Protein AF-A0A956MKZ6-F1 (afdb_monomer_lite)

pLDDT: mean 90.51, std 9.63, range [36.88, 98.75]

Radius of gyration: 65.4 Å; chains: 1; bounding box: 149×46×171 Å

Secondary structure (DSSP, 8-state):
--B-SSPEEEE-B-TTS-B--S-EEEEE-TTSEEEE-TTEE--TTSEEEEEEEEPSS-EEEEEEEEETTEEEEEEEEEEPP-SEEEEEEEE-TTEEEETTSB-SSPEEEEEEETTS-B-TT-B-EEEEPTTSEEEESSS-B--TTSEEEEEEEEPSS-EEEEEEEE-TTSPPEEEEEEEE--SEEEEEEEE--SEEEETTSB-SS--EEEEEETTS-B-TT-EEEEEEEESS-EES-SEEE--TTSEEE--SEE--SSSEEEEEEEE-TTS--EEEEEEEEP-SEEEEEEEE--SEEEETTSB-SS--EEEEEETTS-B--S-B-EEEEEESS-EEETSSPBP-TTSEEE-SEEEPPSSSEEEEEEEE-TTS--EEEEEEEEBPPPPP-SS--EEEEESS---HHHHHHHHHHHHHHHHHB-SPPP-EEEEE-TTTTSSSPPPEEEEE-SEEEEEEEE-SS-TTS--EEEEEEEE-TTT-SEEEEEEEEEHHHHHHHHHTT-HHHHHHHHHHHHHTTTTTTTTTT-EESTTSSS-EE--HHHHHHHHHTT---TTSEEBP-SSSBTTBTTSB-HHHHTT-TTBSEEETTS-----HHHHHHHHHHT--B-GGGPPP---S--------TTSEEE-----PPPPEEPP-

Sequence (648 aa):
GTSLPSPVVIALADAFGNPVAGQAVTFSSPDGGTGGPAGAITDAAGRTTTTWTLGPSAGLQRLQVAAGTLTLGSITATARPGAPAVATAAGGSGQVGASGTALAAPLAVEVRDAFGNAVPDVAVSFTAAPGHGSFDPATPRTDGSGRATTRWTLGAGLGAQNASASVPGLAGVSFAAEARSGPPAALQLIQGGAQSGIVGTPLAVAPTVRVTDASGNPVPGVAVTFTVTVGGGSVSTPVAATGTDGTASAGPWTLGPAAGSQRVRASVTGIPTLDVDALAEPGPAAQLVVHAGDGQSSTVATAVPVRPAVRVLDALGNAVAGVTVTFTVTGGGGSVAGASPVSDAAGVAAVGSWTLGGSAGAQTLQAAAPGLAPVSFAGTAVAALPPASGGFDLDLQVVGSPGASVQAALNAAVARWESAITGDLPDVSVNVAAGACGVGHSALSGVVDDVVLFVEILAIDGVGGTLGSAGPCGVRGGGGLTALGVIRLDEADVNTLVGNGHLTDVLIHEIGHVLGLGTFWVSRGHVSGAGGADPVYTSAQAVAAYQALGGSYPGGVPVENTGGAGTRDAHWRESILGTELMTGWVNYGQTNPLSRISIAALGDLGYTVNLNAADGFAATAPAAVSGSSSGRLELVEQPLPAPFVLPH

Foldseek 3Di:
DAWDPDWDKDADADPVRQADFQWWKDKDWPVAWDWDDHGFTAHNRNMTTITTGDGLEFAKTWIWMATVPRTPGIDIDGHAFDDWDAKEWPDDFAAEDAAQAWTPAWTKIATHHPSRYAHWFFWKAKDWDVQQFDWVVRTATAHNRRMGTIITGGGLDFAKTKMWIDGPPYDIYIGIYGHAFDPWEDKAWPDDAAAEDAAQAWDPDWTKIFTHHPSRQGHFQFWKAKDWDPQPWAFPQRIFTADNRRMTTSHTTGGHLEFAKTWIWIDGPPYDIDIGIYTHDYDPFEEKAWDDDAPFEDAAQAWTPIWTKIATHHPSRYGDWQFWKAKDWPDQAWDWAQRTATQHNRRMGTTPTTTGHRDFAKTKMWIDTPPYDIDMGIYTHAHDDDDADQWAFEAEDEDDDPDDLLVVLLVLLRVLVSQWFTHWDDKFFDFADQCLQVARGHTHGDIQTHAYEYEYEEADPAPQAAQKAKAAAEAEPPRAWGHYMYIYGHNRCCVVCSVQVNSSLLSNLRVLRHRPQLNVCVVVPQWDQAQHQWIAGAFDQLQVQLVVLVHDDPRGFTFDNDDDVQQGSRAGHCQQQPLASRHQKHFGPDDNWPALNSSSVSVSSPTRTDSVSTDDGHRGRDPPPPDPPPGMGGNRHDDGPDHHYGDD

Structure (mmCIF, N/CA/C/O backbone):
data_AF-A0A956MKZ6-F1
#
_entry.id   AF-A0A956MKZ6-F1
#
loop_
_atom_site.group_PDB
_atom_site.id
_atom_site.type_symbol
_atom_site.label_atom_id
_atom_site.label_alt_id
_atom_site.label_comp_id
_atom_site.label_asym_id
_atom_site.label_entity_id
_atom_site.label_seq_id
_atom_site.pdbx_PDB_ins_code
_atom_site.Cartn_x
_atom_site.Cartn_y
_atom_site.Cartn_z
_atom_site.occupancy
_atom_site.B_iso_or_equiv
_atom_site.auth_seq_id
_atom_site.auth_comp_id
_atom_site.auth_asym_id
_atom_site.auth_atom_id
_atom_site.pdbx_PDB_model_num
ATOM 1 N N . GLY A 1 1 ? -58.489 -8.832 80.358 1.00 78.88 1 GLY A N 1
ATOM 2 C CA . GLY A 1 1 ? -58.912 -7.649 79.599 1.00 78.88 1 GLY A CA 1
ATOM 3 C C . GLY A 1 1 ? -59.371 -6.578 80.560 1.00 78.88 1 GLY A C 1
ATOM 4 O O . GLY A 1 1 ? -58.913 -6.572 81.698 1.00 78.88 1 GLY A O 1
ATOM 5 N N . THR A 1 2 ? -60.255 -5.695 80.109 1.00 83.69 2 THR A N 1
ATOM 6 C CA . THR A 1 2 ? -60.704 -4.515 80.864 1.00 83.69 2 THR A CA 1
ATOM 7 C C . THR A 1 2 ? -62.208 -4.597 81.098 1.00 83.69 2 THR A C 1
ATOM 9 O O . THR A 1 2 ? -62.943 -5.088 80.237 1.00 83.69 2 THR A O 1
ATOM 12 N N . SER A 1 3 ? -62.669 -4.131 82.257 1.00 87.75 3 SER A N 1
ATOM 13 C CA . SER A 1 3 ? -64.098 -3.966 82.530 1.00 87.75 3 SER A CA 1
ATOM 14 C C . SER A 1 3 ? -64.706 -2.896 81.636 1.00 87.75 3 SER A C 1
ATOM 16 O O . SER A 1 3 ? -64.073 -1.874 81.367 1.00 87.75 3 SER A O 1
ATOM 18 N N . LEU A 1 4 ? -65.945 -3.110 81.194 1.00 87.94 4 LEU A N 1
ATOM 19 C CA . LEU A 1 4 ? -66.706 -2.053 80.543 1.00 87.94 4 LEU A CA 1
ATOM 20 C C . LEU A 1 4 ? -66.821 -0.836 81.480 1.00 87.94 4 LEU A C 1
ATOM 22 O O . LEU A 1 4 ? -66.998 -1.009 82.688 1.00 87.94 4 LEU A O 1
ATOM 26 N N . PRO A 1 5 ? -66.741 0.394 80.940 1.00 85.56 5 PRO A N 1
ATOM 27 C CA . PRO A 1 5 ? -66.775 1.619 81.742 1.00 85.56 5 PRO A CA 1
ATOM 28 C C . PRO A 1 5 ? -68.137 1.856 82.407 1.00 85.56 5 PRO A C 1
ATOM 30 O O . PRO A 1 5 ? -68.247 2.656 83.331 1.00 85.56 5 PRO A O 1
ATOM 33 N N . SER A 1 6 ? -69.182 1.172 81.940 1.00 88.25 6 SER A N 1
ATOM 34 C CA . SER A 1 6 ? -70.509 1.174 82.546 1.00 88.25 6 SER A CA 1
ATOM 35 C C . SER A 1 6 ? -70.969 -0.263 82.775 1.00 88.25 6 SER A C 1
ATOM 37 O O . SER A 1 6 ? -70.711 -1.122 81.924 1.00 88.25 6 SER A O 1
ATOM 39 N N . PRO A 1 7 ? -71.642 -0.545 83.903 1.00 87.06 7 PRO A N 1
ATOM 40 C CA . PRO A 1 7 ? -72.201 -1.861 84.146 1.00 87.06 7 PRO A CA 1
ATOM 41 C C . PRO A 1 7 ? -73.302 -2.160 83.127 1.00 87.06 7 PRO A C 1
ATOM 43 O O . PRO A 1 7 ? -74.039 -1.276 82.689 1.00 87.06 7 PRO A O 1
ATOM 46 N N . VAL A 1 8 ? -73.433 -3.432 82.779 1.00 88.12 8 VAL A N 1
ATOM 47 C CA . VAL A 1 8 ? -74.553 -3.926 81.988 1.00 88.12 8 VAL A CA 1
ATOM 48 C C . VAL A 1 8 ? -75.777 -3.983 82.894 1.00 88.12 8 VAL A C 1
ATOM 50 O O . VAL A 1 8 ? -75.741 -4.632 83.939 1.00 88.12 8 VAL A O 1
ATOM 53 N N . VAL A 1 9 ? -76.856 -3.311 82.496 1.00 89.25 9 VAL A N 1
ATOM 54 C CA . VAL A 1 9 ? -78.131 -3.324 83.223 1.00 89.25 9 VAL A CA 1
ATOM 55 C C . VAL A 1 9 ? -79.105 -4.253 82.514 1.00 89.25 9 VAL A C 1
ATOM 57 O O . VAL A 1 9 ? -79.381 -4.076 81.329 1.00 89.25 9 VAL A O 1
ATOM 60 N N . ILE A 1 10 ? -79.642 -5.223 83.250 1.00 88.50 10 ILE A N 1
ATOM 61 C CA . ILE A 1 10 ? -80.692 -6.126 82.783 1.00 88.50 10 ILE A CA 1
ATOM 62 C C . ILE A 1 10 ? -81.988 -5.736 83.483 1.00 88.50 10 ILE A C 1
ATOM 64 O O . ILE A 1 10 ? -82.019 -5.631 84.707 1.00 88.50 10 ILE A O 1
ATOM 68 N N . ALA A 1 11 ? -83.049 -5.525 82.710 1.00 89.38 11 ALA A N 1
ATOM 69 C CA . ALA A 1 11 ? -84.400 -5.342 83.222 1.00 89.38 11 ALA A CA 1
ATOM 70 C C . ALA A 1 11 ? -85.241 -6.557 82.825 1.00 89.38 11 ALA A C 1
ATOM 72 O O . ALA A 1 11 ? -85.310 -6.901 81.646 1.00 89.38 11 ALA A O 1
ATOM 73 N N . LEU A 1 12 ? -85.856 -7.202 83.811 1.00 89.19 12 LEU A N 1
ATOM 74 C CA . LEU A 1 12 ? -86.738 -8.342 83.626 1.00 89.19 12 LEU A CA 1
ATOM 75 C C . LEU A 1 12 ? -88.177 -7.924 83.923 1.00 89.19 12 LEU A C 1
ATOM 77 O O . LEU A 1 12 ? -88.477 -7.420 85.008 1.00 89.19 12 LEU A O 1
ATOM 81 N N . ALA A 1 13 ? -89.061 -8.164 82.961 1.00 89.31 13 ALA A N 1
ATOM 82 C CA . ALA A 1 13 ? -90.492 -7.958 83.104 1.00 89.31 13 ALA A CA 1
ATOM 83 C C . ALA A 1 13 ? -91.255 -9.228 82.711 1.00 89.31 13 ALA A C 1
ATOM 85 O O . ALA A 1 13 ? -90.764 -10.026 81.908 1.00 89.31 13 ALA A O 1
ATOM 86 N N . ASP A 1 14 ? -92.434 -9.424 83.294 1.00 88.38 14 ASP A N 1
ATOM 87 C CA . ASP A 1 14 ? -93.345 -10.498 82.909 1.00 88.38 14 ASP A CA 1
ATOM 88 C C . ASP A 1 14 ? -94.032 -10.194 81.562 1.00 88.38 14 ASP A C 1
ATOM 90 O O . ASP A 1 14 ? -93.835 -9.139 80.952 1.00 88.38 14 ASP A O 1
ATOM 94 N N . ALA A 1 15 ? -94.870 -11.119 81.086 1.00 87.75 15 ALA A N 1
ATOM 95 C CA . ALA A 1 15 ? -95.597 -10.965 79.823 1.00 87.75 15 ALA A CA 1
ATOM 96 C C . ALA A 1 15 ? -96.584 -9.775 79.802 1.00 87.75 15 ALA A C 1
ATOM 98 O O . ALA A 1 15 ? -97.067 -9.406 78.734 1.00 87.75 15 ALA A O 1
ATOM 99 N N . PHE A 1 16 ? -96.879 -9.177 80.959 1.00 90.50 16 PHE A N 1
ATOM 100 C CA . PHE A 1 16 ? -97.772 -8.030 81.122 1.00 90.50 16 PHE A CA 1
ATOM 101 C C . PHE A 1 16 ? -97.006 -6.713 81.333 1.00 90.50 16 PHE A C 1
ATOM 103 O O . PHE A 1 16 ? -97.627 -5.661 81.477 1.00 90.50 16 PHE A O 1
ATOM 110 N N . GLY A 1 17 ? -95.669 -6.751 81.320 1.00 86.88 17 GLY A N 1
ATOM 111 C CA . GLY A 1 17 ? -94.808 -5.584 81.503 1.00 86.88 17 GLY A CA 1
ATOM 112 C C . GLY A 1 17 ? -94.531 -5.220 82.965 1.00 86.88 17 GLY A C 1
ATOM 113 O O . GLY A 1 17 ? -93.940 -4.167 83.212 1.00 86.88 17 GLY A O 1
ATOM 114 N N . ASN A 1 18 ? -94.911 -6.060 83.935 1.00 90.81 18 ASN A N 1
ATOM 115 C CA . ASN A 1 18 ? -94.606 -5.818 85.347 1.00 90.81 18 ASN A CA 1
ATOM 116 C C . ASN A 1 18 ? -93.167 -6.244 85.674 1.00 90.81 18 ASN A C 1
ATOM 118 O O . ASN A 1 18 ? -92.721 -7.281 85.181 1.00 90.81 18 ASN A O 1
ATOM 122 N N . PRO A 1 19 ? -92.439 -5.509 86.535 1.00 91.69 19 PRO A N 1
ATOM 123 C CA . PRO A 1 19 ? -91.091 -5.891 86.946 1.00 91.69 19 PRO A CA 1
ATOM 124 C C . PRO A 1 19 ? -91.080 -7.219 87.717 1.00 91.69 19 PRO A C 1
ATOM 126 O O . PRO A 1 19 ? -91.854 -7.409 88.653 1.00 91.69 19 PRO A O 1
ATOM 129 N N . VAL A 1 20 ? -90.159 -8.121 87.366 1.00 91.25 20 VAL A N 1
ATOM 130 C CA . VAL A 1 20 ? -89.981 -9.406 88.062 1.00 91.25 20 VAL A CA 1
ATOM 131 C C . VAL A 1 20 ? -88.855 -9.273 89.079 1.00 91.25 20 VAL A C 1
ATOM 133 O O . VAL A 1 20 ? -87.683 -9.279 88.705 1.00 91.25 20 VAL A O 1
ATOM 136 N N . ALA A 1 21 ? -89.204 -9.154 90.359 1.00 91.31 21 ALA A N 1
ATOM 137 C CA . ALA A 1 21 ? -88.256 -9.049 91.470 1.00 91.31 21 ALA A CA 1
ATOM 138 C C . ALA A 1 21 ? -87.799 -10.424 91.989 1.00 91.31 21 ALA A C 1
ATOM 140 O O . ALA A 1 21 ? -88.541 -11.402 91.914 1.00 91.31 21 ALA A O 1
ATOM 141 N N . GLY A 1 22 ? -86.595 -10.501 92.559 1.00 89.56 22 GLY A N 1
ATOM 142 C CA . GLY A 1 22 ? -86.084 -11.709 93.216 1.00 89.56 22 GLY A CA 1
ATOM 143 C C . GLY A 1 22 ? -85.618 -12.824 92.269 1.00 89.56 22 GLY A C 1
ATOM 144 O O . GLY A 1 22 ? -85.256 -13.903 92.735 1.00 89.56 22 GLY A O 1
ATOM 145 N N . GLN A 1 23 ? -85.592 -12.586 90.955 1.00 90.19 23 GLN A N 1
ATOM 146 C CA . GLN A 1 23 ? -85.184 -13.584 89.972 1.00 90.19 23 GLN A CA 1
ATOM 147 C C . GLN A 1 23 ? -83.661 -13.621 89.825 1.00 90.19 23 GLN A C 1
ATOM 149 O O . GLN A 1 23 ? -83.024 -12.595 89.582 1.00 90.19 23 GLN A O 1
ATOM 154 N N . ALA A 1 24 ? -83.084 -14.821 89.915 1.00 88.12 24 ALA A N 1
ATOM 155 C CA . ALA A 1 24 ? -81.668 -15.039 89.647 1.00 88.12 24 ALA A CA 1
ATOM 156 C C . ALA A 1 24 ? -81.368 -14.899 88.147 1.00 88.12 24 ALA A C 1
ATOM 158 O O . ALA A 1 24 ? -82.025 -15.539 87.315 1.00 88.12 24 ALA A O 1
ATOM 159 N N . VAL A 1 25 ? -80.353 -14.096 87.830 1.00 88.62 25 VAL A N 1
ATOM 160 C CA . VAL A 1 25 ? -79.802 -13.882 86.491 1.00 88.62 25 VAL A CA 1
ATOM 161 C C . VAL A 1 25 ? -78.382 -14.444 86.446 1.00 88.62 25 VAL A C 1
ATOM 163 O O . VAL A 1 25 ? -77.543 -14.139 87.296 1.00 88.62 25 VAL A O 1
ATOM 166 N N . THR A 1 26 ? -78.104 -15.278 85.449 1.00 86.75 26 THR A N 1
ATOM 167 C CA . THR A 1 26 ? -76.790 -15.881 85.211 1.00 86.75 26 THR A CA 1
ATOM 168 C C . THR A 1 26 ? -76.141 -15.293 83.968 1.00 86.75 26 THR A C 1
ATOM 170 O O . THR A 1 26 ? -76.811 -15.071 82.956 1.00 86.75 26 THR A O 1
ATOM 173 N N . PHE A 1 27 ? -74.824 -15.113 84.039 1.00 86.94 27 PHE A N 1
ATOM 174 C CA . PHE A 1 27 ? -74.005 -14.576 82.960 1.00 86.94 27 PHE A CA 1
ATOM 175 C C . PHE A 1 27 ? -72.948 -15.596 82.538 1.00 86.94 27 PHE A C 1
ATOM 177 O O . PHE A 1 27 ? -72.236 -16.135 83.386 1.00 86.94 27 PHE A O 1
ATOM 184 N N . SER A 1 28 ? -72.805 -15.824 81.235 1.00 86.56 28 SER A N 1
ATOM 185 C CA . SER A 1 28 ? -71.700 -16.600 80.663 1.00 86.56 28 SER A CA 1
ATOM 186 C C . SER A 1 28 ? -71.050 -15.827 79.521 1.00 86.56 28 SER A C 1
ATOM 188 O O . SER A 1 28 ? -71.722 -15.171 78.730 1.00 86.56 28 SER A O 1
ATOM 190 N N . SER A 1 29 ? -69.723 -15.890 79.435 1.00 87.25 29 SER A N 1
ATOM 191 C CA . SER A 1 29 ? -68.944 -15.193 78.407 1.00 87.25 29 SER A CA 1
ATOM 192 C C . SER A 1 29 ? -68.245 -16.233 77.525 1.00 87.25 29 SER A C 1
ATOM 194 O O . SER A 1 29 ? -67.092 -16.576 77.788 1.00 87.25 29 SER A O 1
ATOM 196 N N . PRO A 1 30 ? -68.943 -16.821 76.531 1.00 84.75 30 PRO A N 1
ATOM 197 C CA . PRO A 1 30 ? -68.396 -17.906 75.708 1.00 84.75 30 PRO A CA 1
ATOM 198 C C . PRO A 1 30 ? -67.151 -17.502 74.907 1.00 84.75 30 PRO A C 1
ATOM 200 O O . PRO A 1 30 ? -66.349 -18.364 74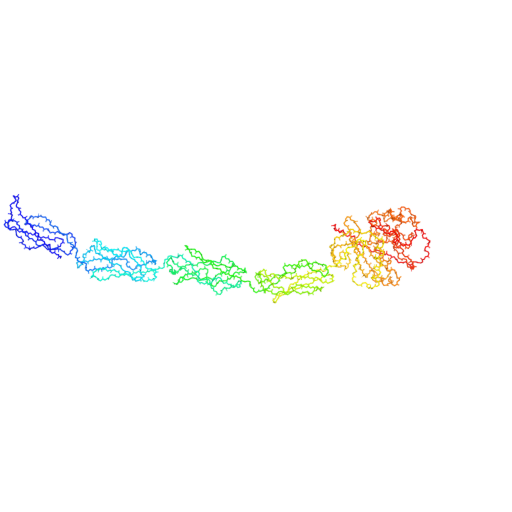.568 1.00 84.75 30 PRO A O 1
ATOM 203 N N . ASP A 1 31 ? -66.967 -16.206 74.646 1.00 83.56 31 ASP A N 1
ATOM 204 C CA . ASP A 1 31 ? -65.834 -15.669 73.881 1.00 83.56 31 ASP A CA 1
ATOM 205 C C . ASP A 1 31 ? -64.664 -15.224 74.794 1.00 83.56 31 ASP A C 1
ATOM 207 O O . ASP A 1 31 ? -63.771 -14.488 74.376 1.00 83.56 31 ASP A O 1
ATOM 211 N N . GLY A 1 32 ? -64.669 -15.663 76.060 1.00 74.81 32 GLY A N 1
ATOM 212 C CA . GLY A 1 32 ? -63.699 -15.289 77.093 1.00 74.81 32 GLY A CA 1
ATOM 213 C C . GLY A 1 32 ? -64.145 -14.096 77.948 1.00 74.81 32 GLY A C 1
ATOM 214 O O . GLY A 1 32 ? -65.112 -13.409 77.633 1.00 74.81 32 GLY A O 1
ATOM 215 N N . GLY A 1 33 ? -63.447 -13.850 79.063 1.00 82.56 33 GLY A N 1
ATOM 216 C CA . GLY A 1 33 ? -63.796 -12.798 80.031 1.00 82.56 33 GLY A CA 1
ATOM 217 C C . GLY A 1 33 ? -64.692 -13.284 81.172 1.00 82.56 33 GLY A C 1
ATOM 218 O O . GLY A 1 33 ? -64.951 -14.477 81.313 1.00 82.56 33 GLY A O 1
ATOM 219 N N . THR A 1 34 ? -65.141 -12.361 82.020 1.00 81.44 34 THR A N 1
ATOM 220 C CA . THR A 1 34 ? -65.959 -12.668 83.202 1.00 81.44 34 THR A CA 1
ATOM 221 C C . THR A 1 34 ? -67.069 -11.633 83.382 1.00 81.44 34 THR A C 1
ATOM 223 O O . THR A 1 34 ? -66.826 -10.427 83.367 1.00 81.44 34 THR A O 1
ATOM 226 N N . GLY A 1 35 ? -68.310 -12.099 83.543 1.00 72.81 35 GLY A N 1
ATOM 227 C CA . GLY A 1 35 ? -69.426 -11.289 84.041 1.00 72.81 35 GLY A CA 1
ATOM 228 C C . GLY A 1 35 ? -69.609 -11.556 85.532 1.00 72.81 35 GLY A C 1
ATOM 229 O O . GLY A 1 35 ? -69.614 -12.716 85.942 1.00 72.81 35 GLY A O 1
ATOM 230 N N . GLY A 1 36 ? -69.712 -10.512 86.354 1.00 70.00 36 GLY A N 1
ATOM 231 C CA . GLY A 1 36 ? -69.895 -10.659 87.801 1.00 70.00 36 GLY A CA 1
ATOM 232 C C . GLY A 1 36 ? -70.756 -9.562 88.435 1.00 70.00 36 GLY A C 1
ATOM 233 O O . GLY A 1 36 ? -70.982 -8.526 87.802 1.00 70.00 36 GLY A O 1
ATOM 234 N N . PRO A 1 37 ? -71.224 -9.757 89.684 1.00 60.56 37 PRO A N 1
ATOM 235 C CA . PRO A 1 37 ? -70.974 -10.916 90.555 1.00 60.56 37 PRO A CA 1
ATOM 236 C C . PRO A 1 37 ? -71.851 -12.145 90.235 1.00 60.56 37 PRO A C 1
ATOM 238 O O . PRO A 1 37 ? -72.901 -12.035 89.605 1.00 60.56 37 PRO A O 1
ATOM 241 N N . ALA A 1 38 ? -71.414 -13.330 90.681 1.00 62.97 38 ALA A N 1
ATOM 242 C CA . ALA A 1 38 ? -72.220 -14.551 90.634 1.00 62.97 38 ALA A CA 1
ATOM 243 C C . ALA A 1 38 ? -73.426 -14.425 91.584 1.00 62.97 38 ALA A C 1
ATOM 245 O O . ALA A 1 38 ? -73.260 -14.018 92.732 1.00 62.97 38 ALA A O 1
ATOM 246 N N . GLY A 1 39 ? -74.627 -14.777 91.111 1.00 67.81 39 GLY A N 1
ATOM 247 C CA . GLY A 1 39 ? -75.861 -14.689 91.904 1.00 67.81 39 GLY A CA 1
ATOM 248 C C . GLY A 1 39 ? -76.561 -13.327 91.854 1.00 67.81 39 GLY A C 1
ATOM 249 O O . GLY A 1 39 ? -77.177 -12.931 92.837 1.00 67.81 39 GLY A O 1
ATOM 250 N N . ALA A 1 40 ? -76.471 -12.604 90.733 1.00 80.94 40 ALA A N 1
ATOM 251 C CA . ALA A 1 40 ? -77.222 -11.370 90.526 1.00 80.94 40 ALA A CA 1
ATOM 252 C C . ALA A 1 40 ? -78.734 -11.641 90.597 1.00 80.94 40 ALA A C 1
ATOM 254 O O . ALA A 1 40 ? -79.252 -12.514 89.900 1.00 80.94 40 ALA A O 1
ATOM 255 N N . ILE A 1 41 ? -79.432 -10.898 91.452 1.00 88.12 41 ILE A N 1
ATOM 256 C CA . ILE A 1 41 ? -80.877 -11.017 91.661 1.00 88.12 41 ILE A CA 1
ATOM 257 C C . ILE A 1 41 ? -81.526 -9.704 91.223 1.00 88.12 41 ILE A C 1
ATOM 259 O O . ILE A 1 41 ? -80.934 -8.636 91.414 1.00 88.12 41 ILE A O 1
ATOM 263 N N . THR A 1 42 ? -82.705 -9.759 90.611 1.00 90.75 42 THR A N 1
ATOM 264 C CA . THR A 1 42 ? -83.461 -8.551 90.262 1.00 90.75 42 THR A CA 1
ATOM 265 C C . THR A 1 42 ? -84.039 -7.862 91.501 1.00 90.75 42 THR A C 1
ATOM 267 O O . THR A 1 42 ? -84.557 -8.512 92.411 1.00 90.75 42 THR A O 1
ATOM 270 N N . ASP A 1 43 ? -83.950 -6.534 91.546 1.00 90.50 43 ASP A N 1
ATOM 271 C CA . ASP A 1 43 ? -84.535 -5.698 92.595 1.00 90.50 43 ASP A CA 1
ATOM 272 C C . ASP A 1 43 ? -86.070 -5.585 92.468 1.00 90.50 43 ASP A C 1
ATOM 274 O O . ASP A 1 43 ? -86.688 -6.155 91.567 1.00 90.50 43 ASP A O 1
ATOM 278 N N . ALA A 1 44 ? -86.709 -4.824 93.365 1.00 89.62 44 ALA A N 1
ATOM 279 C CA . ALA A 1 44 ? -88.158 -4.584 93.338 1.00 89.62 44 ALA A CA 1
ATOM 280 C C . ALA A 1 44 ? -88.653 -3.903 92.043 1.00 89.62 44 ALA A C 1
ATOM 282 O O . ALA A 1 44 ? -89.840 -3.962 91.730 1.00 89.62 44 ALA A O 1
ATOM 283 N N . ALA A 1 45 ? -87.755 -3.268 91.286 1.00 90.06 45 ALA A N 1
ATOM 284 C CA . ALA A 1 45 ? -88.029 -2.664 89.989 1.00 90.06 45 ALA A CA 1
ATOM 285 C C . ALA A 1 45 ? -87.645 -3.587 88.814 1.00 90.06 45 ALA A C 1
ATOM 287 O O . ALA A 1 45 ? -87.615 -3.131 87.667 1.00 90.06 45 ALA A O 1
ATOM 288 N N . GLY A 1 46 ? -87.358 -4.867 89.081 1.00 90.50 46 GLY A N 1
ATOM 289 C CA . GLY A 1 46 ? -87.037 -5.886 88.086 1.00 90.50 46 GLY A CA 1
ATOM 290 C C . GLY A 1 46 ? -85.641 -5.745 87.483 1.00 90.50 46 GLY A C 1
ATOM 291 O O . GLY A 1 46 ? -85.378 -6.329 86.434 1.00 90.50 46 GLY A O 1
ATOM 292 N N . ARG A 1 47 ? -84.741 -4.957 88.083 1.00 91.38 47 ARG A N 1
ATOM 293 C CA . ARG A 1 47 ? -83.422 -4.655 87.513 1.00 91.38 47 ARG A CA 1
ATOM 294 C C . ARG A 1 47 ? -82.297 -5.350 88.257 1.00 91.38 47 ARG A C 1
ATOM 296 O O . ARG A 1 47 ? -82.331 -5.500 89.471 1.00 91.38 47 ARG A O 1
ATOM 303 N N . THR A 1 48 ? -81.262 -5.735 87.525 1.00 90.06 48 THR A N 1
ATOM 304 C CA . THR A 1 48 ? -79.984 -6.154 88.103 1.00 90.06 48 THR A CA 1
ATOM 305 C C . THR A 1 48 ? -78.831 -5.649 87.245 1.00 90.06 48 THR A C 1
ATOM 307 O O . THR A 1 48 ? -79.015 -5.345 86.062 1.00 90.06 48 THR A O 1
ATOM 310 N N . THR A 1 49 ? -77.645 -5.522 87.831 1.00 88.06 49 THR A N 1
ATOM 311 C CA . THR A 1 49 ? -76.459 -5.021 87.133 1.00 88.06 49 THR A CA 1
ATOM 312 C C . THR A 1 49 ? -75.315 -6.018 87.214 1.00 88.06 49 THR A C 1
ATOM 314 O O . THR A 1 49 ? -75.141 -6.720 88.209 1.00 88.06 49 THR A O 1
ATOM 317 N N . THR A 1 50 ? -74.518 -6.084 86.149 1.00 87.44 50 THR A N 1
ATOM 318 C CA . THR A 1 50 ? -73.272 -6.849 86.132 1.00 87.44 50 THR A CA 1
ATOM 319 C C . THR A 1 50 ? -72.138 -6.013 85.568 1.00 87.44 50 THR A C 1
ATOM 321 O O . THR A 1 50 ? -72.292 -5.284 84.585 1.00 87.44 50 THR A O 1
ATOM 324 N N . THR A 1 51 ? -70.972 -6.131 86.189 1.00 88.31 51 THR A N 1
ATOM 325 C CA . THR A 1 51 ? -69.728 -5.651 85.601 1.00 88.31 51 THR A CA 1
ATOM 326 C C . THR A 1 51 ? -69.215 -6.727 84.658 1.00 88.31 51 THR A C 1
ATOM 328 O O . THR A 1 51 ? -68.941 -7.852 85.081 1.00 88.31 51 THR A O 1
ATOM 331 N N . TRP A 1 52 ? -69.065 -6.383 83.380 1.00 90.25 52 TRP A N 1
ATOM 332 C CA . TRP A 1 52 ? -68.494 -7.282 82.385 1.00 90.25 52 TRP A CA 1
ATOM 333 C C . TRP A 1 52 ? -67.035 -6.922 82.120 1.00 90.25 52 TRP A C 1
ATOM 335 O O . TRP A 1 52 ? -66.736 -5.829 81.641 1.00 90.25 52 TRP A O 1
ATOM 345 N N . THR A 1 53 ? -66.134 -7.848 82.443 1.00 89.69 53 THR A N 1
ATOM 346 C CA . THR A 1 53 ? -64.713 -7.789 82.091 1.00 89.69 53 THR A CA 1
ATOM 347 C C . THR A 1 53 ? -64.481 -8.562 80.807 1.00 89.69 53 THR A C 1
ATOM 349 O O . THR A 1 53 ? -64.696 -9.774 80.769 1.00 89.69 53 THR A O 1
ATOM 352 N N . LEU A 1 54 ? -64.013 -7.876 79.765 1.00 89.81 54 LEU A N 1
ATOM 353 C CA . LEU A 1 54 ? -63.703 -8.517 78.490 1.00 89.81 54 LEU A CA 1
ATOM 354 C C . LEU A 1 54 ? -62.483 -9.446 78.619 1.00 89.81 54 LEU A C 1
ATOM 356 O O . LEU A 1 54 ? -61.538 -9.186 79.380 1.00 89.81 54 LEU A O 1
ATOM 360 N N . GLY A 1 55 ? -62.506 -10.536 77.854 1.00 88.50 55 GLY A N 1
ATOM 361 C CA . GLY A 1 55 ? -61.421 -11.506 77.728 1.00 88.50 55 GLY A CA 1
ATOM 362 C C . GLY A 1 55 ? -60.150 -10.924 77.094 1.00 88.50 55 GLY A C 1
ATOM 363 O O . GLY A 1 55 ? -60.147 -9.774 76.653 1.00 88.50 55 GLY A O 1
ATOM 364 N N . PRO A 1 56 ? -59.043 -11.689 77.074 1.00 87.81 56 PRO A N 1
ATOM 365 C CA . PRO A 1 56 ? -57.754 -11.230 76.551 1.00 87.81 56 PRO A CA 1
ATOM 366 C C . PRO A 1 56 ? -57.705 -11.106 75.020 1.00 87.81 56 PRO A C 1
ATOM 368 O O . PRO A 1 56 ? -56.818 -10.424 74.521 1.00 87.81 56 PRO A O 1
ATOM 371 N N . SER A 1 57 ? -58.628 -11.728 74.281 1.00 89.56 57 SER A N 1
ATOM 372 C CA . SER A 1 57 ? -58.655 -11.698 72.814 1.00 89.56 57 SER A CA 1
ATOM 373 C C . SER A 1 57 ? -59.359 -10.450 72.279 1.00 89.56 57 SER A C 1
ATOM 375 O O . SER A 1 57 ? -60.496 -10.164 72.656 1.00 89.56 57 SER A O 1
ATOM 377 N N . ALA A 1 58 ? -58.711 -9.721 71.372 1.00 89.56 58 ALA A N 1
ATOM 378 C CA . ALA A 1 58 ? -59.338 -8.613 70.657 1.00 89.56 58 ALA A CA 1
ATOM 379 C C . ALA A 1 58 ? -60.421 -9.108 69.678 1.00 89.56 58 ALA A C 1
ATOM 381 O O . ALA A 1 58 ? -60.347 -10.221 69.160 1.00 89.56 58 ALA A O 1
ATOM 382 N N . GLY A 1 59 ? -61.413 -8.260 69.399 1.00 88.62 59 GLY A N 1
ATOM 383 C CA . GLY A 1 59 ? -62.547 -8.565 68.526 1.00 88.62 59 GLY A CA 1
ATOM 384 C C . GLY A 1 59 ? -63.892 -8.573 69.253 1.00 88.62 59 GLY A C 1
ATOM 385 O O . GLY A 1 59 ? -64.006 -8.145 70.402 1.00 88.62 59 GLY A O 1
ATOM 386 N N . LEU A 1 60 ? -64.938 -9.010 68.550 1.00 91.12 60 LEU A N 1
ATOM 387 C CA . LEU A 1 60 ? -66.290 -9.099 69.100 1.00 91.12 60 LEU A CA 1
ATOM 388 C C . LEU A 1 60 ? -66.349 -10.197 70.171 1.00 91.12 60 LEU A C 1
ATOM 390 O O . LEU A 1 60 ? -66.020 -11.346 69.894 1.00 91.12 60 LEU A O 1
ATOM 394 N N . GLN A 1 61 ? -66.820 -9.850 71.363 1.00 91.81 61 GLN A N 1
ATOM 395 C CA . GLN A 1 61 ? -67.111 -10.785 72.444 1.00 91.81 61 GLN A CA 1
ATOM 396 C C . GLN A 1 61 ? -68.591 -10.701 72.817 1.00 91.81 61 GLN A C 1
ATOM 398 O O . GLN A 1 61 ? -69.229 -9.656 72.643 1.00 91.81 61 GLN A O 1
ATOM 403 N N . ARG A 1 62 ? -69.144 -11.802 73.330 1.00 91.12 62 ARG A N 1
ATOM 404 C CA . ARG A 1 62 ? -70.542 -11.917 73.754 1.00 91.12 62 ARG A CA 1
ATOM 405 C C . ARG A 1 62 ? -70.654 -12.243 75.236 1.00 91.12 62 ARG A C 1
ATOM 407 O O . ARG A 1 62 ? -70.002 -13.159 75.726 1.00 91.12 62 ARG A O 1
ATOM 414 N N . LEU A 1 63 ? -71.577 -11.558 75.899 1.00 90.19 63 LEU A N 1
ATOM 415 C CA . LEU A 1 63 ? -72.109 -11.897 77.209 1.00 90.19 63 LEU A CA 1
ATOM 416 C C . LEU A 1 63 ? -73.507 -12.485 77.021 1.00 90.19 63 LEU A C 1
ATOM 418 O O . LEU A 1 63 ? -74.434 -11.787 76.613 1.00 90.19 63 LEU A O 1
ATOM 422 N N . GLN A 1 64 ? -73.661 -13.774 77.290 1.00 89.38 64 GLN A N 1
ATOM 423 C CA . GLN A 1 64 ? -74.957 -14.440 77.310 1.00 89.38 64 GLN A CA 1
ATOM 424 C C . GLN A 1 64 ? -75.632 -14.213 78.661 1.00 89.38 64 GLN A C 1
ATOM 426 O O . GLN A 1 64 ? -74.992 -14.315 79.710 1.00 89.38 64 GLN A O 1
ATOM 431 N N . VAL A 1 65 ? -76.930 -13.912 78.620 1.00 88.25 65 VAL A N 1
ATOM 432 C CA . VAL A 1 65 ? -77.738 -13.607 79.803 1.00 88.25 65 VAL A CA 1
ATOM 433 C C . VAL A 1 65 ? -78.920 -14.570 79.868 1.00 88.25 65 VAL A C 1
ATOM 435 O O . VAL A 1 65 ? -79.640 -14.751 78.882 1.00 88.25 65 VAL A O 1
ATOM 438 N N . ALA A 1 66 ? -79.143 -15.175 81.033 1.00 87.62 66 AL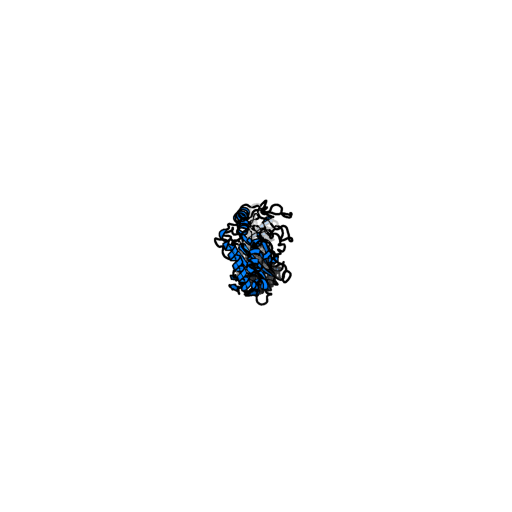A A N 1
ATOM 439 C CA . ALA A 1 66 ? -80.294 -16.040 81.283 1.00 87.62 66 ALA A CA 1
ATOM 440 C C . ALA A 1 66 ? -80.910 -15.772 82.662 1.00 87.62 66 ALA A C 1
ATOM 442 O O . ALA A 1 66 ? -80.203 -15.399 83.593 1.00 87.62 66 ALA A O 1
ATOM 443 N N . ALA A 1 67 ? -82.221 -15.974 82.789 1.00 87.44 67 ALA A N 1
ATOM 444 C CA . ALA A 1 67 ? -82.975 -15.876 84.035 1.00 87.44 67 ALA A CA 1
ATOM 445 C C . ALA A 1 67 ? -83.803 -17.158 84.228 1.00 87.44 67 ALA A C 1
ATOM 447 O O . ALA A 1 67 ? -84.819 -17.363 83.563 1.00 87.44 67 ALA A O 1
ATOM 448 N N . GLY A 1 68 ? -83.353 -18.065 85.100 1.00 82.50 68 GLY A N 1
ATOM 449 C CA . GLY A 1 68 ? -83.951 -19.402 85.208 1.00 82.50 68 GLY A CA 1
ATOM 450 C C . GLY A 1 68 ? -83.813 -20.190 83.898 1.00 82.50 68 GLY A C 1
ATOM 451 O O . GLY A 1 68 ? -82.704 -20.362 83.400 1.00 82.50 68 GLY A O 1
ATOM 452 N N . THR A 1 69 ? -84.927 -20.653 83.322 1.00 80.12 69 THR A N 1
ATOM 453 C CA . THR A 1 69 ? -84.955 -21.329 82.006 1.00 80.12 69 THR A CA 1
ATOM 454 C C . THR A 1 69 ? -85.077 -20.364 80.822 1.00 80.12 69 THR A C 1
ATOM 456 O O . THR A 1 69 ? -85.066 -20.805 79.674 1.00 80.12 69 THR A O 1
ATOM 459 N N . LEU A 1 70 ? -85.226 -19.058 81.070 1.00 82.12 70 LEU A N 1
ATOM 460 C CA . LEU A 1 70 ? -85.388 -18.047 80.029 1.00 82.12 70 LEU A CA 1
ATOM 461 C C . LEU A 1 70 ? -84.021 -17.528 79.565 1.00 82.12 70 LEU A C 1
ATOM 463 O O . LEU A 1 70 ? -83.331 -16.827 80.304 1.00 82.12 70 LEU A O 1
ATOM 467 N N . THR A 1 71 ? -83.638 -17.820 78.323 1.00 79.50 71 THR A N 1
ATOM 468 C CA . THR A 1 71 ? -82.506 -17.159 77.653 1.00 79.50 71 THR A CA 1
ATOM 469 C C . THR A 1 71 ? -82.929 -15.789 77.134 1.00 79.50 71 THR A C 1
ATOM 471 O O . THR A 1 71 ? -83.800 -15.697 76.273 1.00 79.50 71 THR A O 1
ATOM 474 N N . LEU A 1 72 ? -82.292 -14.731 77.639 1.00 76.94 72 LEU A N 1
ATOM 475 C CA . LEU A 1 72 ? -82.628 -13.334 77.337 1.00 76.94 72 LEU A CA 1
ATOM 476 C C . LEU A 1 72 ? -81.881 -12.784 76.105 1.00 76.94 72 LEU A C 1
ATOM 478 O O . LEU A 1 72 ? -82.193 -11.695 75.633 1.00 76.94 72 LEU A O 1
ATOM 482 N N . GLY A 1 73 ? -80.911 -13.536 75.572 1.00 82.31 73 GLY A N 1
ATOM 483 C CA . GLY A 1 73 ? -80.101 -13.170 74.405 1.00 82.31 73 GLY A CA 1
ATOM 484 C C . GLY A 1 73 ? -78.624 -12.951 74.745 1.00 82.31 73 GLY A C 1
ATOM 485 O O . GLY A 1 73 ? -78.144 -13.365 75.805 1.00 82.31 73 GLY A O 1
ATOM 486 N N . SER A 1 74 ? -77.889 -12.318 73.826 1.00 86.94 74 SER A N 1
ATOM 487 C CA . SER A 1 74 ? -76.484 -11.950 74.028 1.00 86.94 74 SER A CA 1
ATOM 488 C C . SER A 1 74 ? -76.261 -10.456 73.858 1.00 86.94 74 SER A C 1
ATOM 490 O O . SER A 1 74 ? -76.697 -9.870 72.868 1.00 86.94 74 SER A O 1
ATOM 492 N N . ILE A 1 75 ? -75.502 -9.875 74.776 1.00 89.00 75 ILE A N 1
ATOM 493 C CA . ILE A 1 75 ? -74.966 -8.522 74.668 1.00 89.00 75 ILE A CA 1
ATOM 494 C C . ILE A 1 75 ? -73.575 -8.634 74.058 1.00 89.00 75 ILE A C 1
ATOM 496 O O . ILE A 1 75 ? -72.802 -9.509 74.441 1.00 89.00 75 ILE A O 1
ATOM 500 N N . THR A 1 76 ? -73.249 -7.773 73.101 1.00 90.81 76 THR A N 1
ATOM 501 C CA . THR A 1 76 ? -71.944 -7.797 72.438 1.00 90.81 76 THR A CA 1
ATOM 502 C C . THR A 1 76 ? -71.117 -6.576 72.800 1.00 90.81 76 THR A C 1
ATOM 504 O O . THR A 1 76 ? -71.646 -5.468 72.854 1.00 90.81 76 THR A O 1
ATOM 507 N N . ALA A 1 77 ? -69.813 -6.757 72.963 1.00 89.62 77 ALA A N 1
ATOM 508 C CA . ALA A 1 77 ? -68.848 -5.670 73.054 1.00 89.62 77 ALA A CA 1
ATOM 509 C C . ALA A 1 77 ? -67.604 -6.037 72.249 1.00 89.62 77 ALA A C 1
ATOM 511 O O . ALA A 1 77 ? -67.215 -7.200 72.191 1.00 89.62 77 ALA A O 1
ATOM 512 N N . THR A 1 78 ? -66.968 -5.048 71.628 1.00 89.69 78 THR A N 1
ATOM 513 C CA . THR A 1 78 ? -65.728 -5.267 70.878 1.00 89.69 78 THR A CA 1
ATOM 514 C C . THR A 1 78 ? -64.537 -4.935 71.765 1.00 89.69 78 THR A C 1
ATOM 516 O O . THR A 1 78 ? -64.303 -3.767 72.083 1.00 89.69 78 THR A O 1
ATOM 519 N N . ALA A 1 79 ? -63.768 -5.953 72.145 1.00 89.75 79 ALA A N 1
ATOM 520 C CA . ALA A 1 79 ? -62.475 -5.766 72.783 1.00 89.75 79 ALA A CA 1
ATOM 521 C C . ALA A 1 79 ? -61.500 -5.169 71.761 1.00 89.75 79 ALA A C 1
ATOM 523 O O . ALA A 1 79 ? -61.265 -5.743 70.696 1.00 89.75 79 ALA A O 1
ATOM 524 N N . ARG A 1 80 ? -60.940 -3.998 72.068 1.00 90.62 80 ARG A N 1
ATOM 525 C CA . ARG A 1 80 ? -59.862 -3.409 71.267 1.00 90.62 80 ARG A CA 1
ATOM 526 C C . ARG A 1 80 ? -58.516 -3.983 71.730 1.00 90.62 80 ARG A C 1
ATOM 528 O O . ARG A 1 80 ? -58.379 -4.232 72.929 1.00 90.62 80 ARG A O 1
ATOM 535 N N . PRO A 1 81 ? -57.541 -4.171 70.825 1.00 92.44 81 PRO A N 1
ATOM 536 C CA . PRO A 1 81 ? -56.171 -4.495 71.213 1.00 92.44 81 PRO A CA 1
ATOM 537 C C . PRO A 1 81 ? -55.616 -3.468 72.207 1.00 92.44 81 PRO A C 1
ATOM 539 O O . PRO A 1 81 ? -55.986 -2.290 72.169 1.00 92.44 81 PRO A O 1
ATOM 542 N N . GLY A 1 82 ? -54.739 -3.922 73.099 1.00 91.69 82 GLY A N 1
ATOM 543 C CA . GLY A 1 82 ? -54.004 -3.058 74.017 1.00 91.69 82 GLY A CA 1
ATOM 544 C C . GLY A 1 82 ? -52.953 -2.195 73.311 1.00 91.69 82 GLY A C 1
ATOM 545 O O . GLY A 1 82 ? -52.814 -2.212 72.088 1.00 91.69 82 GLY A O 1
ATOM 546 N N . ALA A 1 83 ? -52.184 -1.440 74.100 1.00 93.31 83 ALA A N 1
ATOM 547 C CA . ALA A 1 83 ? -51.035 -0.706 73.575 1.00 93.31 83 ALA A CA 1
ATOM 548 C C . ALA A 1 83 ? -50.000 -1.674 72.957 1.00 93.31 83 ALA A C 1
ATOM 550 O O . ALA A 1 83 ? -49.857 -2.798 73.455 1.00 93.31 83 ALA A O 1
ATOM 551 N N . PRO A 1 84 ? -49.260 -1.250 71.913 1.00 96.81 84 PRO A N 1
ATOM 552 C CA . PRO A 1 84 ? -48.158 -2.030 71.359 1.00 96.81 84 PRO A CA 1
ATOM 553 C C . PRO A 1 84 ? -47.188 -2.483 72.452 1.00 96.81 84 PRO A C 1
ATOM 555 O O . PRO A 1 84 ? -46.767 -1.673 73.275 1.00 96.81 84 PRO A O 1
ATOM 558 N N . ALA A 1 85 ? -46.827 -3.765 72.449 1.00 97.00 85 ALA A N 1
ATOM 559 C CA . ALA A 1 85 ? -45.898 -4.341 73.423 1.00 97.00 85 ALA A CA 1
ATOM 560 C C . ALA A 1 85 ? -44.702 -5.032 72.760 1.00 97.00 85 ALA A C 1
ATOM 562 O O . ALA A 1 85 ? -43.619 -5.067 73.338 1.00 97.00 85 ALA A O 1
ATOM 563 N N . VAL A 1 86 ? -44.882 -5.578 71.554 1.00 97.44 86 VAL A N 1
ATOM 564 C CA . VAL A 1 86 ? -43.829 -6.274 70.811 1.00 97.44 86 VAL A CA 1
ATOM 565 C C . VAL A 1 86 ? -43.933 -5.938 69.326 1.00 97.44 86 VAL A C 1
ATOM 567 O O . VAL A 1 86 ? -45.020 -5.972 68.752 1.00 97.44 86 VAL A O 1
ATOM 570 N N . ALA A 1 87 ? -42.790 -5.644 68.705 1.00 97.88 87 ALA A N 1
ATOM 571 C CA . ALA A 1 87 ? -42.634 -5.542 67.260 1.00 97.88 87 ALA A CA 1
ATOM 572 C C . ALA A 1 87 ? -41.617 -6.591 66.793 1.00 97.88 87 ALA A C 1
ATOM 574 O O . ALA A 1 87 ? -40.556 -6.736 67.398 1.00 97.88 87 ALA A O 1
ATOM 575 N N . THR A 1 88 ? -41.934 -7.334 65.732 1.00 97.44 88 THR A N 1
ATOM 576 C CA . THR A 1 88 ? -41.048 -8.373 65.178 1.00 97.44 88 THR A CA 1
ATOM 577 C C . THR A 1 88 ? -40.988 -8.312 63.659 1.00 97.44 88 THR A C 1
ATOM 579 O O . THR A 1 88 ? -41.919 -7.840 63.003 1.00 97.44 88 THR A O 1
ATOM 582 N N . ALA A 1 89 ? -39.880 -8.787 63.083 1.00 96.44 89 ALA A N 1
ATOM 583 C CA . ALA A 1 89 ? -39.768 -8.950 61.641 1.00 96.44 89 ALA A CA 1
ATOM 584 C C . ALA A 1 89 ? -40.744 -10.038 61.179 1.00 96.44 89 ALA A C 1
ATOM 586 O O . ALA A 1 89 ? -40.646 -11.190 61.592 1.00 96.44 89 ALA A O 1
ATOM 587 N N . ALA A 1 90 ? -41.662 -9.668 60.295 1.00 95.69 90 ALA A N 1
ATOM 588 C CA . ALA A 1 90 ? -42.678 -10.562 59.759 1.00 95.69 90 ALA A CA 1
ATOM 589 C C . ALA A 1 90 ? -42.368 -11.020 58.326 1.00 95.69 90 ALA A C 1
ATOM 591 O O . ALA A 1 90 ? -43.097 -11.850 57.786 1.00 95.69 90 ALA A O 1
ATOM 592 N N . GLY A 1 91 ? -41.343 -10.467 57.668 1.00 94.94 91 GLY A N 1
ATOM 593 C CA . GLY A 1 91 ? -40.921 -10.888 56.328 1.00 94.94 91 GLY A CA 1
ATOM 594 C C . GLY A 1 91 ? -39.989 -9.902 55.620 1.00 94.94 91 GLY A C 1
ATOM 595 O O . GLY A 1 91 ? -39.809 -8.769 56.064 1.00 94.94 91 GLY A O 1
ATOM 596 N N . GLY A 1 92 ? -39.399 -10.352 54.509 1.00 94.94 92 GLY A N 1
ATOM 597 C CA . GLY A 1 92 ? -38.604 -9.525 53.592 1.00 94.94 92 GLY A CA 1
ATOM 598 C C . GLY A 1 92 ? -37.123 -9.331 53.952 1.00 94.94 92 GLY A C 1
ATOM 599 O O . GLY A 1 92 ? -36.398 -8.725 53.170 1.00 94.94 92 GLY A O 1
ATOM 600 N N . SER A 1 93 ? -36.634 -9.842 55.085 1.00 96.06 93 SER A N 1
ATOM 601 C CA . SER A 1 93 ? -35.197 -9.786 55.417 1.00 96.06 93 SER A CA 1
ATOM 602 C C . SER A 1 93 ? -34.384 -10.827 54.632 1.00 96.06 93 SER A C 1
ATOM 604 O O . SER A 1 93 ? -34.918 -11.858 54.228 1.00 96.06 93 SER A O 1
ATOM 606 N N . GLY A 1 94 ? -33.089 -10.575 54.446 1.00 96.12 94 GLY A N 1
ATOM 607 C CA . GLY A 1 94 ? -32.126 -11.491 53.825 1.00 96.12 94 GLY A CA 1
ATOM 608 C C . GLY A 1 94 ? -32.212 -11.578 52.300 1.00 96.12 94 GLY A C 1
ATOM 609 O O . GLY A 1 94 ? -31.745 -12.554 51.720 1.00 96.12 94 GLY A O 1
ATOM 610 N N . GLN A 1 95 ? -32.834 -10.600 51.641 1.00 97.06 95 GLN A N 1
ATOM 611 C CA . GLN A 1 95 ? -32.976 -10.608 50.184 1.00 97.06 95 GLN A CA 1
ATOM 612 C C . GLN A 1 95 ? -31.680 -10.207 49.476 1.00 97.06 95 GLN A C 1
ATOM 614 O O . GLN A 1 95 ? -30.883 -9.433 49.998 1.00 97.06 95 GLN A O 1
ATOM 619 N N . VAL A 1 96 ? -31.521 -10.677 48.242 1.00 95.75 96 VAL A N 1
ATOM 620 C CA . VAL A 1 96 ? -30.475 -10.226 47.320 1.00 95.75 96 VAL A CA 1
ATOM 621 C C . VAL A 1 96 ? -31.141 -9.416 46.213 1.00 95.75 96 VAL A C 1
ATOM 623 O O . VAL A 1 96 ? -32.138 -9.860 45.644 1.00 95.75 96 VAL A O 1
ATOM 626 N N . GLY A 1 97 ? -30.606 -8.239 45.904 1.00 93.50 97 GLY A N 1
ATOM 627 C CA . GLY A 1 97 ? -31.129 -7.366 44.854 1.00 93.50 97 GLY A CA 1
ATOM 628 C C . GLY A 1 97 ? -30.020 -6.660 44.089 1.00 93.50 97 GLY A C 1
ATOM 629 O O . GLY A 1 97 ? -28.885 -6.574 44.557 1.00 93.50 97 GLY A O 1
ATOM 630 N N . ALA A 1 98 ? -30.344 -6.143 42.905 1.00 91.94 98 ALA A N 1
ATOM 631 C CA . ALA A 1 98 ? -29.421 -5.275 42.188 1.00 91.94 98 ALA A CA 1
ATOM 632 C C . ALA A 1 98 ? -29.306 -3.930 42.920 1.00 91.94 98 ALA A C 1
ATOM 634 O O . ALA A 1 98 ? -30.298 -3.388 43.423 1.00 91.94 98 ALA A O 1
ATOM 635 N N . SER A 1 99 ? -28.098 -3.387 42.975 1.00 92.19 99 SER A N 1
ATOM 636 C CA . SER A 1 99 ? -27.835 -2.068 43.537 1.00 92.19 99 SER A CA 1
ATOM 637 C C . SER A 1 99 ? -28.716 -0.992 42.884 1.00 92.19 99 SER A C 1
ATOM 639 O O . SER A 1 99 ? -28.950 -1.015 41.676 1.00 92.19 99 SER A O 1
ATOM 641 N N . GLY A 1 100 ? -29.246 -0.069 43.692 1.00 90.12 100 GLY A N 1
ATOM 642 C CA . GLY A 1 100 ? -30.155 0.986 43.228 1.00 90.12 100 GLY A CA 1
ATOM 643 C C . GLY A 1 100 ? -31.576 0.520 42.883 1.00 90.12 100 GLY A C 1
ATOM 644 O O . GLY A 1 100 ? -32.394 1.338 42.468 1.00 90.12 100 GLY A O 1
ATOM 645 N N . THR A 1 101 ? -31.900 -0.768 43.049 1.00 92.69 101 THR A N 1
ATOM 646 C CA . THR A 1 101 ? -33.227 -1.313 42.725 1.00 92.69 101 THR A CA 1
ATOM 647 C C . THR A 1 101 ? -34.021 -1.698 43.966 1.00 92.69 101 THR A C 1
ATOM 649 O O . THR A 1 101 ? -33.477 -1.964 45.040 1.00 92.69 101 THR A O 1
ATOM 652 N N . ALA A 1 102 ? -35.342 -1.720 43.811 1.00 95.50 102 ALA A N 1
ATOM 653 C CA . ALA A 1 102 ? -36.249 -2.157 44.854 1.00 95.50 102 ALA A CA 1
ATOM 654 C C . ALA A 1 102 ? -36.286 -3.680 44.984 1.00 95.50 102 ALA A C 1
ATOM 656 O O . ALA A 1 102 ? -36.512 -4.383 43.997 1.00 95.50 102 ALA A O 1
ATOM 657 N N . LEU A 1 103 ? -36.133 -4.166 46.218 1.00 96.44 103 LEU A N 1
ATOM 658 C CA . LEU A 1 103 ? -36.236 -5.580 46.558 1.00 96.44 103 LEU A CA 1
ATOM 659 C C . LEU A 1 103 ? -37.579 -6.168 46.102 1.00 96.44 103 LEU A C 1
ATOM 661 O O . LEU A 1 103 ? -38.612 -5.489 46.067 1.00 96.44 103 LEU A O 1
ATOM 665 N N . ALA A 1 104 ? -37.556 -7.449 45.734 1.00 95.44 104 ALA A N 1
ATOM 666 C CA . ALA A 1 104 ? -38.716 -8.129 45.172 1.00 95.44 104 ALA A CA 1
ATOM 667 C C . ALA A 1 104 ? -39.859 -8.228 46.193 1.00 95.44 104 ALA A C 1
ATOM 669 O O . ALA A 1 104 ? -40.991 -7.848 45.884 1.00 95.44 104 ALA A O 1
ATOM 670 N N . ALA A 1 105 ? -39.551 -8.676 47.413 1.00 96.81 105 ALA A N 1
ATOM 671 C CA . ALA A 1 105 ? -40.499 -8.731 48.514 1.00 96.81 105 ALA A CA 1
ATOM 672 C C . ALA A 1 105 ? -40.418 -7.458 49.379 1.00 96.81 105 ALA A C 1
ATOM 674 O O . ALA A 1 105 ? -39.319 -6.976 49.671 1.00 96.81 105 ALA A O 1
ATOM 675 N N . PRO A 1 106 ? -41.556 -6.908 49.834 1.00 97.31 106 PRO A N 1
ATOM 676 C CA . PRO A 1 106 ? -41.549 -5.826 50.806 1.00 97.31 106 PRO A CA 1
ATOM 677 C C . PRO A 1 106 ? -41.031 -6.314 52.166 1.00 97.31 106 PRO A C 1
ATOM 679 O O . PRO A 1 106 ? -41.203 -7.480 52.535 1.00 97.31 106 PRO A O 1
ATOM 682 N N . LEU A 1 107 ? -40.439 -5.403 52.935 1.00 98.06 107 LEU A N 1
ATOM 683 C CA . LEU A 1 107 ? -40.181 -5.635 54.352 1.00 98.06 107 LEU A CA 1
ATOM 684 C C . LEU A 1 107 ? -41.499 -5.573 55.113 1.00 98.06 107 LEU A C 1
ATOM 686 O O . LEU A 1 107 ? -42.356 -4.749 54.792 1.00 98.06 107 LEU A O 1
ATOM 690 N N . ALA A 1 108 ? -41.650 -6.419 56.128 1.00 97.75 108 ALA A N 1
ATOM 691 C CA . ALA A 1 108 ? -42.842 -6.448 56.959 1.00 97.75 108 ALA A CA 1
ATOM 692 C C . ALA A 1 108 ? -42.486 -6.486 58.447 1.00 97.75 108 ALA A C 1
ATOM 694 O O . ALA A 1 108 ? -41.627 -7.266 58.862 1.00 97.75 108 ALA A O 1
ATOM 695 N N . VAL A 1 109 ? -43.192 -5.690 59.246 1.00 98.44 109 VAL A N 1
ATOM 696 C CA . VAL A 1 109 ? -43.156 -5.727 60.715 1.00 98.44 109 VAL A CA 1
ATOM 697 C C . VAL A 1 109 ? -44.543 -6.091 61.222 1.00 98.44 109 VAL A C 1
ATOM 699 O O . VAL A 1 109 ? -45.535 -5.549 60.737 1.00 98.44 109 VAL A O 1
ATOM 702 N N . GLU A 1 110 ? -44.608 -7.005 62.184 1.00 98.12 110 GLU A N 1
ATOM 703 C CA . GLU A 1 110 ? -45.830 -7.331 62.917 1.00 98.12 110 GLU A CA 1
ATOM 704 C C . GLU A 1 110 ? -45.765 -6.723 64.321 1.00 98.12 110 GLU A C 1
ATOM 706 O O . GLU A 1 110 ? -44.760 -6.875 65.022 1.00 98.12 110 GLU A O 1
ATOM 711 N N . VAL A 1 111 ? -46.838 -6.037 64.719 1.00 98.25 111 VAL A N 1
ATOM 712 C CA . VAL A 1 111 ? -46.985 -5.384 66.021 1.00 98.25 111 VAL A CA 1
ATOM 713 C C . VAL A 1 111 ? -48.111 -6.045 66.807 1.00 98.25 111 VAL A C 1
ATOM 715 O O . VAL A 1 111 ? -49.260 -6.102 66.356 1.00 98.25 111 VAL A O 1
ATOM 718 N N . ARG A 1 112 ? -47.782 -6.517 68.011 1.00 97.25 112 ARG A N 1
ATOM 719 C CA . ARG A 1 112 ? -48.715 -7.180 68.928 1.00 97.25 112 ARG A CA 1
ATOM 720 C C . ARG A 1 112 ? -48.746 -6.497 70.295 1.00 97.25 112 ARG A C 1
ATOM 722 O O . ARG A 1 112 ? -47.756 -5.898 70.725 1.00 97.25 112 ARG A O 1
ATOM 729 N N . ASP A 1 113 ? -49.888 -6.576 70.970 1.00 95.94 113 ASP A N 1
ATOM 730 C CA . ASP A 1 113 ? -50.037 -6.151 72.365 1.00 95.94 113 ASP A CA 1
ATOM 731 C C . ASP A 1 113 ? -49.495 -7.215 73.343 1.00 95.94 113 ASP A C 1
ATOM 733 O O . ASP A 1 113 ? -49.045 -8.292 72.945 1.00 95.94 113 ASP A O 1
ATOM 737 N N . ALA A 1 114 ? -49.539 -6.922 74.647 1.00 94.31 114 ALA A N 1
ATOM 738 C CA . ALA A 1 114 ? -49.035 -7.819 75.693 1.00 94.31 114 ALA A CA 1
ATOM 739 C C . ALA A 1 114 ? -49.818 -9.143 75.820 1.00 94.31 114 ALA A C 1
ATOM 741 O O . ALA A 1 114 ? -49.350 -10.072 76.476 1.00 94.31 114 ALA A O 1
ATOM 742 N N . PHE A 1 115 ? -50.998 -9.238 75.203 1.00 91.12 115 PHE A N 1
ATOM 743 C CA . PHE A 1 115 ? -51.833 -10.440 75.164 1.00 91.12 115 PHE A CA 1
ATOM 744 C C . PHE A 1 115 ? -51.687 -11.205 73.838 1.00 91.12 115 PHE A C 1
ATOM 746 O O . PHE A 1 115 ? -52.350 -12.223 73.643 1.00 91.12 115 PHE A O 1
ATOM 753 N N . GLY A 1 116 ? -50.816 -10.742 72.935 1.00 93.06 116 GLY A N 1
ATOM 754 C CA . GLY A 1 116 ? -50.579 -11.348 71.630 1.00 93.06 116 GLY A CA 1
ATOM 755 C C . GLY A 1 116 ? -51.576 -10.927 70.549 1.00 93.06 116 GLY A C 1
ATOM 756 O O . GLY A 1 116 ? -51.520 -11.476 69.447 1.00 93.06 116 GLY A O 1
ATOM 757 N N . ASN A 1 117 ? -52.463 -9.961 70.803 1.00 95.00 117 ASN A N 1
ATOM 758 C CA . ASN A 1 117 ? -53.392 -9.466 69.787 1.00 95.00 117 ASN A CA 1
ATOM 759 C C . ASN A 1 117 ? -52.679 -8.556 68.787 1.00 95.00 117 ASN A C 1
ATOM 761 O O . ASN A 1 117 ? -51.832 -7.750 69.167 1.00 95.00 117 ASN A O 1
ATOM 765 N N . ALA A 1 118 ? -53.074 -8.639 67.518 1.00 96.31 118 ALA A N 1
ATOM 766 C CA . ALA A 1 118 ? -52.646 -7.713 66.477 1.00 96.31 118 ALA A CA 1
ATOM 767 C C . ALA A 1 118 ? -53.105 -6.279 66.781 1.00 96.31 118 ALA A C 1
ATOM 769 O O . ALA A 1 118 ? -54.283 -6.065 67.072 1.00 96.31 118 ALA A O 1
ATOM 770 N N . VAL A 1 119 ? -52.200 -5.301 66.683 1.00 97.31 119 VAL A N 1
ATOM 771 C CA . VAL A 1 119 ? -52.525 -3.885 66.923 1.00 97.31 119 VAL A CA 1
ATOM 772 C C . VAL A 1 119 ? -52.583 -3.130 65.588 1.00 97.31 119 VAL A C 1
ATOM 774 O O . VAL A 1 119 ? -51.530 -2.914 64.983 1.00 97.31 119 VAL A O 1
ATOM 777 N N . PRO A 1 120 ? -53.776 -2.731 65.103 1.00 96.69 120 PRO A N 1
ATOM 778 C CA . PRO A 1 120 ? -53.918 -1.960 63.870 1.00 96.69 120 PRO A CA 1
ATOM 779 C C . PRO A 1 120 ? -53.563 -0.479 64.064 1.00 96.69 120 PRO A C 1
ATOM 781 O O . PRO A 1 120 ? -53.587 0.038 65.180 1.00 96.69 120 PRO A O 1
ATOM 784 N N . ASP A 1 121 ? -53.296 0.209 62.954 1.00 96.69 121 ASP A N 1
ATOM 785 C CA . ASP A 1 121 ? -53.059 1.656 62.856 1.00 96.69 121 ASP A CA 1
ATOM 786 C C . ASP A 1 121 ? -51.827 2.196 63.624 1.00 96.69 121 ASP A C 1
ATOM 788 O O . ASP A 1 121 ? -51.723 3.384 63.950 1.00 96.69 121 ASP A O 1
ATOM 792 N N . VAL A 1 122 ? -50.839 1.333 63.877 1.00 97.81 122 VAL A N 1
ATOM 793 C CA . VAL A 1 122 ? -49.547 1.693 64.480 1.00 97.81 122 VAL A CA 1
ATOM 794 C C . VAL A 1 122 ? -48.575 2.125 63.388 1.00 97.81 122 VAL A C 1
ATOM 796 O O . VAL A 1 122 ? -48.301 1.361 62.467 1.00 97.81 122 VAL A O 1
ATOM 799 N N . ALA A 1 123 ? -48.019 3.333 63.497 1.00 97.88 123 ALA A N 1
ATOM 800 C CA . ALA A 1 123 ? -46.973 3.811 62.595 1.00 97.88 123 ALA A CA 1
ATOM 801 C C . ALA A 1 123 ? -45.639 3.087 62.858 1.00 97.88 123 ALA A C 1
ATOM 803 O O . ALA A 1 123 ? -45.155 3.070 63.991 1.00 97.88 123 ALA A O 1
ATOM 804 N N . VAL A 1 124 ? -45.039 2.525 61.806 1.00 98.50 124 VAL A N 1
ATOM 805 C CA . VAL A 1 124 ? -43.744 1.831 61.850 1.00 98.50 124 VAL A CA 1
ATOM 806 C C . VAL A 1 124 ? -42.748 2.591 60.981 1.00 98.50 124 VAL A C 1
ATOM 808 O O . VAL A 1 124 ? -42.911 2.631 59.767 1.00 98.50 124 VAL A O 1
ATOM 811 N N . SER A 1 125 ? -41.716 3.190 61.575 1.00 98.25 125 SER A N 1
ATOM 812 C CA . SER A 1 125 ? -40.724 3.992 60.841 1.00 98.25 125 SER A CA 1
ATOM 813 C C . SER A 1 125 ? -39.542 3.142 60.395 1.00 98.25 125 SER A C 1
ATOM 815 O O . SER A 1 125 ? -38.836 2.600 61.243 1.00 98.25 125 SER A O 1
ATOM 817 N N . PHE A 1 126 ? -39.297 3.067 59.088 1.00 98.38 126 PHE A N 1
ATOM 818 C CA . PHE A 1 126 ? -38.149 2.378 58.501 1.00 98.38 126 PHE A CA 1
ATOM 819 C C . PHE A 1 126 ? -37.021 3.356 58.179 1.00 98.38 126 PHE A C 1
ATOM 821 O O . PHE A 1 126 ? -37.237 4.433 57.624 1.00 98.38 126 PHE A O 1
ATOM 828 N N . THR A 1 127 ? -35.801 2.950 58.507 1.00 97.38 127 THR A N 1
ATOM 829 C CA . THR A 1 127 ? -34.576 3.719 58.285 1.00 97.38 127 THR A CA 1
ATOM 830 C C . THR A 1 127 ? -33.471 2.807 57.770 1.00 97.38 127 THR A C 1
ATOM 832 O O . THR A 1 127 ? -33.313 1.684 58.242 1.00 97.38 127 THR A O 1
ATOM 835 N N . ALA A 1 128 ? -32.696 3.283 56.799 1.00 96.94 128 ALA A N 1
ATOM 836 C CA . ALA A 1 128 ? -31.538 2.581 56.261 1.00 96.94 128 ALA A CA 1
ATOM 837 C C . ALA A 1 128 ? -30.283 3.177 56.900 1.00 96.94 128 ALA A C 1
ATOM 839 O O . ALA A 1 128 ? -30.262 4.365 57.236 1.00 96.94 128 ALA A O 1
ATOM 840 N N . ALA A 1 129 ? -29.227 2.377 57.050 1.00 96.06 129 ALA A N 1
ATOM 841 C CA . ALA A 1 129 ? -27.915 2.947 57.346 1.00 96.06 129 ALA A CA 1
ATOM 842 C C . ALA A 1 129 ? -27.492 3.937 56.231 1.00 96.06 129 ALA A C 1
ATOM 844 O O . ALA A 1 129 ? -27.994 3.849 55.104 1.00 96.06 129 ALA A O 1
ATOM 845 N N . PRO A 1 130 ? -26.602 4.906 56.516 1.00 94.62 130 PRO A N 1
ATOM 846 C CA . PRO A 1 130 ? -26.191 5.906 55.532 1.00 94.62 130 PRO A CA 1
ATOM 847 C C . PRO A 1 130 ? -25.740 5.270 54.211 1.00 94.62 130 PRO A C 1
ATOM 849 O O . PRO A 1 130 ? -24.874 4.402 54.195 1.00 94.62 130 PRO A O 1
ATOM 852 N N . GLY A 1 131 ? -26.350 5.689 53.099 1.00 91.38 131 GLY A N 1
ATOM 853 C CA . GLY A 1 131 ? -26.050 5.160 51.764 1.00 91.38 131 GLY A CA 1
ATOM 854 C C . GLY A 1 131 ? -26.706 3.817 51.420 1.00 91.38 131 GLY A C 1
ATOM 855 O O . GLY A 1 131 ? -26.548 3.366 50.289 1.00 91.38 131 GLY A O 1
ATOM 856 N N . HIS A 1 132 ? -27.471 3.199 52.330 1.00 95.62 132 HIS A N 1
ATOM 857 C CA . HIS A 1 132 ? -28.080 1.873 52.136 1.00 95.62 132 HIS A CA 1
ATOM 858 C C . HIS A 1 132 ? -29.484 1.903 51.502 1.00 95.62 132 HIS A C 1
ATOM 860 O O . HIS A 1 132 ? -30.201 0.898 51.480 1.00 95.62 132 HIS A O 1
ATOM 866 N N . GLY A 1 133 ? -29.867 3.052 50.940 1.00 94.75 133 GLY A N 1
ATOM 867 C CA . GLY A 1 133 ? -31.062 3.206 50.115 1.00 94.75 133 GLY A CA 1
ATOM 868 C C . GLY A 1 133 ? -32.245 3.868 50.823 1.00 94.75 133 GLY A C 1
ATOM 869 O O . GLY A 1 133 ? -32.057 4.697 51.713 1.00 94.75 133 GLY A O 1
ATOM 870 N N . SER A 1 134 ? -33.463 3.556 50.378 1.00 96.31 134 SER A N 1
ATOM 871 C CA . SER A 1 134 ? -34.692 4.265 50.761 1.00 96.31 134 SER A CA 1
ATOM 872 C C . SER A 1 134 ? -35.916 3.347 50.855 1.00 96.31 134 SER A C 1
ATOM 874 O O . SER A 1 134 ? -35.903 2.215 50.374 1.00 96.31 134 SER A O 1
ATOM 876 N N . PHE A 1 135 ? -36.987 3.845 51.475 1.00 98.00 135 PHE A N 1
ATOM 877 C CA . PHE A 1 135 ? -38.232 3.107 51.699 1.00 98.00 135 PHE A CA 1
ATOM 878 C C . PHE A 1 135 ? -39.427 3.851 51.121 1.00 98.00 135 PHE A C 1
ATOM 880 O O . PHE A 1 135 ? -39.516 5.071 51.268 1.00 98.00 135 PHE A O 1
ATOM 887 N N . ASP A 1 136 ? -40.369 3.105 50.548 1.00 97.00 136 ASP A N 1
ATOM 888 C CA . ASP A 1 136 ? -41.653 3.632 50.094 1.00 97.00 136 ASP A CA 1
ATOM 889 C C . ASP A 1 136 ? -42.817 2.694 50.489 1.00 97.00 136 ASP A C 1
ATOM 891 O O . ASP A 1 136 ? -42.880 1.553 50.009 1.00 97.00 136 ASP A O 1
ATOM 895 N N . PRO A 1 137 ? -43.722 3.125 51.390 1.00 98.00 137 PRO A N 1
ATOM 896 C CA . PRO A 1 137 ? -43.617 4.329 52.225 1.00 98.00 137 PRO A CA 1
ATOM 897 C C . PRO A 1 137 ? -42.564 4.152 53.337 1.00 98.00 137 PRO A C 1
ATOM 899 O O . PRO A 1 137 ? -42.361 3.045 53.830 1.00 98.00 137 PRO A O 1
ATOM 902 N N . ALA A 1 138 ? -41.924 5.228 53.806 1.00 97.50 138 ALA A N 1
ATOM 903 C CA . ALA A 1 138 ? -40.962 5.150 54.921 1.00 97.50 138 ALA A CA 1
ATOM 904 C C . ALA A 1 138 ? -41.616 4.923 56.297 1.00 97.50 138 ALA A C 1
ATOM 906 O O . ALA A 1 138 ? -40.967 4.451 57.231 1.00 97.50 138 ALA A O 1
ATOM 907 N N . THR A 1 139 ? -42.904 5.248 56.432 1.00 97.88 139 THR A N 1
ATOM 908 C CA . THR A 1 139 ? -43.653 5.094 57.687 1.00 97.88 139 THR A CA 1
ATOM 909 C C . THR A 1 139 ? -45.047 4.497 57.442 1.00 97.88 139 THR A C 1
ATOM 911 O O . THR A 1 139 ? -46.051 5.194 57.612 1.00 97.88 139 THR A O 1
ATOM 914 N N . PRO A 1 140 ? -45.155 3.232 56.986 1.00 98.25 140 PRO A N 1
ATOM 915 C CA . PRO A 1 140 ? -46.442 2.551 56.865 1.00 98.25 140 PRO A CA 1
ATOM 916 C C . PRO A 1 140 ? -47.122 2.397 58.230 1.00 98.25 140 PRO A C 1
ATOM 918 O O . PRO A 1 140 ? -46.469 2.380 59.277 1.00 98.25 140 PRO A O 1
ATOM 921 N N . ARG A 1 141 ? -48.447 2.237 58.213 1.00 98.19 141 ARG A N 1
ATOM 922 C CA . ARG A 1 141 ? -49.241 1.904 59.404 1.00 98.19 141 ARG A CA 1
ATOM 923 C C . ARG A 1 141 ? -49.671 0.441 59.356 1.00 98.19 141 ARG A C 1
ATOM 925 O O . ARG A 1 141 ? -49.842 -0.102 58.265 1.00 98.19 141 ARG A O 1
ATOM 932 N N . THR A 1 142 ? -49.813 -0.197 60.514 1.00 98.06 142 THR A N 1
ATOM 933 C CA . THR A 1 142 ? -50.252 -1.596 60.590 1.00 98.06 142 THR A CA 1
ATOM 934 C C . THR A 1 142 ? -51.705 -1.764 60.143 1.00 98.06 142 THR A C 1
ATOM 936 O O . THR A 1 142 ? -52.569 -0.946 60.461 1.00 98.06 142 THR A O 1
ATOM 939 N N . ASP A 1 143 ? -51.986 -2.836 59.408 1.00 97.00 143 ASP A N 1
ATOM 940 C CA . ASP A 1 143 ? -53.339 -3.216 58.999 1.00 97.00 143 ASP A CA 1
ATOM 941 C C . ASP A 1 143 ? -54.117 -3.936 60.124 1.00 97.00 143 ASP A C 1
ATOM 943 O O . ASP A 1 143 ? -53.658 -4.0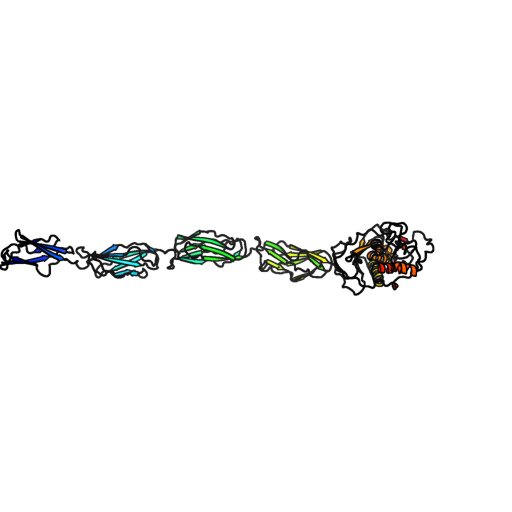43 61.263 1.00 97.00 143 ASP A O 1
ATOM 947 N N . GLY A 1 144 ? -55.307 -4.465 59.813 1.00 93.38 144 GLY A N 1
ATOM 948 C CA . GLY A 1 144 ? -56.133 -5.229 60.760 1.00 93.38 144 GLY A CA 1
ATOM 949 C C . GLY A 1 144 ? -55.483 -6.510 61.307 1.00 93.38 144 GLY A C 1
ATOM 950 O O . GLY A 1 144 ? -55.924 -7.016 62.335 1.00 93.38 144 GLY A O 1
ATOM 951 N N . SER A 1 145 ? -54.434 -7.019 60.652 1.00 94.94 145 SER A N 1
ATOM 952 C CA . SER A 1 145 ? -53.617 -8.146 61.119 1.00 94.94 145 SER A CA 1
ATOM 953 C C . SER A 1 145 ? -52.401 -7.707 61.941 1.00 94.94 145 SER A C 1
ATOM 955 O O . SER A 1 145 ? -51.635 -8.548 62.404 1.00 94.94 145 SER A O 1
ATOM 957 N N . GLY A 1 146 ? -52.235 -6.400 62.173 1.00 96.81 146 GLY A N 1
ATOM 958 C CA . GLY A 1 146 ? -51.114 -5.845 62.925 1.00 96.81 146 GLY A CA 1
ATOM 959 C C . GLY A 1 146 ? -49.836 -5.748 62.097 1.00 96.81 146 GLY A C 1
ATOM 960 O O . GLY A 1 146 ? -48.758 -5.596 62.670 1.00 96.81 146 GLY A O 1
ATOM 961 N N . ARG A 1 147 ? -49.924 -5.833 60.762 1.00 97.94 147 ARG A N 1
ATOM 962 C CA . ARG A 1 147 ? -48.757 -5.881 59.877 1.00 97.94 147 ARG A CA 1
ATOM 963 C C . ARG A 1 147 ? -48.601 -4.587 59.090 1.00 97.94 147 ARG A C 1
ATOM 965 O O . ARG A 1 147 ? -49.554 -4.102 58.491 1.00 97.94 147 ARG A O 1
ATOM 972 N N . ALA A 1 148 ? -47.396 -4.028 59.086 1.00 98.38 148 ALA A N 1
ATOM 973 C CA . ALA A 1 148 ? -47.025 -2.874 58.270 1.00 98.38 148 ALA A CA 1
ATOM 974 C C . ALA A 1 148 ? -45.959 -3.297 57.257 1.00 98.38 148 ALA A C 1
ATOM 976 O O . ALA A 1 148 ? -45.004 -3.989 57.623 1.00 98.38 148 ALA A O 1
ATOM 977 N N . THR A 1 149 ? -46.107 -2.883 55.996 1.00 98.31 149 THR A N 1
ATOM 978 C CA . THR A 1 149 ? -45.190 -3.262 54.912 1.00 98.31 149 THR A CA 1
ATOM 979 C C . THR A 1 149 ? -44.614 -2.055 54.186 1.00 98.31 149 THR A C 1
ATOM 981 O O . THR A 1 149 ? -45.332 -1.085 53.950 1.00 98.31 149 THR A O 1
ATOM 984 N N . THR A 1 150 ? -43.352 -2.140 53.767 1.00 98.44 150 THR A N 1
ATOM 985 C CA . THR A 1 150 ? -42.684 -1.124 52.939 1.00 98.44 150 THR A CA 1
ATOM 986 C C . THR A 1 150 ? -41.825 -1.762 51.852 1.00 98.44 150 THR A C 1
ATOM 988 O O . THR A 1 150 ? -41.313 -2.872 52.024 1.00 98.44 150 THR A O 1
ATOM 991 N N . ARG A 1 151 ? -41.639 -1.071 50.727 1.00 98.25 151 ARG A N 1
ATOM 992 C CA . ARG A 1 151 ? -40.701 -1.476 49.680 1.00 98.25 151 ARG A CA 1
ATOM 993 C C . ARG A 1 151 ? -39.340 -0.830 49.940 1.00 98.25 151 ARG A C 1
ATOM 995 O O . ARG A 1 151 ? -39.246 0.389 50.018 1.00 98.25 151 ARG A O 1
ATOM 1002 N N . TRP A 1 152 ? -38.290 -1.644 50.054 1.00 98.06 152 TRP A N 1
ATOM 1003 C CA . TRP A 1 152 ? -36.914 -1.166 50.229 1.00 98.06 152 TRP A CA 1
ATOM 1004 C C . TRP A 1 152 ? -36.184 -1.121 48.883 1.00 98.06 152 TRP A C 1
ATOM 1006 O O . TRP A 1 152 ? -36.021 -2.154 48.233 1.00 98.06 152 TRP A O 1
ATOM 1016 N N . THR A 1 153 ? -35.736 0.068 48.484 1.00 96.62 153 THR A N 1
ATOM 1017 C CA . THR A 1 153 ? -34.794 0.294 47.378 1.00 96.62 153 THR A CA 1
ATOM 1018 C C . THR A 1 153 ? -33.378 0.323 47.920 1.00 96.62 153 THR A C 1
ATOM 1020 O O . THR A 1 153 ? -33.086 1.148 48.781 1.00 96.62 153 THR A O 1
ATOM 1023 N N . LEU A 1 154 ? -32.511 -0.575 47.442 1.00 95.50 154 LEU A N 1
ATOM 1024 C CA . LEU A 1 154 ? -31.128 -0.690 47.910 1.00 95.50 154 LEU A CA 1
ATOM 1025 C C . LEU A 1 154 ? -30.278 0.515 47.491 1.00 95.50 154 LEU A C 1
ATOM 1027 O O . LEU A 1 154 ? -30.535 1.164 46.478 1.00 95.50 154 LEU A O 1
ATOM 1031 N N . GLY A 1 155 ? -29.223 0.777 48.260 1.00 93.00 155 GLY A N 1
ATOM 1032 C CA . GLY A 1 155 ? -28.216 1.784 47.937 1.00 93.00 155 GLY A CA 1
ATOM 1033 C C . GLY A 1 155 ? -27.351 1.451 46.715 1.00 93.00 155 GLY A C 1
ATOM 1034 O O . GLY A 1 155 ? -27.381 0.337 46.185 1.00 93.00 155 GLY A O 1
ATOM 1035 N N . ALA A 1 156 ? -26.539 2.429 46.297 1.00 88.19 156 ALA A N 1
ATOM 1036 C CA . ALA A 1 156 ? -25.605 2.306 45.172 1.00 88.19 156 ALA A CA 1
ATOM 1037 C C . ALA A 1 156 ? -24.372 1.423 45.480 1.00 88.19 156 ALA A C 1
ATOM 1039 O O . ALA A 1 156 ? -23.714 0.946 44.563 1.00 88.19 156 ALA A O 1
ATOM 1040 N N . GLY A 1 157 ? -24.049 1.200 46.759 1.00 88.12 157 GLY A N 1
ATOM 1041 C CA . GLY A 1 157 ? -22.927 0.350 47.165 1.00 88.12 157 GLY A CA 1
ATOM 1042 C C . GLY A 1 157 ? -23.226 -1.146 47.024 1.00 88.12 157 GLY A C 1
ATOM 1043 O O . GLY A 1 157 ? -24.356 -1.584 47.245 1.00 88.12 157 GLY A O 1
ATOM 1044 N N . LEU A 1 158 ? -22.202 -1.937 46.700 1.00 91.69 158 LEU A N 1
ATOM 1045 C CA . LEU A 1 158 ? -22.278 -3.401 46.665 1.00 91.69 158 LEU A CA 1
ATOM 1046 C C . LEU A 1 158 ? -22.065 -4.023 48.055 1.00 91.69 158 LEU A C 1
ATOM 1048 O O . LEU A 1 158 ? -21.434 -3.426 48.927 1.00 91.69 158 LEU A O 1
ATOM 1052 N N . GLY A 1 159 ? -22.537 -5.256 48.233 1.00 93.12 159 GLY A N 1
ATOM 1053 C CA . GLY A 1 159 ? -22.363 -6.045 49.452 1.00 93.12 159 GLY A CA 1
ATOM 1054 C C . GLY A 1 159 ? -23.524 -5.916 50.437 1.00 93.12 159 GLY A C 1
ATOM 1055 O O . GLY A 1 159 ? -24.659 -5.635 50.053 1.00 93.12 159 GLY A O 1
ATOM 1056 N N . ALA A 1 160 ? -23.254 -6.184 51.715 1.00 96.12 160 ALA A N 1
ATOM 1057 C CA . ALA A 1 160 ? -24.276 -6.188 52.757 1.00 96.12 160 ALA A CA 1
ATOM 1058 C C . ALA A 1 160 ? -24.858 -4.785 52.998 1.00 96.12 160 ALA A C 1
ATOM 1060 O O . ALA A 1 160 ? -24.137 -3.821 53.243 1.00 96.12 160 ALA A O 1
ATOM 1061 N N . GLN A 1 161 ? -26.183 -4.707 52.979 1.00 97.31 161 GLN A N 1
ATOM 1062 C CA . GLN A 1 161 ? -27.000 -3.527 53.213 1.00 97.31 161 GLN A CA 1
ATOM 1063 C C . GLN A 1 161 ? -27.851 -3.774 54.461 1.00 97.31 161 GLN A C 1
ATOM 1065 O O . GLN A 1 161 ? -28.419 -4.850 54.640 1.00 97.31 161 GLN A O 1
ATOM 1070 N N . ASN A 1 162 ? -27.955 -2.768 55.323 1.00 97.50 162 ASN A N 1
ATOM 1071 C CA . ASN A 1 162 ? -28.610 -2.858 56.631 1.00 97.50 162 ASN A CA 1
ATOM 1072 C C . ASN A 1 162 ? -29.685 -1.784 56.790 1.00 97.50 162 ASN A C 1
ATOM 1074 O O . ASN A 1 162 ? -29.465 -0.618 56.445 1.00 97.50 162 ASN A O 1
ATOM 1078 N N . ALA A 1 163 ? -30.804 -2.183 57.386 1.00 97.62 163 ALA A N 1
ATOM 1079 C CA . ALA A 1 163 ? -31.944 -1.339 57.696 1.00 97.62 163 ALA A CA 1
ATOM 1080 C C . ALA A 1 163 ? -32.547 -1.698 59.059 1.00 97.62 163 ALA A C 1
ATOM 1082 O O . ALA A 1 163 ? -32.323 -2.781 59.602 1.00 97.62 163 ALA A O 1
ATOM 1083 N N . SER A 1 164 ? -33.336 -0.788 59.612 1.00 96.81 164 SER A N 1
ATOM 1084 C CA . SER A 1 164 ? -34.090 -1.002 60.840 1.00 96.81 164 SER A CA 1
ATOM 1085 C C . SER A 1 164 ? -35.493 -0.418 60.743 1.00 96.81 164 SER A C 1
ATOM 1087 O O . SER A 1 164 ? -35.746 0.515 59.981 1.00 96.81 164 SER A O 1
ATOM 1089 N N . ALA A 1 165 ? -36.403 -0.970 61.537 1.00 98.06 165 ALA A N 1
ATOM 1090 C CA . ALA A 1 165 ? -37.725 -0.428 61.783 1.00 98.06 165 ALA A CA 1
ATOM 1091 C C . ALA A 1 165 ? -37.900 -0.114 63.270 1.00 98.06 165 ALA A C 1
ATOM 1093 O O . ALA A 1 165 ? -37.412 -0.845 64.136 1.00 98.06 165 ALA A O 1
ATOM 1094 N N . SER A 1 166 ? -38.613 0.968 63.564 1.00 97.62 166 SER A N 1
ATOM 1095 C CA . SER A 1 166 ? -38.869 1.440 64.920 1.00 97.62 166 SER A CA 1
ATOM 1096 C C . SER A 1 166 ? -40.356 1.686 65.144 1.00 97.62 166 SER A C 1
ATOM 1098 O O . SER A 1 166 ? -41.041 2.271 64.302 1.00 97.62 166 SER A O 1
ATOM 1100 N N . VAL A 1 167 ? -40.832 1.250 66.309 1.00 97.62 167 VAL A N 1
ATOM 1101 C CA . VAL A 1 167 ? -42.144 1.580 66.869 1.00 97.62 167 VAL A CA 1
ATOM 1102 C C . VAL A 1 167 ? -41.888 2.277 68.208 1.00 97.62 167 VAL A C 1
ATOM 1104 O O . VAL A 1 167 ? -41.108 1.749 69.006 1.00 97.62 167 VAL A O 1
ATOM 1107 N N . PRO A 1 168 ? -42.496 3.446 68.483 1.00 94.31 168 PRO A N 1
ATOM 1108 C CA . PRO A 1 168 ? -42.234 4.189 69.713 1.00 94.31 168 PRO A CA 1
ATOM 1109 C C . PRO A 1 168 ? -42.393 3.331 70.975 1.00 94.31 168 PRO A C 1
ATOM 1111 O O . PRO A 1 168 ? -43.429 2.703 71.179 1.00 94.31 168 PRO A O 1
ATOM 1114 N N . GLY A 1 169 ? -41.363 3.321 71.825 1.00 92.25 169 GLY A N 1
ATOM 1115 C CA . GLY A 1 169 ? -41.359 2.587 73.095 1.00 92.25 169 GLY A CA 1
ATOM 1116 C C . GLY A 1 169 ? -41.032 1.092 73.000 1.00 92.25 169 GLY A C 1
ATOM 1117 O O . GLY A 1 169 ? -40.973 0.441 74.040 1.00 92.25 169 GLY A O 1
ATOM 1118 N N . LEU A 1 170 ? -40.789 0.549 71.800 1.00 96.50 170 LEU A N 1
ATOM 1119 C CA . LEU A 1 170 ? -40.440 -0.860 71.586 1.00 96.50 170 LEU A CA 1
ATOM 1120 C C . LEU A 1 170 ? -38.985 -1.032 71.129 1.00 96.50 170 LEU A C 1
ATOM 1122 O O . LEU A 1 170 ? -38.348 -0.097 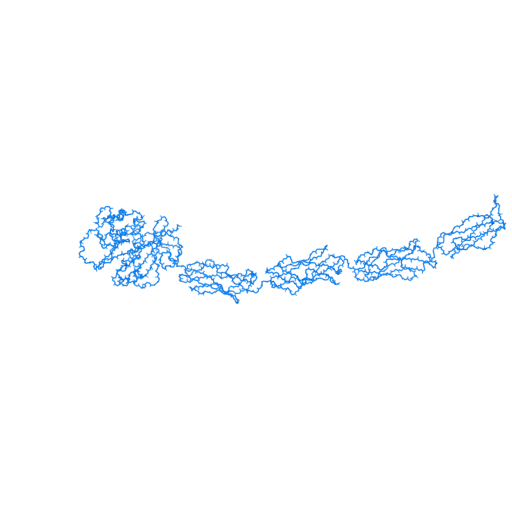70.643 1.00 96.50 170 LEU A O 1
ATOM 1126 N N . ALA A 1 171 ? -38.458 -2.252 71.266 1.00 94.44 171 ALA A N 1
ATOM 1127 C CA . ALA A 1 171 ? -37.164 -2.610 70.695 1.00 94.44 171 ALA A CA 1
ATOM 1128 C C . ALA A 1 171 ? -37.203 -2.522 69.157 1.00 94.44 171 ALA A C 1
ATOM 1130 O O . ALA A 1 171 ? -38.191 -2.904 68.527 1.00 94.44 171 ALA A O 1
ATOM 1131 N N . GLY A 1 172 ? -36.120 -2.020 68.558 1.00 93.88 172 GLY A N 1
ATOM 1132 C CA . GLY A 1 172 ? -35.998 -1.912 67.105 1.00 93.88 172 GLY A CA 1
ATOM 1133 C C . GLY A 1 172 ? -35.907 -3.279 66.421 1.00 93.88 172 GLY A C 1
ATOM 1134 O O . GLY A 1 172 ? -35.339 -4.225 66.963 1.00 93.88 172 GLY A O 1
ATOM 1135 N N . VAL A 1 173 ? -36.433 -3.360 65.202 1.00 97.81 173 VAL A N 1
ATOM 1136 C CA . VAL A 1 173 ? -36.381 -4.553 64.346 1.00 97.81 173 VAL A CA 1
ATOM 1137 C C . VAL A 1 173 ? -35.320 -4.335 63.273 1.00 97.81 173 VAL A C 1
ATOM 1139 O O . VAL A 1 173 ? -35.335 -3.298 62.617 1.00 97.81 173 VAL A O 1
ATOM 1142 N N . SER A 1 174 ? -34.403 -5.280 63.070 1.00 97.06 174 SER A N 1
ATOM 1143 C CA . SER A 1 174 ? -33.354 -5.178 62.048 1.00 97.06 174 SER A CA 1
ATOM 1144 C C . SER A 1 174 ? -33.689 -5.971 60.785 1.00 97.06 174 SER A C 1
ATOM 1146 O O . SER A 1 174 ? -34.310 -7.034 60.825 1.00 97.06 174 SER A O 1
ATOM 1148 N N . PHE A 1 175 ? -33.232 -5.449 59.650 1.00 98.12 175 PHE A N 1
ATOM 1149 C CA . PHE A 1 175 ? -33.310 -6.077 58.340 1.00 98.12 175 PHE A CA 1
ATOM 1150 C C . PHE A 1 175 ? -31.946 -6.003 57.658 1.00 98.12 175 PHE A C 1
ATOM 1152 O O . PHE A 1 175 ? -31.217 -5.020 57.803 1.00 98.12 175 PHE A O 1
ATOM 1159 N N . ALA A 1 176 ? -31.622 -7.036 56.888 1.00 97.62 176 ALA A N 1
ATOM 1160 C CA . ALA A 1 176 ? -30.427 -7.076 56.059 1.00 97.62 176 ALA A CA 1
ATOM 1161 C C . ALA A 1 176 ? -30.795 -7.473 54.629 1.00 97.62 176 ALA A C 1
ATOM 1163 O O . ALA A 1 176 ? -31.780 -8.177 54.406 1.00 97.62 176 ALA A O 1
ATOM 1164 N N . ALA A 1 177 ? -30.003 -7.027 53.668 1.00 97.81 177 ALA A N 1
ATOM 1165 C CA . ALA A 1 177 ? -30.063 -7.447 52.277 1.00 97.81 177 ALA A CA 1
ATOM 1166 C C . ALA A 1 177 ? -28.650 -7.438 51.680 1.00 97.81 177 ALA A C 1
ATOM 1168 O O . ALA A 1 177 ? -27.731 -6.869 52.261 1.00 97.81 177 ALA A O 1
ATOM 1169 N N . GLU A 1 178 ? -28.462 -8.055 50.522 1.00 96.69 178 GLU A N 1
ATOM 1170 C CA . GLU A 1 178 ? -27.211 -8.003 49.766 1.00 96.69 178 GLU A CA 1
ATOM 1171 C C . GLU A 1 178 ? -27.454 -7.271 48.440 1.00 96.69 178 GLU A C 1
ATOM 1173 O O . GLU A 1 178 ? -28.292 -7.687 47.636 1.00 96.69 178 GLU A O 1
ATOM 1178 N N . ALA A 1 179 ? -26.726 -6.179 48.208 1.00 94.25 179 ALA A N 1
ATOM 1179 C CA . ALA A 1 179 ? -26.698 -5.483 46.929 1.00 94.25 179 ALA A CA 1
ATOM 1180 C C . ALA A 1 179 ? -25.634 -6.105 46.018 1.00 94.25 179 ALA A C 1
ATOM 1182 O O . ALA A 1 179 ? -24.448 -6.124 46.351 1.00 94.25 179 ALA A O 1
ATOM 1183 N N . ARG A 1 180 ? -26.045 -6.584 44.845 1.00 93.06 180 ARG A N 1
ATOM 1184 C CA . ARG A 1 180 ? -25.151 -7.061 43.781 1.00 93.06 180 ARG A CA 1
ATOM 1185 C C . ARG A 1 180 ? -25.177 -6.115 42.590 1.00 93.06 180 ARG A C 1
ATOM 1187 O O . ARG A 1 180 ? -26.073 -5.279 42.473 1.00 93.06 180 ARG A O 1
ATOM 1194 N N . SER A 1 181 ? -24.191 -6.243 41.712 1.00 93.56 181 SER A N 1
ATOM 1195 C CA . SER A 1 181 ? -24.139 -5.487 40.464 1.00 93.56 181 SER A CA 1
ATOM 1196 C C . SER A 1 181 ? -25.386 -5.773 39.623 1.00 93.56 181 SER A C 1
ATOM 1198 O O . SER A 1 181 ? -25.870 -6.908 39.579 1.00 93.56 181 SER A O 1
ATOM 1200 N N . GLY A 1 182 ? -25.914 -4.743 38.968 1.00 90.69 182 GLY A N 1
ATOM 1201 C CA . GLY A 1 182 ? -26.961 -4.895 37.963 1.00 90.69 182 GLY A CA 1
ATOM 1202 C C . GLY A 1 182 ? -26.455 -5.578 36.683 1.00 90.69 182 GLY A C 1
ATOM 1203 O O . GLY A 1 182 ? -25.291 -5.981 36.599 1.00 90.69 182 GLY A O 1
ATOM 1204 N N . PRO A 1 183 ? -27.318 -5.715 35.658 1.00 92.25 183 PRO A N 1
ATOM 1205 C CA . PRO A 1 183 ? -26.880 -6.184 34.348 1.00 92.25 183 PRO A CA 1
ATOM 1206 C C . PRO A 1 183 ? -25.817 -5.238 33.747 1.00 92.25 183 PRO A C 1
ATOM 1208 O O . PRO A 1 183 ? -25.849 -4.036 34.030 1.00 92.25 183 PRO A O 1
ATOM 1211 N N . PRO A 1 184 ? -24.900 -5.750 32.900 1.00 96.12 184 PRO A N 1
ATOM 1212 C CA . PRO A 1 184 ? -23.929 -4.925 32.183 1.00 96.12 184 PRO A CA 1
ATOM 1213 C C . PRO A 1 184 ? -24.602 -3.778 31.428 1.00 96.12 184 PRO A C 1
ATOM 1215 O O . PRO A 1 184 ? -25.607 -3.993 30.753 1.00 96.12 184 PRO A O 1
ATOM 1218 N N . ALA A 1 185 ? -24.030 -2.577 31.513 1.00 96.25 185 ALA A N 1
ATOM 1219 C CA . ALA A 1 185 ? -24.539 -1.383 30.837 1.00 96.25 185 ALA A CA 1
ATOM 1220 C C . ALA A 1 185 ? -23.464 -0.625 30.042 1.00 96.25 185 ALA A C 1
ATOM 1222 O O . ALA A 1 185 ? -23.794 0.009 29.041 1.00 96.25 185 ALA A O 1
ATOM 1223 N N . ALA A 1 186 ? -22.189 -0.692 30.446 1.00 97.50 186 ALA A N 1
ATOM 1224 C CA . ALA A 1 186 ? -21.109 0.025 29.770 1.00 97.50 186 ALA A CA 1
ATOM 1225 C C . ALA A 1 186 ? -19.790 -0.760 29.724 1.00 97.50 186 ALA A C 1
ATOM 1227 O O . ALA A 1 186 ? -19.499 -1.576 30.601 1.00 97.50 186 ALA A O 1
ATOM 1228 N N . LEU A 1 187 ? -18.989 -0.456 28.698 1.00 98.25 187 LEU A N 1
ATOM 1229 C CA . LEU A 1 187 ? -17.595 -0.864 28.536 1.00 98.25 187 LEU A CA 1
ATOM 1230 C C . LEU A 1 187 ? -16.697 0.373 28.578 1.00 98.25 187 LEU A C 1
ATOM 1232 O O . LEU A 1 187 ? -16.956 1.353 27.882 1.00 98.25 187 LEU A O 1
ATOM 1236 N N . GLN A 1 188 ? -15.612 0.306 29.345 1.00 98.12 188 GLN A N 1
ATOM 1237 C CA . GLN A 1 188 ? -14.606 1.363 29.433 1.00 98.12 188 GLN A CA 1
ATOM 1238 C C . GLN A 1 188 ? -13.209 0.798 29.175 1.00 98.12 188 GLN A C 1
ATOM 1240 O O . GLN A 1 188 ? -12.852 -0.239 29.730 1.00 98.12 188 GLN A O 1
ATOM 1245 N N . LEU A 1 189 ? -12.395 1.493 28.375 1.00 98.06 189 LEU A N 1
ATOM 1246 C CA . LEU A 1 189 ? -10.982 1.151 28.204 1.00 98.06 189 LEU A CA 1
ATOM 1247 C C . LEU A 1 189 ? -10.205 1.562 29.456 1.00 98.06 189 LEU A C 1
ATOM 1249 O O . LEU A 1 189 ? -10.258 2.723 29.857 1.00 98.06 189 LEU A O 1
ATOM 1253 N N . ILE A 1 190 ? -9.473 0.622 30.052 1.00 98.19 190 ILE A N 1
ATOM 1254 C CA . ILE A 1 190 ? -8.590 0.887 31.195 1.00 98.19 190 ILE A CA 1
ATOM 1255 C C . ILE A 1 190 ? -7.156 1.113 30.722 1.00 98.19 190 ILE A C 1
ATOM 1257 O O . ILE A 1 190 ? -6.501 2.048 31.171 1.00 98.19 190 ILE A O 1
ATOM 1261 N N . GLN A 1 191 ? -6.669 0.274 29.806 1.00 97.62 191 GLN A N 1
ATOM 1262 C CA . GLN A 1 191 ? -5.317 0.370 29.253 1.00 97.62 191 GLN A CA 1
ATOM 1263 C C . GLN A 1 191 ? -5.197 -0.398 27.932 1.00 97.62 191 GLN A C 1
ATOM 1265 O O . GLN A 1 191 ? -6.075 -1.186 27.575 1.00 97.62 191 GLN A O 1
ATOM 1270 N N . GLY A 1 192 ? -4.079 -0.188 27.235 1.00 95.88 192 GLY A N 1
ATOM 1271 C CA . GLY A 1 192 ? -3.716 -0.929 26.027 1.00 95.88 192 GLY A CA 1
ATOM 1272 C C . GLY A 1 192 ? -4.213 -0.325 24.708 1.00 95.88 192 GLY A C 1
ATOM 1273 O O . GLY A 1 192 ? -4.155 -1.002 23.687 1.00 95.88 192 GLY A O 1
ATOM 1274 N N . GLY A 1 193 ? -4.685 0.927 24.706 1.00 94.12 193 GLY A N 1
ATOM 1275 C CA . GLY A 1 193 ? -5.032 1.667 23.484 1.00 94.12 193 GLY A CA 1
ATOM 1276 C C . GLY A 1 193 ? -3.932 2.617 23.009 1.00 94.12 193 GLY A C 1
ATOM 1277 O O . GLY A 1 193 ? -3.042 2.969 23.779 1.00 94.12 193 GLY A O 1
ATOM 1278 N N . ALA A 1 194 ? -4.032 3.036 21.745 1.00 94.12 194 ALA A N 1
ATOM 1279 C CA . ALA A 1 194 ? -3.165 4.008 21.072 1.00 94.12 194 ALA A CA 1
ATOM 1280 C C . ALA A 1 194 ? -1.658 3.694 21.168 1.00 94.12 194 ALA A C 1
ATOM 1282 O O . ALA A 1 194 ? -0.828 4.595 21.254 1.00 94.12 194 ALA A O 1
ATOM 1283 N N . GLN A 1 195 ? -1.307 2.408 21.169 1.00 96.06 195 GLN A N 1
ATOM 1284 C CA . GLN A 1 195 ? 0.083 1.951 21.174 1.00 96.06 195 GLN A CA 1
ATOM 1285 C C . GLN A 1 195 ? 0.622 1.826 19.751 1.00 96.06 195 GLN A C 1
ATOM 1287 O O . GLN A 1 195 ? -0.138 1.522 18.831 1.00 96.06 195 GLN A O 1
ATOM 1292 N N . SER A 1 196 ? 1.938 1.964 19.603 1.00 96.88 196 SER A N 1
ATOM 1293 C CA . SER A 1 196 ? 2.661 1.579 18.392 1.00 96.88 196 SER A CA 1
ATOM 1294 C C . SER A 1 196 ? 3.556 0.374 18.666 1.00 96.88 196 SER A C 1
ATOM 1296 O O . SER A 1 196 ? 4.053 0.206 19.781 1.00 96.88 196 SER A O 1
ATOM 1298 N N . GLY A 1 197 ? 3.772 -0.461 17.657 1.00 97.12 197 GLY A N 1
ATOM 1299 C CA . GLY A 1 197 ? 4.711 -1.576 17.731 1.00 97.12 197 GLY A CA 1
ATOM 1300 C C . GLY A 1 197 ? 5.050 -2.122 16.353 1.00 97.12 197 GLY A C 1
ATOM 1301 O O . GLY A 1 197 ? 4.389 -1.796 15.374 1.00 97.12 197 GLY A O 1
ATOM 1302 N N . ILE A 1 198 ? 6.070 -2.972 16.274 1.00 97.56 198 ILE A N 1
ATOM 1303 C CA . ILE A 1 198 ? 6.486 -3.580 15.008 1.00 97.56 198 ILE A CA 1
ATOM 1304 C C . ILE A 1 198 ? 5.456 -4.629 14.564 1.00 97.56 198 ILE A C 1
ATOM 1306 O O . ILE A 1 198 ? 4.948 -5.401 15.387 1.00 97.56 198 ILE A O 1
ATOM 1310 N N . VAL A 1 199 ? 5.162 -4.681 13.263 1.00 97.94 199 VAL A N 1
ATOM 1311 C CA . VAL A 1 199 ? 4.345 -5.736 12.636 1.00 97.94 199 VAL A CA 1
ATOM 1312 C C . VAL A 1 199 ? 4.733 -7.135 13.131 1.00 97.94 199 VAL A C 1
ATOM 1314 O O . VAL A 1 199 ? 5.907 -7.452 13.318 1.00 97.94 199 VAL A O 1
ATOM 1317 N N . GLY A 1 200 ? 3.738 -7.991 13.370 1.00 96.06 200 GLY A N 1
ATOM 1318 C CA . GLY A 1 200 ? 3.957 -9.365 13.837 1.00 96.06 200 GLY A CA 1
ATOM 1319 C C . GLY A 1 200 ? 4.460 -9.517 15.281 1.00 96.06 200 GLY A C 1
ATOM 1320 O O . GLY A 1 200 ? 4.674 -10.647 15.718 1.00 96.06 200 GLY A O 1
ATOM 1321 N N . THR A 1 201 ? 4.638 -8.429 16.041 1.00 97.12 201 THR A N 1
ATOM 1322 C CA . THR A 1 201 ? 5.095 -8.483 17.443 1.00 97.12 201 THR A CA 1
ATOM 1323 C C . THR A 1 201 ? 3.975 -8.149 18.436 1.00 97.12 201 THR A C 1
ATOM 1325 O O . THR A 1 201 ? 3.019 -7.449 18.082 1.00 97.12 201 THR A O 1
ATOM 1328 N N . PRO A 1 202 ? 4.037 -8.671 19.677 1.00 97.44 202 PRO A N 1
ATOM 1329 C CA . PRO A 1 202 ? 3.103 -8.304 20.733 1.00 97.44 202 PRO A CA 1
ATOM 1330 C C . PRO A 1 202 ? 3.346 -6.877 21.229 1.00 97.44 202 PRO A C 1
ATOM 1332 O O . PRO A 1 202 ? 4.479 -6.480 21.497 1.00 97.44 202 PRO A O 1
ATOM 1335 N N . LEU A 1 203 ? 2.259 -6.128 21.412 1.00 97.50 203 LEU A N 1
ATOM 1336 C CA . LEU A 1 203 ? 2.280 -4.844 22.101 1.00 97.50 203 LEU A CA 1
ATOM 1337 C C . LEU A 1 203 ? 2.643 -5.023 23.579 1.00 97.50 203 LEU A C 1
ATOM 1339 O O . LEU A 1 203 ? 2.305 -6.031 24.204 1.00 97.50 203 LEU A O 1
ATOM 1343 N N . ALA A 1 204 ? 3.287 -4.003 24.147 1.00 95.31 204 ALA A N 1
ATOM 1344 C CA . ALA A 1 204 ? 3.756 -4.025 25.529 1.00 95.31 204 ALA A CA 1
ATOM 1345 C C . ALA A 1 204 ? 2.608 -4.089 26.551 1.00 95.31 204 ALA A C 1
ATOM 1347 O O . ALA A 1 204 ? 2.737 -4.750 27.582 1.00 95.31 204 ALA A O 1
ATOM 1348 N N . VAL A 1 205 ? 1.486 -3.416 26.274 1.00 97.69 205 VAL A N 1
ATOM 1349 C CA . VAL A 1 205 ? 0.325 -3.365 27.170 1.00 97.69 205 VAL A CA 1
ATOM 1350 C C . VAL A 1 205 ? -0.870 -4.054 26.520 1.00 97.69 205 VAL A C 1
ATOM 1352 O O . VAL A 1 205 ? -1.335 -3.675 25.449 1.00 97.69 205 VAL A O 1
ATOM 1355 N N . ALA A 1 206 ? -1.411 -5.070 27.184 1.00 97.19 206 ALA A N 1
ATOM 1356 C CA . ALA A 1 206 ? -2.607 -5.763 26.721 1.00 97.19 206 ALA A CA 1
ATOM 1357 C C . ALA A 1 206 ? -3.858 -4.863 26.811 1.00 97.19 206 ALA A C 1
ATOM 1359 O O . ALA A 1 206 ? -4.069 -4.224 27.853 1.00 97.19 206 ALA A O 1
ATOM 1360 N N . PRO A 1 207 ? -4.746 -4.861 25.794 1.00 98.25 207 PRO A N 1
ATOM 1361 C CA . PRO A 1 207 ? -6.066 -4.250 25.905 1.00 98.25 207 PRO A CA 1
ATOM 1362 C C . PRO A 1 207 ? -6.814 -4.792 27.123 1.00 98.25 207 PRO A C 1
ATOM 1364 O O . PRO A 1 207 ? -7.041 -5.996 27.252 1.00 98.25 207 PRO A O 1
ATOM 1367 N N . THR A 1 208 ? -7.180 -3.897 28.035 1.00 98.56 208 THR A N 1
ATOM 1368 C CA . THR A 1 208 ? -7.935 -4.232 29.245 1.00 98.56 208 THR A CA 1
ATOM 1369 C C . THR A 1 208 ? -9.127 -3.302 29.343 1.00 98.56 208 THR A C 1
ATOM 1371 O O . THR A 1 208 ? -8.969 -2.081 29.297 1.00 98.56 208 THR A O 1
ATOM 1374 N N . VAL A 1 209 ? -10.317 -3.875 29.488 1.00 98.69 209 VAL A N 1
ATOM 1375 C CA . VAL A 1 209 ? -11.573 -3.130 29.601 1.00 98.69 209 VAL A CA 1
ATOM 1376 C C . VAL A 1 209 ? -12.243 -3.411 30.936 1.00 98.69 209 VAL A C 1
ATOM 1378 O O . VAL A 1 209 ? -11.982 -4.432 31.569 1.00 98.69 209 VAL A O 1
ATOM 1381 N N . ARG A 1 210 ? -13.124 -2.508 31.356 1.00 98.56 210 ARG A N 1
ATOM 1382 C CA . ARG A 1 210 ? -13.972 -2.658 32.536 1.00 98.56 210 ARG A CA 1
ATOM 1383 C C . ARG A 1 210 ? -15.438 -2.657 32.133 1.00 98.56 210 ARG A C 1
ATOM 1385 O O . ARG A 1 210 ? -15.851 -1.809 31.344 1.00 98.56 210 ARG A O 1
ATOM 1392 N N . VAL A 1 211 ? -16.203 -3.591 32.688 1.00 98.50 211 VAL A N 1
ATOM 1393 C CA . VAL A 1 211 ? -17.658 -3.676 32.541 1.00 98.50 211 VAL A CA 1
ATOM 1394 C C . VAL A 1 211 ? -18.320 -3.115 33.791 1.00 98.50 211 VAL A C 1
ATOM 1396 O O . VAL A 1 211 ? -18.032 -3.565 34.905 1.00 98.50 211 VAL A O 1
ATOM 1399 N N . THR A 1 212 ? -19.234 -2.165 33.607 1.00 96.62 212 THR A N 1
ATOM 1400 C CA . THR A 1 212 ? -20.038 -1.601 34.697 1.00 96.62 212 THR A CA 1
ATOM 1401 C C . THR A 1 212 ? -21.533 -1.729 34.434 1.00 96.62 212 THR A C 1
ATOM 1403 O O . THR A 1 212 ? -21.967 -1.797 33.281 1.00 96.62 212 THR A O 1
ATOM 1406 N N . ASP A 1 213 ? -22.325 -1.755 35.505 1.00 93.50 213 ASP A N 1
ATOM 1407 C CA . ASP A 1 213 ? -23.780 -1.622 35.441 1.00 93.50 213 ASP A CA 1
ATOM 1408 C C . ASP A 1 213 ? -24.204 -0.153 35.245 1.00 93.50 213 ASP A C 1
ATOM 1410 O O . ASP A 1 213 ? -23.369 0.751 35.146 1.00 93.50 213 ASP A O 1
ATOM 1414 N N . ALA A 1 214 ? -25.516 0.093 35.168 1.00 90.31 214 ALA A N 1
ATOM 1415 C CA . ALA A 1 214 ? -26.076 1.432 34.957 1.00 90.31 214 ALA A CA 1
ATOM 1416 C C . ALA A 1 214 ? -25.810 2.407 36.122 1.00 90.31 214 ALA A C 1
ATOM 1418 O O . ALA A 1 214 ? -25.905 3.619 35.940 1.00 90.31 214 ALA A O 1
ATOM 1419 N N . SER A 1 215 ? -25.459 1.886 37.299 1.00 86.25 215 SER A N 1
ATOM 1420 C CA . SER A 1 215 ? -25.105 2.659 38.492 1.00 86.25 215 SER A CA 1
ATOM 1421 C C . SER A 1 215 ? -23.592 2.905 38.598 1.00 86.25 215 SER A C 1
ATOM 1423 O O . SER A 1 215 ? -23.143 3.540 39.550 1.00 86.25 215 SER A O 1
ATOM 1425 N N . GLY A 1 216 ? -22.798 2.417 37.635 1.00 90.50 216 GLY A N 1
ATOM 1426 C CA . GLY A 1 216 ? -21.339 2.543 37.615 1.00 90.50 216 GLY A CA 1
ATOM 1427 C C . GLY A 1 216 ? -20.599 1.493 38.450 1.00 90.50 216 GLY A C 1
ATOM 1428 O O . GLY A 1 216 ? -19.380 1.588 38.608 1.00 90.50 216 GLY A O 1
ATOM 1429 N N . ASN A 1 217 ? -21.294 0.479 38.971 1.00 92.19 217 ASN A N 1
ATOM 1430 C CA . ASN A 1 217 ? -20.664 -0.583 39.749 1.00 92.19 217 ASN A CA 1
ATOM 1431 C C . ASN A 1 217 ? -20.004 -1.622 38.834 1.00 92.19 217 ASN A C 1
ATOM 1433 O O . ASN A 1 217 ? -20.560 -1.949 37.784 1.00 92.19 217 ASN A O 1
ATOM 1437 N N . PRO A 1 218 ? -18.856 -2.200 39.227 1.00 95.94 218 PRO A N 1
ATOM 1438 C CA . PRO A 1 218 ? -18.228 -3.267 38.459 1.00 95.94 218 PRO A CA 1
ATOM 1439 C C . PRO A 1 218 ? -19.100 -4.524 38.419 1.00 95.94 218 PRO A C 1
ATOM 1441 O O . PRO A 1 218 ? -19.653 -4.934 39.443 1.00 95.94 218 PRO A O 1
ATOM 1444 N N . VAL A 1 219 ? -19.194 -5.161 37.251 1.00 96.50 219 VAL A N 1
ATOM 1445 C CA . VAL A 1 219 ? -19.958 -6.407 37.075 1.00 96.50 219 VAL A CA 1
ATOM 1446 C C . VAL A 1 219 ? -18.986 -7.583 36.918 1.00 96.50 219 VAL A C 1
ATOM 1448 O O . VAL A 1 219 ? -18.360 -7.690 35.862 1.00 96.50 219 VAL A O 1
ATOM 1451 N N . PRO A 1 220 ? -18.819 -8.453 37.932 1.00 95.94 220 PRO A N 1
ATOM 1452 C CA . PRO A 1 220 ? -17.946 -9.626 37.850 1.00 95.94 220 PRO A CA 1
ATOM 1453 C C . PRO A 1 220 ? -18.573 -10.779 37.049 1.00 95.94 220 PRO A C 1
ATOM 1455 O O . PRO A 1 220 ? -19.793 -10.919 36.991 1.00 95.94 220 PRO A O 1
ATOM 1458 N N . GLY A 1 221 ? -17.734 -11.643 36.470 1.00 96.12 221 GLY A N 1
ATOM 1459 C CA . GLY A 1 221 ? -18.147 -12.869 35.772 1.00 96.12 221 GLY A CA 1
ATOM 1460 C C . GLY A 1 221 ? -18.737 -12.676 34.369 1.00 96.12 221 GLY A C 1
ATOM 1461 O O . GLY A 1 221 ? -19.232 -13.634 33.780 1.00 96.12 221 GLY A O 1
ATOM 1462 N N . VAL A 1 222 ? -18.687 -11.466 33.812 1.00 98.00 222 VAL A N 1
ATOM 1463 C CA . VAL A 1 222 ? -19.194 -11.153 32.469 1.00 98.00 222 VAL A CA 1
ATOM 1464 C C . VAL A 1 222 ? -18.173 -11.579 31.423 1.00 98.00 222 VAL A C 1
ATOM 1466 O O . VAL A 1 222 ? -17.020 -11.163 31.489 1.00 98.00 222 VAL A O 1
ATOM 1469 N N . ALA A 1 223 ? -18.589 -12.371 30.435 1.00 98.19 223 ALA A N 1
ATOM 1470 C CA . ALA A 1 223 ? -17.735 -12.734 29.309 1.00 98.19 223 ALA A CA 1
ATOM 1471 C C . ALA A 1 223 ? -17.581 -11.553 28.337 1.00 98.19 223 ALA A C 1
ATOM 1473 O O . ALA A 1 223 ? -18.545 -11.133 27.696 1.00 98.19 223 ALA A O 1
ATOM 1474 N N . VAL A 1 224 ? -16.357 -11.044 28.210 1.00 98.75 224 VAL A N 1
ATOM 1475 C CA . VAL A 1 224 ? -15.959 -10.047 27.214 1.00 98.75 224 VAL A CA 1
ATOM 1476 C C . VAL A 1 224 ? -15.281 -10.762 26.053 1.00 98.75 224 VAL A C 1
ATOM 1478 O O . VAL A 1 224 ? -14.300 -11.477 26.257 1.00 98.75 224 VAL A O 1
ATOM 1481 N N . THR A 1 225 ? -15.788 -10.562 24.838 1.00 98.69 225 THR A N 1
ATOM 1482 C CA . THR A 1 225 ? -15.187 -11.095 23.608 1.00 98.69 225 THR A CA 1
ATOM 1483 C C . THR A 1 225 ? -14.348 -10.019 22.928 1.00 98.69 225 THR A C 1
ATOM 1485 O O . THR A 1 225 ? -14.860 -8.944 22.605 1.00 98.69 225 THR A O 1
ATOM 1488 N N . PHE A 1 226 ? -13.075 -10.324 22.689 1.00 98.69 226 PHE A N 1
ATOM 1489 C CA . PHE A 1 226 ? -12.102 -9.497 21.986 1.00 98.69 226 PHE A CA 1
ATOM 1490 C C . PHE A 1 226 ? -11.885 -10.041 20.577 1.00 98.69 226 PHE A C 1
ATOM 1492 O O . PHE A 1 226 ? -11.441 -11.171 20.391 1.00 98.69 226 PHE A O 1
ATOM 1499 N N . THR A 1 227 ? -12.199 -9.236 19.567 1.00 98.38 227 THR A N 1
ATOM 1500 C CA . THR A 1 227 ? -12.064 -9.617 18.156 1.00 98.38 227 THR A CA 1
ATOM 1501 C C . THR A 1 227 ? -11.155 -8.636 17.439 1.00 98.38 227 THR A C 1
ATOM 1503 O O . THR A 1 227 ? -11.412 -7.435 17.452 1.00 98.38 227 THR A O 1
ATOM 1506 N N . VAL A 1 228 ? -10.106 -9.127 16.782 1.00 98.06 228 VAL A N 1
ATOM 1507 C CA . VAL A 1 228 ? -9.303 -8.298 15.874 1.00 98.06 228 VAL A CA 1
ATOM 1508 C C . VAL A 1 228 ? -10.152 -7.992 14.641 1.00 98.06 228 VAL A C 1
ATOM 1510 O O . VAL A 1 228 ? -10.605 -8.904 13.956 1.00 98.06 228 VAL A O 1
ATOM 1513 N N . THR A 1 229 ? -10.407 -6.711 14.382 1.00 97.94 229 THR A N 1
ATOM 1514 C CA . THR A 1 229 ? -11.280 -6.250 13.284 1.00 97.94 229 THR A CA 1
ATOM 1515 C C . THR A 1 229 ? -10.517 -5.545 12.169 1.00 97.94 229 THR A C 1
ATOM 1517 O O . THR A 1 229 ? -11.016 -5.473 11.050 1.00 97.94 229 THR A O 1
ATOM 1520 N N . VAL A 1 230 ? -9.306 -5.052 12.446 1.00 97.94 230 VAL A N 1
ATOM 1521 C CA . VAL A 1 230 ? -8.421 -4.422 11.456 1.00 97.94 230 VAL A CA 1
ATOM 1522 C C . VAL A 1 230 ? -6.998 -4.927 11.665 1.00 97.94 230 VAL A C 1
ATOM 1524 O O . VAL A 1 230 ? -6.555 -5.077 12.804 1.00 97.94 230 VAL A O 1
ATOM 1527 N N . GLY A 1 231 ? -6.293 -5.173 10.559 1.00 95.12 231 GLY A N 1
ATOM 1528 C CA . GLY A 1 231 ? -4.854 -5.431 10.541 1.00 95.12 231 GLY A CA 1
ATOM 1529 C C . GLY A 1 231 ? -4.435 -6.904 10.608 1.00 95.12 231 GLY A C 1
ATOM 1530 O O . GLY A 1 231 ? -3.329 -7.223 10.187 1.00 95.12 231 GLY A O 1
ATOM 1531 N N . GLY A 1 232 ? -5.321 -7.814 11.031 1.00 94.00 232 GLY A N 1
ATOM 1532 C CA . GLY A 1 232 ? -5.126 -9.269 10.896 1.00 94.00 232 GLY A CA 1
ATOM 1533 C C . GLY A 1 232 ? -4.214 -9.929 11.940 1.00 94.00 232 GLY A C 1
ATOM 1534 O O . GLY A 1 232 ? -3.775 -11.055 11.729 1.00 94.00 232 GLY A O 1
ATOM 1535 N N . GLY A 1 233 ? -3.915 -9.237 13.044 1.00 95.94 233 GLY A N 1
ATOM 1536 C CA . GLY A 1 233 ? -3.195 -9.789 14.198 1.00 95.94 233 GLY A CA 1
ATOM 1537 C C . GLY A 1 233 ? -4.033 -10.732 15.074 1.00 95.94 233 GLY A C 1
ATOM 1538 O O . GLY A 1 233 ? -5.084 -11.229 14.668 1.00 95.94 233 GLY A O 1
ATOM 1539 N N . SER A 1 234 ? -3.592 -10.951 16.315 1.00 97.75 234 SER A N 1
ATOM 1540 C CA . SER A 1 234 ? -4.257 -11.854 17.266 1.00 97.75 234 SER A CA 1
ATOM 1541 C C . SER A 1 234 ? -4.159 -11.374 18.710 1.00 97.75 234 SER A C 1
ATOM 1543 O O . SER A 1 234 ? -3.159 -10.783 19.106 1.00 97.75 234 SER A O 1
ATOM 1545 N N . VAL A 1 235 ? -5.152 -11.720 19.522 1.00 98.25 235 VAL A N 1
ATOM 1546 C CA . VAL A 1 235 ? -5.103 -11.600 20.987 1.00 98.25 235 VAL A CA 1
ATOM 1547 C C . VAL A 1 235 ? -4.973 -12.992 21.602 1.00 98.25 235 VAL A C 1
ATOM 1549 O O . VAL A 1 235 ? -5.559 -13.943 21.084 1.00 98.25 235 VAL A O 1
ATOM 1552 N N . SER A 1 236 ? -4.215 -13.140 22.690 1.00 97.75 236 SER A N 1
ATOM 1553 C CA . SER A 1 236 ? -4.035 -14.456 23.327 1.00 97.75 236 SER A CA 1
ATOM 1554 C C . SER A 1 236 ? -5.292 -14.958 24.042 1.00 97.75 236 SER A C 1
ATOM 1556 O O . SER A 1 236 ? -5.470 -16.162 24.208 1.00 97.75 236 SER A O 1
ATOM 1558 N N . THR A 1 237 ? -6.148 -14.036 24.486 1.00 97.88 237 THR A N 1
ATOM 1559 C CA . THR A 1 237 ? -7.347 -14.319 25.279 1.00 97.88 237 THR A CA 1
ATOM 1560 C C . THR A 1 237 ? -8.569 -13.711 24.582 1.00 97.88 237 THR A C 1
ATOM 1562 O O . THR A 1 237 ? -9.054 -12.652 24.980 1.00 97.88 237 THR A O 1
ATOM 1565 N N . PRO A 1 238 ? -9.084 -14.352 23.514 1.00 97.62 238 PRO A N 1
ATOM 1566 C CA . PRO A 1 238 ? -10.193 -13.814 22.721 1.00 97.62 238 PRO A CA 1
ATOM 1567 C C . PRO A 1 238 ? -11.514 -13.735 23.494 1.00 97.62 238 PRO A C 1
ATOM 1569 O O . PRO A 1 238 ? -12.398 -12.978 23.110 1.00 97.62 238 PRO A O 1
ATOM 1572 N N . VAL A 1 239 ? -11.660 -14.484 24.591 1.00 98.38 239 VAL A N 1
ATOM 1573 C CA . VAL A 1 239 ? -12.782 -14.356 25.528 1.00 98.38 239 VAL A CA 1
ATOM 1574 C C . VAL A 1 239 ? -12.239 -14.379 26.953 1.00 98.38 239 VAL A C 1
ATOM 1576 O O . VAL A 1 239 ? -11.548 -15.326 27.326 1.00 98.38 239 VAL A O 1
ATOM 1579 N N . ALA A 1 240 ? -12.565 -13.365 27.755 1.00 98.38 240 ALA A N 1
ATOM 1580 C CA . ALA A 1 240 ? -12.180 -13.283 29.165 1.00 98.38 240 ALA A CA 1
ATOM 1581 C C . ALA A 1 240 ? -13.383 -12.913 30.041 1.00 98.38 240 ALA A C 1
ATOM 1583 O O . ALA A 1 240 ? -14.166 -12.033 29.687 1.00 98.38 240 ALA A O 1
ATOM 1584 N N . ALA A 1 241 ? -13.527 -13.573 31.191 1.00 98.12 241 ALA A N 1
ATOM 1585 C CA . ALA A 1 241 ? -14.521 -13.200 32.193 1.00 98.12 241 ALA A CA 1
ATOM 1586 C C . ALA A 1 241 ? -14.009 -12.034 33.053 1.00 98.12 241 ALA A C 1
ATOM 1588 O O . ALA A 1 241 ? -12.820 -11.980 33.370 1.00 98.12 241 ALA A O 1
ATOM 1589 N N . THR A 1 242 ? -14.894 -11.122 33.456 1.00 98.25 242 THR A N 1
ATOM 1590 C CA . THR A 1 242 ? -14.519 -10.005 34.329 1.00 98.25 242 THR A CA 1
ATOM 1591 C C . THR A 1 242 ? -14.202 -10.449 35.760 1.00 98.25 242 THR A C 1
ATOM 1593 O O . THR A 1 242 ? -14.897 -11.290 36.337 1.00 98.25 242 THR A O 1
ATOM 1596 N N . GLY A 1 243 ? -13.166 -9.851 36.354 1.00 96.38 243 GLY A N 1
ATOM 1597 C CA . GLY A 1 243 ? -12.805 -10.020 37.762 1.00 96.38 243 GLY A CA 1
ATOM 1598 C C . GLY A 1 243 ? -13.757 -9.304 38.728 1.00 96.38 243 GLY A C 1
ATOM 1599 O O . GLY A 1 243 ? -14.756 -8.706 38.327 1.00 96.38 243 GLY A O 1
ATOM 1600 N N . THR A 1 244 ? -13.436 -9.328 40.024 1.00 93.56 244 THR A N 1
ATOM 1601 C CA . THR A 1 244 ? -14.229 -8.668 41.084 1.00 93.56 244 THR A CA 1
ATOM 1602 C C . THR A 1 244 ? -14.295 -7.146 40.942 1.00 93.56 244 THR A C 1
ATOM 1604 O O . THR A 1 244 ? -15.258 -6.526 41.383 1.00 93.56 244 THR A O 1
ATOM 1607 N N . ASP A 1 245 ? -13.303 -6.541 40.294 1.00 94.88 245 ASP A N 1
ATOM 1608 C CA . ASP A 1 245 ? -13.255 -5.120 39.949 1.00 94.88 245 ASP A CA 1
ATOM 1609 C C . ASP A 1 245 ? -13.922 -4.799 38.597 1.00 94.88 245 ASP A C 1
ATOM 1611 O O . ASP A 1 245 ? -13.930 -3.640 38.170 1.00 94.88 245 ASP A O 1
ATOM 1615 N N . GLY A 1 246 ? -14.514 -5.803 37.941 1.00 97.06 246 GLY A N 1
ATOM 1616 C CA . GLY A 1 246 ? -15.194 -5.685 36.656 1.00 97.06 246 GLY A CA 1
ATOM 1617 C C . GLY A 1 246 ? -14.251 -5.656 35.454 1.00 97.06 246 GLY A C 1
ATOM 1618 O O . GLY A 1 246 ? -14.710 -5.343 34.358 1.00 97.06 246 GLY A O 1
ATOM 1619 N N . THR A 1 247 ? -12.954 -5.936 35.621 1.00 98.50 247 THR A N 1
ATOM 1620 C CA . THR A 1 247 ? -11.972 -5.857 34.528 1.00 98.50 247 THR A CA 1
ATOM 1621 C C . THR A 1 247 ? -11.777 -7.184 33.799 1.00 98.50 247 THR A C 1
ATOM 1623 O O . THR A 1 247 ? -11.816 -8.251 34.406 1.00 98.50 247 THR A O 1
ATOM 1626 N N . ALA A 1 248 ? -11.554 -7.118 32.487 1.00 98.62 248 ALA A N 1
ATOM 1627 C CA . ALA A 1 248 ? -11.193 -8.246 31.633 1.00 98.62 248 ALA A CA 1
ATOM 1628 C C . ALA A 1 248 ? -10.085 -7.822 30.657 1.00 98.62 248 ALA A C 1
ATOM 1630 O O . ALA A 1 248 ? -10.108 -6.708 30.128 1.00 98.62 248 ALA A O 1
ATOM 1631 N N . SER A 1 249 ? -9.121 -8.710 30.404 1.00 98.31 249 SER A N 1
ATOM 1632 C CA . SER A 1 249 ? -7.982 -8.453 29.515 1.00 98.31 249 SER A CA 1
ATOM 1633 C C . SER A 1 249 ? -7.989 -9.392 28.313 1.00 98.31 249 SER A C 1
ATOM 1635 O O . SER A 1 249 ? -8.234 -10.589 28.464 1.00 98.31 249 SER A O 1
ATOM 1637 N N . ALA A 1 250 ? -7.648 -8.857 27.141 1.00 98.00 250 ALA A N 1
ATOM 1638 C CA . ALA A 1 250 ? -7.431 -9.634 25.922 1.00 98.00 250 ALA A CA 1
ATOM 1639 C C . ALA A 1 250 ? -6.123 -10.456 25.956 1.00 98.00 250 ALA A C 1
ATOM 1641 O O . ALA A 1 250 ? -5.855 -11.232 25.037 1.00 98.00 250 ALA A O 1
ATOM 1642 N N . GLY A 1 251 ? -5.298 -10.281 26.999 1.00 97.44 251 GLY A N 1
ATOM 1643 C CA . GLY A 1 251 ? -3.915 -10.757 27.037 1.00 97.44 251 GLY A CA 1
ATOM 1644 C C . GLY A 1 251 ? -3.042 -10.079 25.968 1.00 97.44 251 GLY A C 1
ATOM 1645 O O . GLY A 1 251 ? -3.482 -9.096 25.360 1.00 97.44 251 GLY A O 1
ATOM 1646 N N . PRO A 1 252 ? -1.791 -10.533 25.753 1.00 97.69 252 PRO A N 1
ATOM 1647 C CA . PRO A 1 252 ? -0.926 -9.965 24.724 1.00 97.69 252 PRO A CA 1
ATOM 1648 C C . PRO A 1 252 ? -1.625 -9.849 23.363 1.00 97.69 252 PRO A C 1
ATOM 1650 O O . PRO A 1 252 ? -2.184 -10.821 22.849 1.00 97.69 252 PRO A O 1
ATOM 1653 N N . TRP A 1 253 ? -1.587 -8.643 22.793 1.00 98.06 253 TRP A N 1
ATOM 1654 C CA . TRP A 1 253 ? -2.096 -8.352 21.456 1.00 98.06 253 TRP A CA 1
ATOM 1655 C C . TRP A 1 253 ? -0.925 -8.297 20.476 1.00 98.06 253 TRP A C 1
ATOM 1657 O O . TRP A 1 253 ? -0.149 -7.345 20.486 1.00 98.06 253 TRP A O 1
ATOM 1667 N N . THR A 1 254 ? -0.808 -9.322 19.636 1.00 98.19 254 THR A N 1
ATOM 1668 C CA . THR A 1 254 ? 0.145 -9.388 18.523 1.00 98.19 254 THR A CA 1
ATOM 1669 C C . THR A 1 254 ? -0.414 -8.654 17.315 1.00 98.19 254 THR A C 1
ATOM 1671 O O . THR A 1 254 ? -1.509 -8.979 16.845 1.00 98.19 254 THR A O 1
ATOM 1674 N N . LEU A 1 255 ? 0.332 -7.669 16.812 1.00 98.19 255 LEU A N 1
ATOM 1675 C CA . LEU A 1 255 ? -0.030 -6.914 15.613 1.00 98.19 255 LEU A CA 1
ATOM 1676 C C . LEU A 1 255 ? 0.019 -7.802 14.367 1.00 98.19 255 LEU A C 1
ATOM 1678 O O . LEU A 1 255 ? 0.779 -8.767 14.304 1.00 98.19 255 LEU A O 1
ATOM 1682 N N . GLY A 1 256 ? -0.793 -7.477 13.363 1.00 97.75 256 GLY A N 1
ATOM 1683 C CA . GLY A 1 256 ? -0.779 -8.212 12.102 1.00 97.75 256 GLY A CA 1
ATOM 1684 C C . GLY A 1 256 ? 0.453 -7.934 11.231 1.00 97.75 256 GLY A C 1
ATOM 1685 O O . GLY A 1 256 ? 1.329 -7.155 11.614 1.00 97.75 256 GLY A O 1
ATOM 1686 N N . PRO A 1 257 ? 0.533 -8.573 10.050 1.00 96.50 257 PRO A N 1
ATOM 1687 C CA . PRO A 1 257 ? 1.708 -8.494 9.182 1.00 96.50 257 PRO A CA 1
ATOM 1688 C C . PRO A 1 257 ? 1.816 -7.181 8.393 1.00 96.50 257 PRO A C 1
ATOM 1690 O O . PRO A 1 257 ? 2.895 -6.874 7.897 1.00 96.50 257 PRO A O 1
ATOM 1693 N N . ALA A 1 258 ? 0.721 -6.425 8.261 1.00 95.38 258 ALA A N 1
ATOM 1694 C CA . ALA A 1 258 ? 0.683 -5.172 7.514 1.00 95.38 258 ALA A CA 1
ATOM 1695 C C . ALA A 1 258 ? 0.905 -3.960 8.432 1.00 95.38 258 ALA A C 1
ATOM 1697 O O . ALA A 1 258 ? 0.222 -3.817 9.452 1.00 95.38 258 ALA A O 1
ATOM 1698 N N . ALA A 1 259 ? 1.816 -3.069 8.042 1.00 96.12 259 ALA A N 1
ATOM 1699 C CA . ALA A 1 259 ? 1.999 -1.781 8.702 1.00 96.12 259 ALA A CA 1
ATOM 1700 C C . ALA A 1 259 ? 0.755 -0.887 8.520 1.00 96.12 259 ALA A C 1
ATOM 1702 O O . ALA A 1 259 ? 0.033 -0.986 7.526 1.00 96.12 259 ALA A O 1
ATOM 1703 N N . GLY A 1 260 ? 0.504 -0.001 9.481 1.00 96.12 260 GLY A N 1
ATOM 1704 C CA . GLY A 1 260 ? -0.667 0.872 9.526 1.00 96.12 260 GLY A CA 1
ATOM 1705 C C . GLY A 1 260 ? -1.633 0.530 10.660 1.00 96.12 260 GLY A C 1
ATOM 1706 O O . GLY A 1 260 ? -1.258 -0.067 11.668 1.00 96.12 260 GLY A O 1
ATOM 1707 N N . SER A 1 261 ? -2.882 0.977 10.536 1.00 96.88 261 SER A N 1
ATOM 1708 C CA . SER A 1 261 ? -3.874 0.885 11.613 1.00 96.88 261 SER A CA 1
ATOM 1709 C C . SER A 1 261 ? -4.235 -0.557 11.974 1.00 96.88 261 SER A C 1
ATOM 1711 O O . SER A 1 261 ? -4.421 -1.410 11.109 1.00 96.88 261 SER A O 1
ATOM 1713 N N . GLN A 1 262 ? -4.391 -0.806 13.271 1.00 98.25 262 GLN A N 1
ATOM 1714 C CA . GLN A 1 262 ? -4.742 -2.097 13.858 1.00 98.25 262 GLN A CA 1
ATOM 1715 C C . GLN A 1 262 ? -5.865 -1.875 14.875 1.00 98.25 262 GLN A C 1
ATOM 1717 O O . GLN A 1 262 ? -5.871 -0.859 15.571 1.00 98.25 262 GLN A O 1
ATOM 1722 N N . ARG A 1 263 ? -6.822 -2.807 14.974 1.00 98.25 263 ARG A N 1
ATOM 1723 C CA . ARG A 1 263 ? -7.982 -2.640 15.867 1.00 98.25 263 ARG A CA 1
ATOM 1724 C C . ARG A 1 263 ? -8.445 -3.942 16.495 1.00 98.25 263 ARG A C 1
ATOM 1726 O O . ARG A 1 263 ? -8.718 -4.913 15.787 1.00 98.25 263 ARG A O 1
ATOM 1733 N N . VAL A 1 264 ? -8.652 -3.911 17.808 1.00 98.56 264 VAL A N 1
ATOM 1734 C CA . VAL A 1 264 ? -9.373 -4.936 18.574 1.00 98.56 264 VAL A CA 1
ATOM 1735 C C . VAL A 1 264 ? -10.689 -4.356 19.073 1.00 98.56 264 VAL A C 1
ATOM 1737 O O . VAL A 1 264 ? -10.719 -3.294 19.680 1.00 98.56 264 VAL A O 1
ATOM 1740 N N . ARG A 1 265 ? -11.786 -5.074 18.850 1.00 98.56 265 ARG A N 1
ATOM 1741 C CA . ARG A 1 265 ? -13.113 -4.757 19.372 1.00 98.56 265 ARG A CA 1
ATOM 1742 C C . ARG A 1 265 ? -13.400 -5.587 20.612 1.00 98.56 265 ARG A C 1
ATOM 1744 O O . ARG A 1 265 ? -13.410 -6.813 20.525 1.00 98.56 265 ARG A O 1
ATOM 1751 N N . ALA A 1 266 ? -13.684 -4.931 21.729 1.00 98.62 266 ALA A N 1
ATOM 1752 C CA . ALA A 1 266 ? -14.266 -5.549 22.913 1.00 98.62 266 ALA A CA 1
ATOM 1753 C C . ALA A 1 266 ? -15.798 -5.513 22.824 1.00 98.62 266 ALA A C 1
ATOM 1755 O O . ALA A 1 266 ? -16.397 -4.491 22.475 1.00 98.62 266 ALA A O 1
ATOM 1756 N N . SER A 1 267 ? -16.442 -6.632 23.144 1.00 98.38 267 SER A N 1
ATOM 1757 C CA . SER A 1 267 ? -17.894 -6.777 23.068 1.00 98.38 267 SER A CA 1
ATOM 1758 C C . SER A 1 267 ? -18.448 -7.599 24.226 1.00 98.38 267 SER A C 1
ATOM 1760 O O . SER A 1 267 ? -17.838 -8.568 24.678 1.00 98.38 267 SER A O 1
ATOM 1762 N N . VAL A 1 268 ? -19.625 -7.193 24.690 1.00 98.38 268 VAL A N 1
ATOM 1763 C CA . VAL A 1 268 ? -20.445 -7.885 25.685 1.00 98.38 268 VAL A CA 1
ATOM 1764 C C . VAL A 1 268 ? -21.876 -7.857 25.162 1.00 98.38 268 VAL A C 1
ATOM 1766 O O . VAL A 1 268 ? -22.335 -6.835 24.651 1.00 98.38 268 VAL A O 1
ATOM 1769 N N . THR A 1 269 ? -22.585 -8.977 25.265 1.00 94.75 269 THR A N 1
ATOM 1770 C CA . THR A 1 269 ? -23.961 -9.089 24.773 1.00 94.75 269 THR A CA 1
ATOM 1771 C C . THR A 1 269 ? -24.869 -8.044 25.424 1.00 94.75 269 THR A C 1
ATOM 1773 O O . THR A 1 269 ? -24.929 -7.946 26.646 1.00 94.75 269 THR A O 1
ATOM 1776 N N . GLY A 1 270 ? -25.614 -7.300 24.604 1.00 93.38 270 GLY A N 1
ATOM 1777 C CA . GLY A 1 270 ? -26.629 -6.352 25.072 1.00 93.38 270 GLY A CA 1
ATOM 1778 C C . GLY A 1 270 ? -26.132 -4.934 25.370 1.00 93.38 270 GLY A C 1
ATOM 1779 O O . GLY A 1 270 ? -26.958 -4.103 25.738 1.00 93.38 270 GLY A O 1
ATOM 1780 N N . ILE A 1 271 ? -24.841 -4.627 25.175 1.00 96.62 271 ILE A N 1
ATOM 1781 C CA . ILE A 1 271 ? -24.291 -3.267 25.334 1.00 96.62 271 ILE A CA 1
ATOM 1782 C C . ILE A 1 271 ? -23.437 -2.841 24.125 1.00 96.62 271 ILE A C 1
ATOM 1784 O O . ILE A 1 271 ? -22.968 -3.706 23.380 1.00 96.62 271 ILE A O 1
ATOM 1788 N N . PRO A 1 272 ? -23.227 -1.527 23.893 1.00 97.62 272 PRO A N 1
ATOM 1789 C CA . PRO A 1 272 ? -22.375 -1.042 22.807 1.00 97.62 272 PRO A CA 1
ATOM 1790 C C . PRO A 1 272 ? -20.942 -1.582 22.890 1.00 97.62 272 PRO A C 1
ATOM 1792 O O . PRO A 1 272 ? -20.369 -1.704 23.972 1.00 97.62 272 PRO A O 1
ATOM 1795 N N . THR A 1 273 ? -20.352 -1.884 21.734 1.00 98.00 273 THR A N 1
ATOM 1796 C CA . THR A 1 273 ? -18.967 -2.362 21.635 1.00 98.00 273 THR A CA 1
ATOM 1797 C C . THR A 1 273 ? -17.961 -1.227 21.792 1.00 98.00 273 THR A C 1
ATOM 1799 O O . THR A 1 273 ? -18.270 -0.074 21.496 1.00 98.00 273 THR A O 1
ATOM 1802 N N . LEU A 1 274 ? -16.732 -1.570 22.172 1.00 98.44 274 LEU A N 1
ATOM 1803 C CA . LEU A 1 274 ? -15.628 -0.630 22.345 1.00 98.44 274 LEU A CA 1
ATOM 1804 C C . LEU A 1 274 ? -14.447 -1.033 21.457 1.00 98.44 274 LEU A C 1
ATOM 1806 O O . LEU A 1 274 ? -13.931 -2.142 21.587 1.00 98.44 274 LEU A O 1
ATOM 1810 N N . ASP A 1 275 ? -14.013 -0.131 20.579 1.00 98.31 275 ASP A N 1
ATOM 1811 C CA . ASP A 1 275 ? -12.848 -0.342 19.716 1.00 98.31 275 ASP A CA 1
ATOM 1812 C C . ASP A 1 275 ? -11.573 0.189 20.392 1.00 98.31 275 ASP A C 1
ATOM 1814 O O . ASP A 1 275 ? -11.555 1.280 20.962 1.00 98.31 275 ASP A O 1
ATOM 1818 N N . VAL A 1 276 ? -10.508 -0.609 20.333 1.00 98.19 276 VAL A N 1
ATOM 1819 C CA . VAL A 1 276 ? -9.172 -0.307 20.848 1.00 98.19 276 VAL A CA 1
ATOM 1820 C C . VAL A 1 276 ? -8.212 -0.292 19.668 1.00 98.19 276 VAL A C 1
ATOM 1822 O O . VAL A 1 276 ? -7.999 -1.317 19.018 1.00 98.19 276 VAL A O 1
ATOM 1825 N N . ASP A 1 277 ? -7.663 0.884 19.386 1.00 98.00 277 ASP A N 1
ATOM 1826 C CA . ASP A 1 277 ? -6.782 1.124 18.245 1.00 98.00 277 ASP A CA 1
ATOM 1827 C C . ASP A 1 277 ? -5.301 1.009 18.621 1.00 98.00 277 ASP A C 1
ATOM 1829 O O . ASP A 1 277 ? -4.902 1.337 19.741 1.00 98.00 277 ASP A O 1
ATOM 1833 N N . ALA A 1 278 ? -4.489 0.582 17.658 1.00 98.06 278 ALA A N 1
ATOM 1834 C CA . ALA A 1 278 ? -3.030 0.600 17.695 1.00 98.06 278 ALA A CA 1
ATOM 1835 C C . ALA A 1 278 ? -2.465 0.893 16.293 1.00 98.06 278 ALA A C 1
ATOM 1837 O O . ALA A 1 278 ? -3.185 0.844 15.290 1.00 98.06 278 ALA A O 1
ATOM 1838 N N . LEU A 1 279 ? -1.169 1.188 16.222 1.00 97.88 279 LEU A N 1
ATOM 1839 C CA . LEU A 1 279 ? -0.429 1.400 14.983 1.00 97.88 279 LEU A CA 1
ATOM 1840 C C . LEU A 1 279 ? 0.658 0.329 14.834 1.00 97.88 279 LEU A C 1
ATOM 1842 O O . LEU A 1 279 ? 1.503 0.160 15.710 1.00 97.88 279 LEU A O 1
ATOM 1846 N N . ALA A 1 280 ? 0.643 -0.390 13.717 1.00 97.69 280 ALA A N 1
ATOM 1847 C CA . ALA A 1 280 ? 1.747 -1.251 13.321 1.00 97.69 280 ALA A CA 1
ATOM 1848 C C . ALA A 1 280 ? 2.774 -0.457 12.514 1.00 97.69 280 ALA A C 1
ATOM 1850 O O . ALA A 1 280 ? 2.456 0.123 11.477 1.00 97.69 280 ALA A O 1
ATOM 1851 N N . GLU A 1 281 ? 4.011 -0.457 12.983 1.00 96.94 281 GLU A N 1
ATOM 1852 C CA . GLU A 1 281 ? 5.171 0.080 12.290 1.00 96.94 281 GLU A CA 1
ATOM 1853 C C . GLU A 1 281 ? 5.854 -1.039 11.484 1.00 96.94 281 GLU A C 1
ATOM 1855 O O . GLU A 1 281 ? 5.862 -2.196 11.924 1.00 96.94 281 GLU A O 1
ATOM 1860 N N . PRO A 1 282 ? 6.420 -0.731 10.306 1.00 97.69 282 PRO A N 1
ATOM 1861 C CA . PRO A 1 282 ? 7.224 -1.681 9.543 1.00 97.69 282 PRO A CA 1
ATOM 1862 C C . PRO A 1 282 ? 8.372 -2.254 10.380 1.00 97.69 282 PRO A C 1
ATOM 1864 O O . PRO A 1 282 ? 8.931 -1.574 11.241 1.00 97.69 282 PRO A O 1
ATOM 1867 N N . GLY A 1 283 ? 8.754 -3.497 10.099 1.00 96.81 283 GLY A N 1
ATOM 1868 C CA . GLY A 1 283 ? 9.954 -4.095 10.671 1.00 96.81 283 GLY A CA 1
ATOM 1869 C C . GLY A 1 283 ? 11.246 -3.445 10.163 1.00 96.81 283 GLY A C 1
ATOM 1870 O O . GLY A 1 283 ? 11.221 -2.569 9.294 1.00 96.81 283 GLY A O 1
ATOM 1871 N N . PRO A 1 284 ? 12.409 -3.893 10.673 1.00 96.31 284 PRO A N 1
ATOM 1872 C CA . PRO A 1 284 ? 13.696 -3.499 10.116 1.00 96.31 284 PRO A CA 1
ATOM 1873 C C . PRO A 1 284 ? 13.751 -3.780 8.611 1.00 96.31 284 PRO A C 1
ATOM 1875 O O . PRO A 1 284 ? 13.238 -4.802 8.145 1.00 96.31 284 PRO A O 1
ATOM 1878 N N . ALA A 1 285 ? 14.403 -2.891 7.862 1.00 97.62 285 ALA A N 1
ATOM 1879 C CA . ALA A 1 285 ? 14.606 -3.083 6.433 1.00 97.62 285 ALA A CA 1
ATOM 1880 C C . ALA A 1 285 ? 15.293 -4.429 6.163 1.00 97.62 285 ALA A C 1
ATOM 1882 O O . ALA A 1 285 ? 16.282 -4.773 6.811 1.00 97.62 285 ALA A O 1
ATOM 1883 N N . ALA A 1 286 ? 14.764 -5.176 5.199 1.00 97.88 286 ALA A N 1
ATOM 1884 C CA . ALA A 1 286 ? 15.249 -6.502 4.828 1.00 97.88 286 ALA A CA 1
ATOM 1885 C C . ALA A 1 286 ? 15.469 -6.654 3.319 1.00 97.88 286 ALA A C 1
ATOM 1887 O O . ALA A 1 286 ? 16.215 -7.536 2.896 1.00 97.88 286 ALA A O 1
ATOM 1888 N N . GLN A 1 287 ? 14.837 -5.812 2.496 1.00 97.94 287 GLN A N 1
ATOM 1889 C CA . GLN A 1 287 ? 14.927 -5.893 1.043 1.00 97.94 287 GLN A CA 1
ATOM 1890 C C . GLN A 1 287 ? 15.048 -4.508 0.409 1.00 97.94 287 GLN A C 1
ATOM 1892 O O . GLN A 1 287 ? 14.408 -3.543 0.832 1.00 97.94 287 GLN A O 1
ATOM 1897 N N . LEU A 1 288 ? 15.850 -4.447 -0.650 1.00 98.31 288 LEU A N 1
ATOM 1898 C CA . LEU A 1 288 ? 15.958 -3.315 -1.557 1.00 98.31 288 LEU A CA 1
ATOM 1899 C C . LEU A 1 288 ? 15.524 -3.802 -2.939 1.00 98.31 288 LEU A C 1
ATOM 1901 O O . LEU A 1 288 ? 16.039 -4.810 -3.417 1.00 98.31 288 LEU A O 1
ATOM 1905 N N . VAL A 1 289 ? 14.566 -3.126 -3.571 1.00 97.94 289 VAL A N 1
ATOM 1906 C CA . VAL A 1 289 ? 14.062 -3.509 -4.901 1.00 97.94 289 VAL A CA 1
ATOM 1907 C C . VAL A 1 289 ? 14.032 -2.309 -5.834 1.00 97.94 289 VAL A C 1
ATOM 1909 O O . VAL A 1 289 ? 13.786 -1.185 -5.398 1.00 97.94 289 VAL A O 1
ATOM 1912 N N . VAL A 1 290 ? 14.255 -2.539 -7.128 1.00 97.62 290 VAL A N 1
ATOM 1913 C CA . VAL A 1 290 ? 14.079 -1.504 -8.155 1.00 97.62 290 VAL A CA 1
ATOM 1914 C C . VAL A 1 290 ? 12.621 -1.037 -8.151 1.00 97.62 290 VAL A C 1
ATOM 1916 O O . VAL A 1 290 ? 11.697 -1.849 -8.181 1.00 97.62 290 VAL A O 1
ATOM 1919 N N . HIS A 1 291 ? 12.419 0.278 -8.091 1.00 97.56 291 HIS A N 1
ATOM 1920 C CA . HIS A 1 291 ? 11.100 0.904 -8.144 1.00 97.56 291 HIS A CA 1
ATOM 1921 C C . HIS A 1 291 ? 10.839 1.571 -9.498 1.00 97.56 291 HIS A C 1
ATOM 1923 O O . HIS A 1 291 ? 9.749 1.413 -10.043 1.00 97.56 291 HIS A O 1
ATOM 1929 N N . ALA A 1 292 ? 11.823 2.294 -10.045 1.00 95.75 292 ALA A N 1
ATOM 1930 C CA . ALA A 1 292 ? 11.719 2.966 -11.341 1.00 95.75 292 ALA A CA 1
ATOM 1931 C C . ALA A 1 292 ? 13.099 3.279 -11.940 1.00 95.75 292 ALA A C 1
ATOM 1933 O O . ALA A 1 292 ? 14.076 3.391 -11.206 1.00 95.75 292 ALA A O 1
ATOM 1934 N N . GLY A 1 293 ? 13.158 3.500 -13.257 1.00 94.31 293 GLY A N 1
ATOM 1935 C CA . GLY A 1 293 ? 14.334 4.061 -13.931 1.00 94.31 293 GLY A CA 1
ATOM 1936 C C . GLY A 1 293 ? 15.451 3.070 -14.284 1.00 94.31 293 GLY A C 1
ATOM 1937 O O . GLY A 1 293 ? 16.602 3.483 -14.410 1.00 94.31 293 GLY A O 1
ATOM 1938 N N . ASP A 1 294 ? 15.134 1.787 -14.452 1.00 96.12 294 ASP A N 1
ATOM 1939 C CA . ASP A 1 294 ? 16.075 0.775 -14.952 1.00 96.12 294 ASP A CA 1
ATOM 1940 C C . ASP A 1 294 ? 15.978 0.598 -16.480 1.00 96.12 294 ASP A C 1
ATOM 1942 O O . ASP A 1 294 ? 14.927 0.852 -17.070 1.00 96.12 294 ASP A O 1
ATOM 1946 N N . GLY A 1 295 ? 17.076 0.182 -17.116 1.00 89.50 295 GLY A N 1
ATOM 1947 C CA . GLY A 1 295 ? 17.154 -0.156 -18.542 1.00 89.50 295 GLY A CA 1
ATOM 1948 C C . GLY A 1 295 ? 17.021 1.029 -19.505 1.00 89.50 295 GLY A C 1
ATOM 1949 O O . GLY A 1 295 ? 16.531 0.864 -20.620 1.00 89.50 295 GLY A O 1
ATOM 1950 N N . GLN A 1 296 ? 17.404 2.234 -19.085 1.00 88.50 296 GLN A N 1
ATOM 1951 C CA . GLN A 1 296 ? 17.135 3.459 -19.846 1.00 88.50 296 GLN A CA 1
ATOM 1952 C C . GLN A 1 296 ? 18.245 3.821 -20.829 1.00 88.50 296 GLN A C 1
ATOM 1954 O O . GLN A 1 296 ? 19.405 3.489 -20.617 1.00 88.50 296 GLN A O 1
ATOM 1959 N N . SER A 1 297 ? 17.912 4.580 -21.871 1.00 85.00 297 SER A N 1
ATOM 1960 C CA . SER A 1 297 ? 18.905 5.147 -22.790 1.00 85.00 297 SER A CA 1
ATOM 1961 C C . SER A 1 297 ? 18.815 6.667 -22.820 1.00 85.00 297 SER A C 1
ATOM 1963 O O . SER A 1 297 ? 17.729 7.221 -22.655 1.00 85.00 297 SER A O 1
ATOM 1965 N N . SER A 1 298 ? 19.952 7.332 -23.004 1.00 85.06 298 SER A N 1
ATOM 1966 C CA . SER A 1 298 ? 20.029 8.782 -23.222 1.00 85.06 298 SER A CA 1
ATOM 1967 C C . SER A 1 298 ? 21.304 9.134 -23.979 1.00 85.06 298 SER A C 1
ATOM 1969 O O . SER A 1 298 ? 22.223 8.315 -24.029 1.00 85.06 298 SER A O 1
ATOM 1971 N N . THR A 1 299 ? 21.391 10.320 -24.580 1.00 84.88 299 THR A N 1
ATOM 1972 C CA . THR A 1 299 ? 22.624 10.745 -25.262 1.00 84.88 299 THR A CA 1
ATOM 1973 C C . THR A 1 299 ? 23.774 10.895 -24.265 1.00 84.88 299 THR A C 1
ATOM 1975 O O . THR A 1 299 ? 23.557 11.124 -23.069 1.00 84.88 299 THR A O 1
ATOM 1978 N N . VAL A 1 300 ? 25.013 10.739 -24.734 1.00 86.69 300 VAL A N 1
ATOM 1979 C CA . VAL A 1 300 ? 26.217 10.941 -23.914 1.00 86.69 300 VAL A CA 1
ATOM 1980 C C . VAL A 1 300 ? 26.141 12.243 -23.113 1.00 86.69 300 VAL A C 1
ATOM 1982 O O . VAL A 1 300 ? 25.662 13.264 -23.601 1.00 86.69 300 VAL A O 1
ATOM 1985 N N . ALA A 1 301 ? 26.608 12.198 -21.865 1.00 89.12 301 ALA A N 1
ATOM 1986 C CA . ALA A 1 301 ? 26.601 13.324 -20.929 1.00 89.12 301 ALA A CA 1
ATOM 1987 C C . ALA A 1 301 ? 25.214 13.929 -20.609 1.00 89.12 301 ALA A C 1
ATOM 1989 O O . ALA A 1 301 ? 25.143 15.019 -20.036 1.00 89.12 301 ALA A O 1
ATOM 1990 N N . THR A 1 302 ? 24.111 13.233 -20.906 1.00 90.25 302 THR A N 1
ATOM 1991 C CA . THR A 1 302 ? 22.755 13.680 -20.550 1.00 90.25 302 THR A CA 1
ATOM 1992 C C . THR A 1 302 ? 22.089 12.780 -19.513 1.00 90.25 302 THR A C 1
ATOM 1994 O O . THR A 1 302 ? 22.485 11.634 -19.279 1.00 90.25 302 THR A O 1
ATOM 1997 N N . ALA A 1 303 ? 21.091 13.334 -18.821 1.00 93.62 303 ALA A N 1
ATOM 1998 C CA . ALA A 1 303 ? 20.315 12.600 -17.833 1.00 93.62 303 ALA A CA 1
ATOM 1999 C C . ALA A 1 303 ? 19.376 11.588 -18.493 1.00 93.62 303 ALA A C 1
ATOM 2001 O O . ALA A 1 303 ? 18.798 11.858 -19.545 1.00 93.62 303 ALA A O 1
ATOM 2002 N N . VAL A 1 304 ? 19.192 10.438 -17.845 1.00 92.50 304 VAL A N 1
ATOM 2003 C CA . VAL A 1 304 ? 18.113 9.510 -18.204 1.00 92.50 304 VAL A CA 1
ATOM 2004 C C . VAL A 1 304 ? 16.740 10.144 -17.920 1.00 92.50 304 VAL A C 1
ATOM 2006 O O . VAL A 1 304 ? 16.610 10.913 -16.959 1.00 92.50 304 VAL A O 1
ATOM 2009 N N . PRO A 1 305 ? 15.704 9.833 -18.720 1.00 89.81 305 PRO A N 1
ATOM 2010 C CA . PRO A 1 305 ? 14.404 10.506 -18.635 1.00 89.81 305 PRO A CA 1
ATOM 2011 C C . PRO A 1 305 ? 13.613 10.182 -17.357 1.00 89.81 305 PRO A C 1
ATOM 2013 O O . PRO A 1 305 ? 12.903 11.039 -16.830 1.00 89.81 305 PRO A O 1
ATOM 2016 N N . VAL A 1 306 ? 13.733 8.964 -16.827 1.00 94.44 306 VAL A N 1
ATOM 2017 C CA . VAL A 1 306 ? 13.109 8.533 -15.570 1.00 94.44 306 VAL A CA 1
ATOM 2018 C C . VAL A 1 306 ? 14.180 8.462 -14.493 1.00 94.44 306 VAL A C 1
ATOM 2020 O O . VAL A 1 306 ? 15.200 7.801 -14.642 1.00 94.44 306 VAL A O 1
ATOM 2023 N N . ARG A 1 307 ? 13.972 9.123 -13.360 1.00 96.56 307 ARG A N 1
ATOM 2024 C CA . ARG A 1 307 ? 14.955 9.085 -12.271 1.00 96.56 307 ARG A CA 1
ATOM 2025 C C . ARG A 1 307 ? 15.027 7.677 -11.665 1.00 96.56 307 ARG A C 1
ATOM 2027 O O . ARG A 1 307 ? 13.974 7.155 -11.290 1.00 96.56 307 ARG A O 1
ATOM 2034 N N . PRO A 1 308 ? 16.227 7.084 -11.521 1.00 98.25 308 PRO A N 1
ATOM 2035 C CA . PRO A 1 308 ? 16.389 5.835 -10.793 1.00 98.25 308 PRO A CA 1
ATOM 2036 C C . PRO A 1 308 ? 15.851 5.938 -9.365 1.00 98.25 308 PRO A C 1
ATOM 2038 O O . PRO A 1 308 ? 16.155 6.878 -8.624 1.00 98.25 308 PRO A O 1
ATOM 2041 N N . ALA A 1 309 ? 15.042 4.962 -8.980 1.00 98.44 309 ALA A N 1
ATOM 2042 C CA . ALA A 1 309 ? 14.462 4.874 -7.653 1.00 98.44 309 ALA A CA 1
ATOM 2043 C C . ALA A 1 309 ? 14.408 3.422 -7.196 1.00 98.44 309 ALA A C 1
ATOM 2045 O O . ALA A 1 309 ? 14.143 2.513 -7.987 1.00 98.44 309 ALA A O 1
ATOM 2046 N N . VAL A 1 310 ? 14.603 3.216 -5.899 1.00 98.69 310 VAL A N 1
ATOM 2047 C CA . VAL A 1 310 ? 14.410 1.928 -5.230 1.00 98.69 310 VAL A CA 1
ATOM 2048 C C . VAL A 1 310 ? 13.305 2.037 -4.193 1.00 98.69 310 VAL A C 1
ATOM 2050 O O . VAL A 1 310 ? 12.984 3.131 -3.729 1.00 98.69 310 VAL A O 1
ATOM 2053 N N . ARG A 1 311 ? 12.743 0.894 -3.808 1.00 98.50 311 ARG A N 1
ATOM 2054 C CA . ARG A 1 311 ? 11.846 0.773 -2.664 1.00 98.50 311 ARG A CA 1
ATOM 2055 C C . ARG A 1 311 ? 12.494 -0.101 -1.594 1.00 98.50 311 ARG A C 1
ATOM 2057 O O . ARG A 1 311 ? 13.018 -1.171 -1.902 1.00 98.50 311 ARG A O 1
ATOM 2064 N N . VAL A 1 312 ? 12.458 0.370 -0.353 1.00 98.62 312 VAL A N 1
ATOM 2065 C CA . VAL A 1 312 ? 12.970 -0.316 0.834 1.00 98.62 312 VAL A CA 1
ATOM 2066 C C . VAL A 1 312 ? 11.810 -1.007 1.535 1.00 98.62 312 VAL A C 1
ATOM 2068 O O . VAL A 1 312 ? 10.808 -0.366 1.860 1.00 98.62 312 VAL A O 1
ATOM 2071 N N . LEU A 1 313 ? 11.942 -2.312 1.748 1.00 98.25 313 LEU A N 1
ATOM 2072 C CA . LEU A 1 313 ? 10.903 -3.153 2.333 1.00 98.25 313 LEU A CA 1
ATOM 2073 C C . LEU A 1 313 ? 11.435 -3.911 3.553 1.00 98.25 313 LEU A C 1
ATOM 2075 O O . LEU A 1 313 ? 12.614 -4.270 3.604 1.00 98.25 313 LEU A O 1
ATOM 2079 N N . ASP A 1 314 ? 10.565 -4.172 4.525 1.00 97.88 314 ASP A N 1
ATOM 2080 C CA . ASP A 1 314 ? 10.838 -5.101 5.622 1.00 97.88 314 ASP A CA 1
ATOM 2081 C C . ASP A 1 314 ? 10.680 -6.566 5.166 1.00 97.88 314 ASP A C 1
ATOM 2083 O O . ASP A 1 314 ? 10.360 -6.857 4.010 1.00 97.88 314 ASP A O 1
ATOM 2087 N N . ALA A 1 315 ? 10.911 -7.516 6.076 1.00 96.50 315 ALA A N 1
ATOM 2088 C CA . ALA A 1 315 ? 10.825 -8.947 5.769 1.00 96.50 315 ALA A CA 1
ATOM 2089 C C . ALA A 1 315 ? 9.404 -9.430 5.405 1.00 96.50 315 ALA A C 1
ATOM 2091 O O . ALA A 1 315 ? 9.254 -10.512 4.840 1.00 96.50 315 ALA A O 1
ATOM 2092 N N . LEU A 1 316 ? 8.374 -8.646 5.732 1.00 95.19 316 LEU A N 1
ATOM 2093 C CA . LEU A 1 316 ? 6.966 -8.931 5.452 1.00 95.19 316 LEU A CA 1
ATOM 2094 C C . LEU A 1 316 ? 6.440 -8.141 4.241 1.00 95.19 316 LEU A C 1
ATOM 2096 O O . LEU A 1 316 ? 5.270 -8.274 3.887 1.00 95.19 316 LEU A O 1
ATOM 2100 N N . GLY A 1 317 ? 7.297 -7.360 3.575 1.00 96.06 317 GLY A N 1
ATOM 2101 C CA . GLY A 1 317 ? 6.954 -6.576 2.391 1.00 96.06 317 GLY A CA 1
ATOM 2102 C C . GLY A 1 317 ? 6.347 -5.201 2.685 1.00 96.06 317 GLY A C 1
ATOM 2103 O O . GLY A 1 317 ? 5.839 -4.567 1.760 1.00 96.06 317 GLY A O 1
ATOM 2104 N N . ASN A 1 318 ? 6.395 -4.713 3.928 1.00 97.94 318 ASN A N 1
ATOM 2105 C CA . ASN A 1 318 ? 5.956 -3.357 4.259 1.00 97.94 318 ASN A CA 1
ATOM 2106 C C . ASN A 1 318 ? 7.025 -2.331 3.884 1.00 97.94 318 ASN A C 1
ATOM 2108 O O . ASN A 1 318 ? 8.219 -2.573 4.050 1.00 97.94 318 ASN A O 1
ATOM 2112 N N . ALA A 1 319 ? 6.591 -1.161 3.425 1.00 97.81 319 ALA A N 1
ATOM 2113 C CA . ALA A 1 319 ? 7.471 -0.040 3.119 1.00 97.81 319 ALA A CA 1
ATOM 2114 C C . ALA A 1 319 ? 8.180 0.497 4.370 1.00 97.81 319 ALA A C 1
ATOM 2116 O O . ALA A 1 319 ? 7.520 0.796 5.360 1.00 97.81 319 ALA A O 1
ATOM 2117 N N . VAL A 1 320 ? 9.502 0.676 4.303 1.00 98.31 320 VAL A N 1
ATOM 2118 C CA . VAL A 1 320 ? 10.312 1.203 5.414 1.00 98.31 320 VAL A CA 1
ATOM 2119 C C . VAL A 1 320 ? 10.812 2.606 5.080 1.00 98.31 320 VAL A C 1
ATOM 2121 O O . VAL A 1 320 ? 11.633 2.790 4.179 1.00 98.31 320 VAL A O 1
ATOM 2124 N N . ALA A 1 321 ? 10.325 3.598 5.822 1.00 97.56 321 ALA A N 1
ATOM 2125 C CA . ALA A 1 321 ? 10.740 4.993 5.706 1.00 97.56 321 ALA A CA 1
ATOM 2126 C C . ALA A 1 321 ? 12.040 5.271 6.478 1.00 97.56 321 ALA A C 1
ATOM 2128 O O . ALA A 1 321 ? 12.383 4.556 7.418 1.00 97.56 321 ALA A O 1
ATOM 2129 N N . GLY A 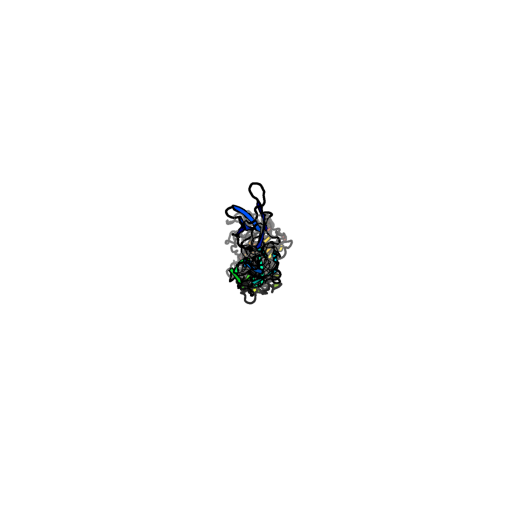1 322 ? 12.746 6.346 6.122 1.00 97.25 322 GLY A N 1
ATOM 2130 C CA . GLY A 1 322 ? 13.902 6.832 6.880 1.00 97.25 322 GLY A CA 1
ATOM 2131 C C . GLY A 1 322 ? 15.219 6.101 6.603 1.00 97.25 322 GLY A C 1
ATOM 2132 O O . GLY A 1 322 ? 16.210 6.362 7.283 1.00 97.25 322 GLY A O 1
ATOM 2133 N N . VAL A 1 323 ? 15.267 5.208 5.613 1.00 98.31 323 VAL A N 1
ATOM 2134 C CA . VAL A 1 323 ? 16.480 4.466 5.249 1.00 98.31 323 VAL A CA 1
ATOM 2135 C C . VAL A 1 323 ? 17.263 5.250 4.205 1.00 98.31 323 VAL A C 1
ATOM 2137 O O . VAL A 1 323 ? 16.771 5.497 3.105 1.00 98.31 323 VAL A O 1
ATOM 2140 N N . THR A 1 324 ? 18.498 5.630 4.535 1.00 98.44 324 THR A N 1
ATOM 2141 C CA . THR A 1 324 ? 19.426 6.239 3.576 1.00 98.44 324 THR A CA 1
ATOM 2142 C C . THR A 1 324 ? 19.909 5.191 2.580 1.00 98.44 324 THR A C 1
ATOM 2144 O O . THR A 1 324 ? 20.526 4.196 2.966 1.00 98.44 324 THR A O 1
ATOM 2147 N N . VAL A 1 325 ? 19.666 5.438 1.296 1.00 98.75 325 VAL A N 1
ATOM 2148 C CA . VAL A 1 325 ? 20.137 4.607 0.186 1.00 98.75 325 VAL A CA 1
ATOM 2149 C C . VAL A 1 325 ? 21.205 5.376 -0.572 1.00 98.75 325 VAL A C 1
ATOM 2151 O O . VAL A 1 325 ? 20.953 6.493 -1.001 1.00 98.75 325 VAL A O 1
ATOM 2154 N N . THR A 1 326 ? 22.371 4.779 -0.791 1.00 98.62 326 THR A N 1
ATOM 2155 C CA . THR A 1 326 ? 23.455 5.372 -1.579 1.00 98.62 326 THR A CA 1
ATOM 2156 C C . THR A 1 326 ? 23.468 4.800 -2.990 1.00 98.62 326 THR A C 1
ATOM 2158 O O . THR A 1 326 ? 23.563 3.591 -3.180 1.00 98.62 326 THR A O 1
ATOM 2161 N N . PHE A 1 327 ? 23.417 5.685 -3.977 1.00 98.56 327 PHE A N 1
ATOM 2162 C CA . PHE A 1 327 ? 23.528 5.406 -5.397 1.00 98.56 327 PHE A CA 1
ATOM 2163 C C . PHE A 1 327 ? 24.946 5.732 -5.874 1.00 98.56 327 PHE A C 1
ATOM 2165 O O . PHE A 1 327 ? 25.448 6.832 -5.663 1.00 98.56 327 PHE A O 1
ATOM 2172 N N . THR A 1 328 ? 25.619 4.779 -6.510 1.00 98.12 328 THR A N 1
ATOM 2173 C CA . THR A 1 328 ? 27.004 4.913 -6.981 1.00 98.12 328 THR A CA 1
ATOM 2174 C C . THR A 1 328 ? 27.107 4.462 -8.428 1.00 98.12 328 THR A C 1
ATOM 2176 O O . THR A 1 328 ? 26.687 3.356 -8.771 1.00 98.12 328 THR A O 1
ATOM 2179 N N . VAL A 1 329 ? 27.660 5.315 -9.293 1.00 97.44 329 VAL A N 1
ATOM 2180 C CA . VAL A 1 329 ? 27.977 4.936 -10.676 1.00 97.44 329 VAL A CA 1
ATOM 2181 C C . VAL A 1 329 ? 29.094 3.901 -10.629 1.00 97.44 329 VAL A C 1
ATOM 2183 O O . VAL A 1 329 ? 30.160 4.159 -10.079 1.00 97.44 329 VAL A O 1
ATOM 2186 N N . THR A 1 330 ? 28.832 2.720 -11.177 1.00 96.75 330 THR A N 1
ATOM 2187 C CA . THR A 1 330 ? 29.764 1.582 -11.172 1.00 96.75 330 THR A CA 1
ATOM 2188 C C . THR A 1 330 ? 30.391 1.330 -12.542 1.00 96.75 330 THR A C 1
ATOM 2190 O O . THR A 1 330 ? 31.368 0.593 -12.627 1.00 96.75 330 THR A O 1
ATOM 2193 N N . GLY A 1 331 ? 29.885 1.970 -13.602 1.00 91.88 331 GLY A N 1
ATOM 2194 C CA . GLY A 1 331 ? 30.387 1.814 -14.966 1.00 91.88 331 GLY A CA 1
ATOM 2195 C C . GLY A 1 331 ? 29.959 2.962 -15.880 1.00 91.88 331 GLY A C 1
ATOM 2196 O O . GLY A 1 331 ? 28.895 3.550 -15.690 1.00 91.88 331 GLY A O 1
ATOM 2197 N N . GLY A 1 332 ? 30.811 3.286 -16.858 1.00 87.75 332 GLY A N 1
ATOM 2198 C CA . GLY A 1 332 ? 30.537 4.261 -17.920 1.00 87.75 332 GLY A CA 1
ATOM 2199 C C . GLY A 1 332 ? 30.869 5.733 -17.615 1.00 87.75 332 GLY A C 1
ATOM 2200 O O . GLY A 1 332 ? 30.958 6.532 -18.540 1.00 87.75 332 GLY A O 1
ATOM 2201 N N . GLY A 1 333 ? 31.157 6.093 -16.356 1.00 88.06 333 GLY A N 1
ATOM 2202 C CA . GLY A 1 333 ? 31.750 7.397 -15.994 1.00 88.06 333 GLY A CA 1
ATOM 2203 C C . GLY A 1 333 ? 30.771 8.571 -15.839 1.00 88.06 333 GLY A C 1
ATOM 2204 O O . GLY A 1 333 ? 31.201 9.722 -15.834 1.00 88.06 333 GLY A O 1
ATOM 2205 N N . GLY A 1 334 ? 29.468 8.295 -15.724 1.00 92.19 334 GLY A N 1
ATOM 2206 C CA . GLY A 1 334 ? 28.424 9.292 -15.459 1.00 92.19 334 GLY A CA 1
ATOM 2207 C C . GLY A 1 334 ? 28.429 9.885 -14.039 1.00 92.19 334 GLY A C 1
ATOM 2208 O O . GLY A 1 334 ? 29.336 9.656 -13.240 1.00 92.19 334 GLY A O 1
ATOM 2209 N N . SER A 1 335 ? 27.376 10.632 -13.692 1.00 96.06 335 SER A N 1
ATOM 2210 C CA . SER A 1 335 ? 27.204 11.263 -12.372 1.00 96.06 335 SER A CA 1
ATOM 2211 C C . SER A 1 335 ? 25.768 11.170 -11.853 1.00 96.06 335 SER A C 1
ATOM 2213 O O . SER A 1 335 ? 24.825 10.960 -12.614 1.00 96.06 335 SER A O 1
ATOM 2215 N N . VAL A 1 336 ? 25.591 11.309 -10.537 1.00 97.88 336 VAL A N 1
ATOM 2216 C CA . VAL A 1 336 ? 24.283 11.228 -9.868 1.00 97.88 336 VAL A CA 1
ATOM 2217 C C . VAL A 1 336 ? 24.083 12.464 -9.005 1.00 97.88 336 VAL A C 1
ATOM 2219 O O . VAL A 1 336 ? 24.886 12.736 -8.111 1.00 97.88 336 VAL A O 1
ATOM 2222 N N . ALA A 1 337 ? 22.994 13.196 -9.233 1.00 97.62 337 ALA A N 1
ATOM 2223 C CA . ALA A 1 337 ? 22.589 14.286 -8.355 1.00 97.62 337 ALA A CA 1
ATOM 2224 C C . ALA A 1 337 ? 21.758 13.733 -7.193 1.00 97.62 337 ALA A C 1
ATOM 2226 O O . ALA A 1 337 ? 20.810 12.977 -7.405 1.00 97.62 337 ALA A O 1
ATOM 2227 N N . GLY A 1 338 ? 22.093 14.122 -5.960 1.00 96.50 338 GLY A N 1
ATOM 2228 C CA . GLY A 1 338 ? 21.427 13.598 -4.766 1.00 96.50 338 GLY A CA 1
ATOM 2229 C C . GLY A 1 338 ? 21.660 12.097 -4.603 1.00 96.50 338 GLY A C 1
ATOM 2230 O O . GLY A 1 338 ? 20.706 11.339 -4.528 1.00 96.50 338 GLY A O 1
ATOM 2231 N N . ALA A 1 339 ? 22.925 11.673 -4.579 1.00 96.94 339 ALA A N 1
ATOM 2232 C CA . ALA A 1 339 ? 23.328 10.267 -4.547 1.00 96.94 339 ALA A CA 1
ATOM 2233 C C . ALA A 1 339 ? 22.959 9.508 -3.257 1.00 96.94 339 ALA A C 1
ATOM 2235 O O . ALA A 1 339 ? 23.140 8.299 -3.212 1.00 96.94 339 ALA A O 1
ATOM 2236 N N . SER A 1 340 ? 22.441 10.171 -2.219 1.00 97.81 340 SER A N 1
ATOM 2237 C CA . SER A 1 340 ? 22.070 9.527 -0.949 1.00 97.81 340 SER A CA 1
ATOM 2238 C C . SER A 1 340 ? 20.659 9.908 -0.475 1.00 97.81 340 SER A C 1
ATOM 2240 O O . SER A 1 340 ? 20.529 10.533 0.580 1.00 97.81 340 SER A O 1
ATOM 2242 N N . PRO A 1 341 ? 19.593 9.615 -1.246 1.00 98.38 341 PRO A N 1
ATOM 2243 C CA . PRO A 1 341 ? 18.227 9.876 -0.806 1.00 98.38 341 PRO A CA 1
ATOM 2244 C C . PRO A 1 341 ? 17.846 9.030 0.418 1.00 98.38 341 PRO A C 1
ATOM 2246 O O . PRO A 1 341 ? 18.371 7.938 0.641 1.00 98.38 341 PRO A O 1
ATOM 2249 N N . VAL A 1 342 ? 16.882 9.530 1.188 1.00 98.44 342 VAL A N 1
ATOM 2250 C CA . VAL A 1 342 ? 16.250 8.814 2.304 1.00 98.44 342 VAL A CA 1
ATOM 2251 C C . VAL A 1 342 ? 14.880 8.324 1.846 1.00 98.44 342 VAL A C 1
ATOM 2253 O O . VAL A 1 342 ? 14.159 9.080 1.194 1.00 98.44 342 VAL A O 1
ATOM 2256 N N . SER A 1 343 ? 14.524 7.077 2.165 1.00 98.31 343 SER A N 1
ATOM 2257 C CA . SER A 1 343 ? 13.227 6.513 1.789 1.00 98.31 343 SER A CA 1
ATOM 2258 C C . SER A 1 343 ? 12.057 7.257 2.440 1.00 98.31 343 SER A C 1
ATOM 2260 O O . SER A 1 343 ? 12.078 7.560 3.635 1.00 98.31 343 SER A O 1
ATOM 2262 N N . ASP A 1 344 ? 11.025 7.556 1.654 1.00 97.88 344 ASP A N 1
ATOM 2263 C CA . ASP A 1 344 ? 9.809 8.225 2.123 1.00 97.88 344 ASP A CA 1
ATOM 2264 C C . ASP A 1 344 ? 8.830 7.269 2.840 1.00 97.88 344 ASP A C 1
ATOM 2266 O O . ASP A 1 344 ? 9.138 6.106 3.098 1.00 97.88 344 ASP A O 1
ATOM 2270 N N . ALA A 1 345 ? 7.621 7.746 3.163 1.00 96.00 345 ALA A N 1
ATOM 2271 C CA . ALA A 1 345 ? 6.579 6.938 3.808 1.00 96.00 345 ALA A CA 1
ATOM 2272 C C . ALA A 1 345 ? 6.112 5.730 2.967 1.00 96.00 345 ALA A C 1
ATOM 2274 O O . ALA A 1 345 ? 5.597 4.764 3.526 1.00 96.00 345 ALA A O 1
ATOM 2275 N N . ALA A 1 346 ? 6.299 5.765 1.643 1.00 96.38 346 ALA A N 1
ATOM 2276 C CA . ALA A 1 346 ? 6.054 4.640 0.742 1.00 96.38 346 ALA A CA 1
ATOM 2277 C C . ALA A 1 346 ? 7.303 3.752 0.563 1.00 96.38 346 ALA A C 1
ATOM 2279 O O . ALA A 1 346 ? 7.296 2.808 -0.235 1.00 96.38 346 ALA A O 1
ATOM 2280 N N . GLY A 1 347 ? 8.372 4.028 1.317 1.00 98.00 347 GLY A N 1
ATOM 2281 C CA . GLY A 1 347 ? 9.640 3.316 1.273 1.00 98.00 347 GLY A CA 1
ATOM 2282 C C . GLY A 1 347 ? 10.473 3.664 0.044 1.00 98.00 347 GLY A C 1
ATOM 2283 O O . GLY A 1 347 ? 11.441 2.960 -0.233 1.00 98.00 347 GLY A O 1
ATOM 2284 N N . VAL A 1 348 ? 10.122 4.701 -0.720 1.00 98.56 348 VAL A N 1
ATOM 2285 C CA . VAL A 1 348 ? 10.787 5.029 -1.986 1.00 98.56 348 VAL A CA 1
ATOM 2286 C C . VAL A 1 348 ? 11.941 5.993 -1.746 1.00 98.56 348 VAL A C 1
ATOM 2288 O O . VAL A 1 348 ? 11.766 7.051 -1.150 1.00 98.56 348 VAL A O 1
ATOM 2291 N N . ALA A 1 349 ? 13.122 5.637 -2.248 1.00 98.56 349 ALA A N 1
ATOM 2292 C CA . ALA A 1 349 ? 14.298 6.497 -2.285 1.00 98.56 349 ALA A CA 1
ATOM 2293 C C . ALA A 1 349 ? 14.700 6.717 -3.751 1.00 98.56 349 ALA A C 1
ATOM 2295 O O . ALA A 1 349 ? 15.049 5.766 -4.456 1.00 98.56 349 ALA A O 1
ATOM 2296 N N . ALA A 1 350 ? 14.623 7.964 -4.217 1.00 98.19 350 ALA A N 1
ATOM 2297 C CA . ALA A 1 350 ? 14.882 8.339 -5.606 1.00 98.19 350 ALA A CA 1
ATOM 2298 C C . ALA A 1 350 ? 16.000 9.378 -5.694 1.00 98.19 350 ALA A C 1
ATOM 2300 O O . ALA A 1 350 ? 16.021 10.336 -4.919 1.00 98.19 350 ALA A O 1
ATOM 2301 N N . VAL A 1 351 ? 16.908 9.208 -6.654 1.00 98.25 351 VAL A N 1
ATOM 2302 C CA . VAL A 1 351 ? 17.936 10.221 -6.932 1.00 98.25 351 VAL A CA 1
ATOM 2303 C C . VAL A 1 351 ? 17.317 11.448 -7.603 1.00 98.25 351 VAL A C 1
ATOM 2305 O O . VAL A 1 351 ? 16.237 11.374 -8.191 1.00 98.25 351 VAL A O 1
ATOM 2308 N N . GLY A 1 352 ? 18.012 12.585 -7.550 1.00 97.38 352 GLY A N 1
ATOM 2309 C CA . GLY A 1 352 ? 17.605 13.801 -8.259 1.00 97.38 352 GLY A CA 1
ATOM 2310 C C . GLY A 1 352 ? 17.755 13.671 -9.776 1.00 97.38 352 GLY A C 1
ATOM 2311 O O . GLY A 1 352 ? 16.870 14.083 -10.523 1.00 97.38 352 GLY A O 1
ATOM 2312 N N . SER A 1 353 ? 18.846 13.056 -10.230 1.00 96.69 353 SER A N 1
ATOM 2313 C CA . SER A 1 353 ? 19.068 12.667 -11.626 1.00 96.69 353 SER A CA 1
ATOM 2314 C C . SER A 1 353 ? 20.205 11.650 -11.721 1.00 96.69 353 SER A C 1
ATOM 2316 O O . SER A 1 353 ? 21.069 11.591 -10.844 1.00 96.69 353 SER A O 1
ATOM 2318 N N . TRP A 1 354 ? 20.219 10.875 -12.806 1.00 97.81 354 TRP A N 1
ATOM 2319 C CA . TRP A 1 354 ? 21.379 10.090 -13.220 1.00 97.81 354 TRP A CA 1
ATOM 2320 C C . TRP A 1 354 ? 21.793 10.524 -14.626 1.00 97.81 354 TRP A C 1
ATOM 2322 O O . TRP A 1 354 ? 21.051 10.320 -15.582 1.00 97.81 354 TRP A O 1
ATOM 2332 N N . THR A 1 355 ? 22.956 11.161 -14.727 1.00 96.56 355 THR A N 1
ATOM 2333 C CA . THR A 1 355 ? 23.575 11.602 -15.980 1.00 96.56 355 THR A CA 1
ATOM 2334 C C . THR A 1 355 ? 24.532 10.529 -16.470 1.00 96.56 355 THR A C 1
ATOM 2336 O O . THR A 1 355 ? 25.430 10.128 -15.727 1.00 96.56 355 THR A O 1
ATOM 2339 N N . LEU A 1 356 ? 24.339 10.059 -17.702 1.00 93.56 356 LEU A N 1
ATOM 2340 C CA . LEU A 1 356 ? 25.194 9.049 -18.321 1.00 93.56 356 LEU A CA 1
ATOM 2341 C C . LEU A 1 356 ? 26.580 9.625 -18.650 1.00 93.56 356 LEU A C 1
ATOM 2343 O O . LEU A 1 356 ? 26.761 10.841 -18.714 1.00 93.56 356 LEU A O 1
ATOM 2347 N N . GLY A 1 357 ? 27.577 8.757 -18.821 1.00 91.12 357 GLY A N 1
ATOM 2348 C CA . GLY A 1 357 ? 28.941 9.172 -19.146 1.00 91.12 357 GLY A CA 1
ATOM 2349 C C . GLY A 1 357 ? 29.098 9.797 -20.534 1.00 91.12 357 GLY A C 1
ATOM 2350 O O . GLY A 1 357 ? 28.181 9.798 -21.354 1.00 91.12 357 GLY A O 1
ATOM 2351 N N . GLY A 1 358 ? 30.292 10.335 -20.800 1.00 85.12 358 GLY A N 1
ATOM 2352 C CA . GLY A 1 358 ? 30.629 11.000 -22.067 1.00 85.12 358 GLY A CA 1
ATOM 2353 C C . GLY A 1 358 ? 30.921 10.056 -23.240 1.00 85.12 358 GLY A C 1
ATOM 2354 O O . GLY A 1 358 ? 31.113 10.522 -24.357 1.00 85.12 358 GLY A O 1
ATOM 2355 N N . SER A 1 359 ? 30.967 8.745 -23.004 1.00 80.88 359 SER A N 1
ATOM 2356 C CA . SER A 1 359 ? 31.207 7.731 -24.034 1.00 80.88 359 SER A CA 1
ATOM 2357 C C . SER A 1 359 ? 29.952 6.898 -24.249 1.00 80.88 359 SER A C 1
ATOM 2359 O O . SER A 1 359 ? 29.306 6.495 -23.279 1.00 80.88 359 SER A O 1
ATOM 2361 N N . ALA A 1 360 ? 29.624 6.633 -25.513 1.00 82.31 360 ALA A N 1
ATOM 2362 C CA . ALA A 1 360 ? 28.509 5.768 -25.860 1.00 82.31 360 ALA A CA 1
ATOM 2363 C C . ALA A 1 360 ? 28.762 4.319 -25.393 1.00 82.31 360 ALA A C 1
ATOM 2365 O O . ALA A 1 360 ? 29.908 3.883 -25.267 1.00 82.31 360 ALA A O 1
ATOM 2366 N N . GLY A 1 361 ? 27.688 3.583 -25.107 1.00 82.06 361 GLY A N 1
ATOM 2367 C CA . GLY A 1 361 ? 27.727 2.210 -24.603 1.00 82.06 361 GLY A CA 1
ATOM 2368 C C . GLY A 1 361 ? 27.089 2.031 -23.224 1.00 82.06 361 GLY A C 1
ATOM 2369 O O . GLY A 1 361 ? 26.417 2.922 -22.699 1.00 82.06 361 GLY A O 1
ATOM 2370 N N . ALA A 1 362 ? 27.277 0.842 -22.646 1.00 87.38 362 ALA A N 1
ATOM 2371 C CA . ALA A 1 362 ? 26.644 0.437 -21.393 1.00 87.38 362 ALA A CA 1
ATOM 2372 C C . ALA A 1 362 ? 27.114 1.272 -20.188 1.00 87.38 362 ALA A C 1
ATOM 2374 O O . ALA A 1 362 ? 28.295 1.575 -20.023 1.00 87.38 362 ALA A O 1
ATOM 2375 N N . GLN A 1 363 ? 26.166 1.603 -19.319 1.00 93.69 363 GLN A N 1
ATOM 2376 C CA . GLN A 1 363 ? 26.327 2.408 -18.113 1.00 93.69 363 GLN A CA 1
ATOM 2377 C C . GLN A 1 363 ? 25.693 1.649 -16.949 1.00 93.69 363 GLN A C 1
ATOM 2379 O O . GLN A 1 363 ? 24.630 1.044 -17.107 1.00 93.69 363 GLN A O 1
ATOM 2384 N N . THR A 1 364 ? 26.312 1.684 -15.770 1.00 96.56 364 THR A N 1
ATOM 2385 C CA . THR A 1 364 ? 25.768 0.985 -14.598 1.00 96.56 364 THR A CA 1
ATOM 2386 C C . THR A 1 364 ? 25.743 1.879 -13.370 1.00 96.56 364 THR A C 1
ATOM 2388 O O . THR A 1 364 ? 26.703 2.585 -13.050 1.00 96.56 364 THR A O 1
ATOM 2391 N N . LEU A 1 365 ? 24.630 1.815 -12.649 1.00 98.25 365 LEU A N 1
ATOM 2392 C CA . LEU A 1 365 ? 24.398 2.506 -11.388 1.00 98.25 365 LEU A CA 1
ATOM 2393 C C . LEU A 1 365 ? 23.987 1.472 -10.340 1.00 98.25 365 LEU A C 1
ATOM 2395 O O . LEU A 1 365 ? 23.202 0.581 -10.628 1.00 98.25 365 LEU A O 1
ATOM 2399 N N . GLN A 1 366 ? 24.519 1.556 -9.126 1.00 98.38 366 GLN A N 1
ATOM 2400 C CA . GLN A 1 366 ? 24.175 0.643 -8.036 1.00 98.38 366 GLN A CA 1
ATOM 2401 C C . GLN A 1 366 ? 23.558 1.420 -6.880 1.00 98.38 366 GLN A C 1
ATOM 2403 O O . GLN A 1 366 ? 24.123 2.425 -6.466 1.00 98.38 366 GLN A O 1
ATOM 2408 N N . ALA A 1 367 ? 22.441 0.939 -6.342 1.00 98.62 367 ALA A N 1
ATOM 2409 C CA . ALA A 1 367 ? 21.847 1.416 -5.101 1.00 98.62 367 ALA A CA 1
ATOM 2410 C C . ALA A 1 367 ? 22.130 0.428 -3.965 1.00 98.62 367 ALA A C 1
ATOM 2412 O O . ALA A 1 367 ? 21.900 -0.774 -4.108 1.00 98.62 367 ALA A O 1
ATOM 2413 N N . ALA A 1 368 ? 22.604 0.935 -2.831 1.00 98.44 368 ALA A N 1
ATOM 2414 C CA . ALA A 1 368 ? 22.949 0.145 -1.657 1.00 98.44 368 ALA A CA 1
ATOM 2415 C C . ALA A 1 368 ? 22.452 0.817 -0.373 1.00 98.44 368 ALA A C 1
ATOM 2417 O O . ALA A 1 368 ? 22.460 2.040 -0.253 1.00 98.44 368 ALA A O 1
ATOM 2418 N N . ALA A 1 369 ? 22.070 0.010 0.613 1.00 98.12 369 ALA A N 1
ATOM 2419 C CA . ALA A 1 369 ? 21.760 0.459 1.966 1.00 98.12 369 ALA A CA 1
ATOM 2420 C C . ALA A 1 369 ? 22.415 -0.493 2.986 1.00 98.12 369 ALA A C 1
ATOM 2422 O O . ALA A 1 369 ? 22.631 -1.666 2.661 1.00 98.12 369 ALA A O 1
ATOM 2423 N N . PRO A 1 370 ? 22.755 -0.031 4.204 1.00 94.69 370 PRO A N 1
ATOM 2424 C CA . PRO A 1 370 ? 23.432 -0.862 5.197 1.00 94.69 370 PRO A CA 1
ATOM 2425 C C . PRO A 1 370 ? 22.673 -2.161 5.499 1.00 94.69 370 PRO A C 1
ATOM 2427 O O . PRO A 1 370 ? 21.493 -2.132 5.832 1.00 94.69 370 PRO A O 1
ATOM 2430 N N . GLY A 1 371 ? 23.361 -3.301 5.396 1.00 94.19 371 GLY A N 1
ATOM 2431 C CA . GLY A 1 371 ? 22.793 -4.619 5.702 1.00 94.19 371 GLY A CA 1
ATOM 2432 C C . GLY A 1 371 ? 21.858 -5.204 4.636 1.00 94.19 371 GLY A C 1
ATOM 2433 O O . GLY A 1 371 ? 21.371 -6.314 4.834 1.00 94.19 371 GLY A O 1
ATOM 2434 N N . LEU A 1 372 ? 21.629 -4.511 3.513 1.00 97.50 372 LEU A N 1
ATOM 2435 C CA . LEU A 1 372 ? 20.797 -4.992 2.406 1.00 97.50 372 LEU A CA 1
ATOM 2436 C C . LEU A 1 372 ? 21.649 -5.394 1.200 1.00 97.50 372 LEU A C 1
ATOM 2438 O O . LEU A 1 372 ? 22.702 -4.809 0.943 1.00 97.50 372 LEU A O 1
ATOM 2442 N N . ALA A 1 373 ? 21.167 -6.366 0.422 1.00 97.38 373 ALA A N 1
ATOM 2443 C CA . ALA A 1 373 ? 21.756 -6.667 -0.877 1.00 97.38 373 ALA A CA 1
ATOM 2444 C C . ALA A 1 373 ? 21.570 -5.462 -1.826 1.00 97.38 373 ALA A C 1
ATOM 2446 O O . ALA A 1 373 ? 20.455 -4.936 -1.914 1.00 97.38 373 ALA A O 1
ATOM 2447 N N . PRO A 1 374 ? 22.627 -5.001 -2.520 1.00 97.81 374 PRO A N 1
ATOM 2448 C CA . PRO A 1 374 ? 22.513 -3.886 -3.448 1.00 97.81 374 PRO A CA 1
ATOM 2449 C C . PRO A 1 374 ? 21.733 -4.286 -4.705 1.00 97.81 374 PRO A C 1
ATOM 2451 O O . PRO A 1 374 ? 21.744 -5.447 -5.115 1.00 97.81 374 PRO A O 1
ATOM 2454 N N . VAL A 1 375 ? 21.107 -3.303 -5.350 1.00 98.06 375 VAL A N 1
ATOM 2455 C CA . VAL A 1 375 ? 20.431 -3.466 -6.645 1.00 98.06 375 VAL A CA 1
ATOM 2456 C C . VAL A 1 375 ? 21.100 -2.605 -7.706 1.00 98.06 375 VAL A C 1
ATOM 2458 O O . VAL A 1 375 ? 21.586 -1.511 -7.414 1.00 98.06 375 VAL A O 1
ATOM 2461 N N . SER A 1 376 ? 21.137 -3.099 -8.938 1.00 97.38 376 SER A N 1
ATOM 2462 C CA . SER A 1 376 ? 21.763 -2.414 -10.066 1.00 97.38 376 SER A CA 1
ATOM 2463 C C . SER A 1 376 ? 20.718 -1.891 -11.041 1.00 97.38 376 SER A C 1
ATOM 2465 O O . SER A 1 376 ? 19.687 -2.521 -11.249 1.00 97.38 376 SER A O 1
ATOM 2467 N N . PHE A 1 377 ? 21.035 -0.755 -11.646 1.00 97.88 377 PHE A N 1
ATOM 2468 C CA . PHE A 1 377 ? 20.346 -0.164 -12.776 1.00 97.88 377 PHE A CA 1
ATOM 2469 C C . PHE A 1 377 ? 21.278 -0.219 -13.983 1.00 97.88 377 PHE A C 1
ATOM 2471 O O . PHE A 1 377 ? 22.459 0.140 -13.885 1.00 97.88 377 PHE A O 1
ATOM 2478 N N . ALA A 1 378 ? 20.738 -0.650 -15.114 1.00 94.19 378 ALA A N 1
ATOM 2479 C CA . ALA A 1 378 ? 21.380 -0.582 -16.411 1.00 94.19 378 ALA A CA 1
ATOM 2480 C C . ALA A 1 378 ? 20.956 0.693 -17.148 1.00 94.19 378 ALA A C 1
ATOM 2482 O O . ALA A 1 378 ? 19.806 1.133 -17.081 1.00 94.19 378 ALA A O 1
ATOM 2483 N N . GLY A 1 379 ? 21.896 1.277 -17.880 1.00 91.44 379 GLY A N 1
ATOM 2484 C CA . GLY A 1 379 ? 21.645 2.377 -18.796 1.00 91.44 379 GLY A CA 1
ATOM 2485 C C . GLY A 1 379 ? 22.498 2.251 -20.054 1.00 91.44 379 GLY A C 1
ATOM 2486 O O . GLY A 1 379 ? 23.506 1.548 -20.048 1.00 91.44 379 GLY A O 1
ATOM 2487 N N . THR A 1 380 ? 22.116 2.933 -21.128 1.00 88.00 380 THR A N 1
ATOM 2488 C CA . THR A 1 380 ? 22.893 2.991 -22.375 1.00 88.00 380 THR A CA 1
ATOM 2489 C C . THR A 1 380 ? 23.076 4.438 -22.804 1.00 88.00 380 THR A C 1
ATOM 2491 O O . THR A 1 380 ? 22.103 5.145 -23.064 1.00 88.00 380 THR A O 1
ATOM 2494 N N . ALA A 1 381 ? 24.327 4.886 -22.873 1.00 87.38 381 ALA A N 1
ATOM 2495 C CA . ALA A 1 381 ? 24.660 6.167 -23.476 1.00 87.38 381 ALA A CA 1
ATOM 2496 C C . ALA A 1 381 ? 24.673 6.002 -25.000 1.00 87.38 381 ALA A C 1
ATOM 2498 O O . ALA A 1 381 ? 25.369 5.127 -25.515 1.00 87.38 381 ALA A O 1
ATOM 2499 N N . VAL A 1 382 ? 23.912 6.817 -25.722 1.00 81.31 382 VAL A N 1
ATOM 2500 C CA . VAL A 1 382 ? 23.914 6.852 -27.192 1.00 81.31 382 VAL A CA 1
ATOM 2501 C C . VAL A 1 382 ? 24.752 8.027 -27.681 1.00 81.31 382 VAL A C 1
ATOM 2503 O O . VAL A 1 382 ? 24.829 9.058 -27.008 1.00 81.31 382 VAL A O 1
ATOM 2506 N N . ALA A 1 383 ? 25.413 7.880 -28.827 1.00 75.88 383 ALA A N 1
ATOM 2507 C CA . ALA A 1 383 ? 26.190 8.978 -29.400 1.00 75.88 383 ALA A CA 1
ATOM 2508 C C . ALA A 1 383 ? 25.273 10.177 -29.702 1.00 75.88 383 ALA A C 1
ATOM 2510 O O . ALA A 1 383 ? 24.124 9.995 -30.108 1.00 75.88 383 ALA A O 1
ATOM 2511 N N . ALA A 1 384 ? 25.767 11.395 -29.467 1.00 71.75 384 ALA A N 1
ATOM 2512 C CA . ALA A 1 384 ? 25.058 12.603 -29.870 1.00 71.75 384 ALA A CA 1
ATOM 2513 C C . ALA A 1 384 ? 25.266 12.827 -31.373 1.00 71.75 384 ALA A C 1
ATOM 2515 O O . ALA A 1 384 ? 26.402 12.755 -31.846 1.00 71.75 384 ALA A O 1
ATOM 2516 N N . LEU A 1 385 ? 24.176 13.098 -32.090 1.00 76.00 385 LEU A N 1
ATOM 2517 C CA . LEU A 1 385 ? 24.241 13.593 -33.460 1.00 76.00 385 LEU A CA 1
ATOM 2518 C C . LEU A 1 385 ? 24.574 15.093 -33.451 1.00 76.00 385 LEU A C 1
ATOM 2520 O O . LEU A 1 385 ? 24.140 15.802 -32.531 1.00 76.00 385 LEU A O 1
ATOM 2524 N N . PRO A 1 386 ? 25.365 15.573 -34.419 1.00 72.81 386 PRO A N 1
ATOM 2525 C CA . PRO A 1 386 ? 25.532 16.993 -34.694 1.00 72.81 386 PRO A CA 1
ATOM 2526 C C . PRO A 1 386 ? 24.187 17.713 -34.894 1.00 72.81 386 PRO A C 1
ATOM 2528 O O . PRO A 1 386 ? 23.176 17.089 -35.216 1.00 72.81 386 PRO A O 1
ATOM 2531 N N . PRO A 1 387 ? 24.121 19.024 -34.607 1.00 72.38 387 PRO A N 1
ATOM 2532 C CA . PRO A 1 387 ? 22.930 19.815 -34.884 1.00 72.38 387 PRO A CA 1
ATOM 2533 C C . PRO A 1 387 ? 22.756 20.018 -36.391 1.00 72.38 387 PRO A C 1
ATOM 2535 O O . PRO A 1 387 ? 23.736 20.329 -37.063 1.00 72.38 387 PRO A O 1
ATOM 2538 N N . ALA A 1 388 ? 21.506 19.957 -36.854 1.00 71.88 388 ALA A N 1
ATOM 2539 C CA . ALA A 1 388 ? 21.171 20.152 -38.258 1.00 71.88 388 ALA A CA 1
ATOM 2540 C C . ALA A 1 388 ? 21.692 21.490 -38.813 1.00 71.88 388 ALA A C 1
ATOM 2542 O O . ALA A 1 388 ? 21.607 22.547 -38.165 1.00 71.88 388 ALA A O 1
ATOM 2543 N N . SER A 1 389 ? 22.231 21.431 -40.019 1.00 70.00 389 SER A N 1
ATOM 2544 C CA . SER A 1 389 ? 22.771 22.506 -40.822 1.00 70.00 389 SER A CA 1
ATOM 2545 C C . SER A 1 389 ? 21.842 22.744 -42.024 1.00 70.00 389 SER A C 1
ATOM 2547 O O . SER A 1 389 ? 21.188 21.853 -42.525 1.00 70.00 389 SER A O 1
ATOM 2549 N N . GLY A 1 390 ? 21.710 23.983 -42.506 1.00 74.31 390 GLY A N 1
ATOM 2550 C CA . GLY A 1 390 ? 20.786 24.283 -43.619 1.00 74.31 390 GLY A CA 1
ATOM 2551 C C . GLY A 1 390 ? 21.271 23.830 -45.007 1.00 74.31 390 GLY A C 1
ATOM 2552 O O . GLY A 1 390 ? 20.907 24.466 -45.999 1.00 74.31 390 GLY A O 1
ATOM 2553 N N . GLY A 1 391 ? 22.171 22.851 -45.087 1.00 85.62 391 GLY A N 1
ATOM 2554 C CA . GLY A 1 391 ? 22.811 22.376 -46.310 1.00 85.62 391 GLY A CA 1
ATOM 2555 C C . GLY A 1 391 ? 23.410 20.986 -46.117 1.00 85.62 391 GLY A C 1
ATOM 2556 O O . GLY A 1 391 ? 23.596 20.570 -44.986 1.00 85.62 391 GLY A O 1
ATOM 2557 N N . PHE A 1 392 ? 23.746 20.331 -47.234 1.00 92.31 392 PHE A N 1
ATOM 2558 C CA . PHE A 1 392 ? 24.136 18.922 -47.232 1.00 92.31 392 PHE A CA 1
ATOM 2559 C C . PHE A 1 392 ? 25.344 18.616 -46.329 1.00 92.31 392 PHE A C 1
ATOM 2561 O O . PHE A 1 392 ? 26.428 19.143 -46.605 1.00 92.31 392 PHE A O 1
ATOM 2568 N N . ASP A 1 393 ? 25.189 17.731 -45.345 1.00 91.44 393 ASP A N 1
ATOM 2569 C CA . ASP A 1 393 ? 26.268 17.268 -44.469 1.00 91.44 393 ASP A CA 1
ATOM 2570 C C . ASP A 1 393 ? 26.448 15.735 -44.413 1.00 91.44 393 ASP A C 1
ATOM 2572 O O . ASP A 1 393 ? 25.567 14.926 -44.719 1.00 91.44 393 ASP A O 1
ATOM 2576 N N . LEU A 1 394 ? 27.681 15.305 -44.119 1.00 93.50 394 LEU A N 1
ATOM 2577 C CA . LEU A 1 394 ? 28.011 13.894 -43.902 1.00 93.50 394 LEU A CA 1
ATOM 2578 C C . LEU A 1 394 ? 28.658 13.694 -42.531 1.00 93.50 394 LEU A C 1
ATOM 2580 O O . LEU A 1 394 ? 29.837 13.992 -42.312 1.00 93.50 394 LEU A O 1
ATOM 2584 N N . ASP A 1 395 ? 27.914 13.069 -41.627 1.00 91.62 395 ASP A N 1
ATOM 2585 C CA . ASP A 1 395 ? 28.329 12.854 -40.248 1.00 91.62 395 ASP A CA 1
ATOM 2586 C C . ASP A 1 395 ? 29.146 11.573 -40.072 1.00 91.62 395 ASP A C 1
ATOM 2588 O O . ASP A 1 395 ? 28.630 10.455 -40.106 1.00 91.62 395 ASP A O 1
ATOM 2592 N N . LEU A 1 396 ? 30.444 11.714 -39.807 1.00 89.94 396 LEU A N 1
ATOM 2593 C CA . LEU A 1 396 ? 31.339 10.576 -39.583 1.00 89.94 396 LEU A CA 1
ATOM 2594 C C . LEU A 1 396 ? 31.211 10.000 -38.165 1.00 89.94 396 LEU A C 1
ATOM 2596 O O . LEU A 1 396 ? 31.516 10.656 -37.169 1.00 89.94 396 LEU A O 1
ATOM 2600 N N . GLN A 1 397 ? 30.880 8.713 -38.082 1.00 88.19 397 GLN A N 1
ATOM 2601 C CA . GLN A 1 397 ? 30.902 7.902 -36.864 1.00 88.19 397 GLN A CA 1
ATOM 2602 C C . GLN A 1 397 ? 31.904 6.756 -37.038 1.00 88.19 397 GLN A C 1
ATOM 2604 O O . GLN A 1 397 ? 31.567 5.661 -37.493 1.00 88.19 397 GLN A O 1
ATOM 2609 N N . VAL A 1 398 ? 33.166 7.013 -36.691 1.00 86.88 398 VAL A N 1
ATOM 2610 C CA . VAL A 1 398 ? 34.238 6.020 -36.840 1.00 86.88 398 VAL A CA 1
ATOM 2611 C C . VAL A 1 398 ? 34.255 5.059 -35.651 1.00 86.88 398 VAL A C 1
ATOM 2613 O O . VAL A 1 398 ? 34.314 5.474 -34.492 1.00 86.88 398 VAL A O 1
ATOM 2616 N N . VAL A 1 399 ? 34.229 3.760 -35.934 1.00 82.31 399 VAL A N 1
ATOM 2617 C CA . VAL A 1 399 ? 34.377 2.695 -34.942 1.00 82.31 399 VAL A CA 1
ATOM 2618 C C . VAL A 1 399 ? 35.855 2.589 -34.554 1.00 82.31 399 VAL A C 1
ATOM 2620 O O . VAL A 1 399 ? 36.708 2.256 -35.374 1.00 82.31 399 VAL A O 1
ATOM 2623 N N . GLY A 1 400 ? 36.173 2.868 -33.288 1.00 77.69 400 GLY A N 1
ATOM 2624 C CA . GLY A 1 400 ? 37.549 2.841 -32.782 1.00 77.69 400 GLY A CA 1
ATOM 2625 C C . GLY A 1 400 ? 38.311 4.153 -33.013 1.00 77.69 400 GLY A C 1
ATOM 2626 O O . GLY A 1 400 ? 37.729 5.231 -32.963 1.00 77.69 400 GLY A O 1
ATOM 2627 N N . SER A 1 401 ? 39.635 4.076 -33.194 1.00 76.56 401 SER A N 1
ATOM 2628 C CA . SER A 1 401 ? 40.503 5.244 -33.417 1.00 76.56 401 SER A CA 1
ATOM 2629 C C . SER A 1 401 ? 41.309 5.052 -34.708 1.00 76.56 401 SER A C 1
ATOM 2631 O O . SER A 1 401 ? 42.273 4.286 -34.697 1.00 76.56 401 SER A O 1
ATOM 2633 N N . PRO A 1 402 ? 40.944 5.719 -35.821 1.00 78.88 402 PRO A N 1
ATOM 2634 C CA . PRO A 1 402 ? 41.500 5.436 -37.150 1.00 78.88 402 PRO A CA 1
ATOM 2635 C C . PRO A 1 402 ? 42.933 5.968 -37.363 1.00 78.88 402 PRO A C 1
ATOM 2637 O O . PRO A 1 402 ? 43.553 5.706 -38.389 1.00 78.88 402 PRO A O 1
ATOM 2640 N N . GLY A 1 403 ? 43.491 6.721 -36.410 1.00 82.38 403 GLY A N 1
ATOM 2641 C CA . GLY A 1 403 ? 44.764 7.427 -36.582 1.00 82.38 403 GLY A CA 1
ATOM 2642 C C . GLY A 1 403 ? 44.635 8.703 -37.431 1.00 82.38 403 GLY A C 1
ATOM 2643 O O . GLY A 1 403 ? 43.677 8.900 -38.176 1.00 82.38 403 GLY A O 1
ATOM 2644 N N . ALA A 1 404 ? 45.607 9.613 -37.304 1.00 85.19 404 ALA A N 1
ATOM 2645 C CA . ALA A 1 404 ? 45.492 10.975 -37.843 1.00 85.19 404 ALA A CA 1
ATOM 2646 C C . ALA A 1 404 ? 45.385 11.037 -39.379 1.00 85.19 404 ALA A C 1
ATOM 2648 O O . ALA A 1 404 ? 44.598 11.823 -39.901 1.00 85.19 404 ALA A O 1
ATOM 2649 N N . SER A 1 405 ? 46.149 10.214 -40.105 1.00 86.19 405 SER A N 1
ATOM 2650 C CA . SER A 1 405 ? 46.158 10.242 -41.576 1.00 86.19 405 SER A CA 1
ATOM 2651 C C . SER A 1 405 ? 44.867 9.697 -42.187 1.00 86.19 405 SER A C 1
ATOM 2653 O O . SER A 1 405 ? 44.378 10.253 -43.165 1.00 86.19 405 SER A O 1
ATOM 2655 N N . VAL A 1 406 ? 44.286 8.650 -41.593 1.00 87.75 406 VAL A N 1
ATOM 2656 C CA . VAL A 1 406 ? 43.003 8.090 -42.045 1.00 87.75 406 VAL A CA 1
ATOM 2657 C C . VAL A 1 406 ? 41.868 9.058 -41.730 1.00 87.75 406 VAL A C 1
ATOM 2659 O O . VAL A 1 406 ? 41.039 9.326 -42.593 1.00 87.75 406 VAL A O 1
ATOM 2662 N N . GLN A 1 407 ? 41.877 9.670 -40.538 1.00 89.19 407 GLN A N 1
ATOM 2663 C CA . GLN A 1 407 ? 40.905 10.708 -40.193 1.00 89.19 407 GLN A CA 1
ATOM 2664 C C . GLN A 1 407 ? 40.973 11.900 -41.159 1.00 89.19 407 GLN A C 1
ATOM 2666 O O . GLN A 1 407 ? 39.940 12.422 -41.569 1.00 89.19 407 GLN A O 1
ATOM 2671 N N . ALA A 1 408 ? 42.177 12.327 -41.549 1.00 88.94 408 ALA A N 1
ATOM 2672 C CA . ALA A 1 408 ? 42.347 13.405 -42.519 1.00 88.94 408 ALA A CA 1
ATOM 2673 C C . ALA A 1 408 ? 41.789 13.037 -43.906 1.00 88.94 408 ALA A C 1
ATOM 2675 O O . ALA A 1 408 ? 41.147 13.876 -44.536 1.00 88.94 408 ALA A O 1
ATOM 2676 N N . ALA A 1 409 ? 41.992 11.796 -44.364 1.00 91.88 409 ALA A N 1
ATOM 2677 C CA . ALA A 1 409 ? 41.449 11.310 -45.633 1.00 91.88 409 ALA A CA 1
ATOM 2678 C C . ALA A 1 409 ? 39.911 11.222 -45.613 1.00 91.88 409 ALA A C 1
ATOM 2680 O O . ALA A 1 409 ? 39.268 11.667 -46.561 1.00 91.88 409 ALA A O 1
ATOM 2681 N N . LEU A 1 410 ? 39.321 10.741 -44.511 1.00 92.81 410 LEU A N 1
ATOM 2682 C CA . LEU A 1 410 ? 37.867 10.721 -44.300 1.00 92.81 410 LEU A CA 1
ATOM 2683 C C . LEU A 1 410 ? 37.262 12.122 -44.377 1.00 92.81 410 LEU A C 1
ATOM 2685 O O . LEU A 1 410 ? 36.321 12.347 -45.133 1.00 92.81 410 LEU A O 1
ATOM 2689 N N . ASN A 1 411 ? 37.847 13.080 -43.657 1.00 93.06 411 ASN A N 1
ATOM 2690 C CA . ASN A 1 411 ? 37.375 14.462 -43.673 1.00 93.06 411 ASN A CA 1
ATOM 2691 C C . ASN A 1 411 ? 37.487 15.085 -45.077 1.00 93.06 411 ASN A C 1
ATOM 2693 O O . ASN A 1 411 ? 36.610 15.839 -45.489 1.00 93.06 411 ASN A O 1
ATOM 2697 N N . ALA A 1 412 ? 38.553 14.774 -45.824 1.00 94.00 412 ALA A N 1
ATOM 2698 C CA . ALA A 1 412 ? 38.727 15.257 -47.193 1.00 94.00 412 ALA A CA 1
ATOM 2699 C C . ALA A 1 412 ? 37.693 14.658 -48.161 1.00 94.00 412 ALA A C 1
ATOM 2701 O O . ALA A 1 412 ? 37.181 15.371 -49.023 1.00 94.00 412 ALA A O 1
ATOM 2702 N N . ALA A 1 413 ? 37.365 13.373 -48.005 1.00 95.38 413 ALA A N 1
ATOM 2703 C CA . ALA A 1 413 ? 36.355 12.701 -48.813 1.00 95.38 413 ALA A CA 1
ATOM 2704 C C . ALA A 1 413 ? 34.938 13.224 -48.524 1.00 95.38 413 ALA A C 1
ATOM 2706 O O . ALA A 1 413 ? 34.182 13.484 -49.458 1.00 95.38 413 ALA A O 1
ATOM 2707 N N . VAL A 1 414 ? 34.610 13.464 -47.250 1.00 95.44 414 VAL A N 1
ATOM 2708 C CA . VAL A 1 414 ? 33.361 14.124 -46.839 1.00 95.44 414 VAL A CA 1
ATOM 2709 C C . VAL A 1 414 ? 33.246 15.512 -47.463 1.00 95.44 414 VAL A C 1
ATOM 2711 O O . VAL A 1 414 ? 32.310 15.764 -48.219 1.00 95.44 414 VAL A O 1
ATOM 2714 N N . ALA A 1 415 ? 34.256 16.365 -47.273 1.00 94.56 415 ALA A N 1
ATOM 2715 C CA . ALA A 1 415 ? 34.256 17.719 -47.826 1.00 94.56 415 ALA A CA 1
ATOM 2716 C C . ALA A 1 415 ? 34.130 17.731 -49.361 1.00 94.56 415 ALA A C 1
ATOM 2718 O O . ALA A 1 415 ? 33.559 18.654 -49.949 1.00 94.56 415 ALA A O 1
ATOM 2719 N N . ARG A 1 416 ? 34.653 16.699 -50.042 1.00 95.81 416 ARG A N 1
ATOM 2720 C CA . ARG A 1 416 ? 34.497 16.546 -51.491 1.00 95.81 416 ARG A CA 1
ATOM 2721 C C . ARG A 1 416 ? 33.031 16.366 -51.875 1.00 95.81 416 ARG A C 1
ATOM 2723 O O . ARG A 1 416 ? 32.578 17.052 -52.794 1.00 95.81 416 ARG A O 1
ATOM 2730 N N . TRP A 1 417 ? 32.299 15.495 -51.188 1.00 96.81 417 TRP A N 1
ATOM 2731 C CA . TRP A 1 417 ? 30.884 15.249 -51.470 1.00 96.81 417 TRP A CA 1
ATOM 2732 C C . TRP A 1 417 ? 29.981 16.404 -51.039 1.00 96.81 417 TRP A C 1
ATOM 2734 O O . TRP A 1 417 ? 29.124 16.801 -51.825 1.00 96.81 417 TRP A O 1
ATOM 2744 N N . GLU A 1 418 ? 30.248 17.033 -49.895 1.00 94.94 418 GLU A N 1
ATOM 2745 C CA . GLU A 1 418 ? 29.560 18.260 -49.453 1.00 94.94 418 GLU A CA 1
ATOM 2746 C C . GLU A 1 418 ? 29.766 19.435 -50.432 1.00 94.94 418 GLU A C 1
ATOM 2748 O O . GLU A 1 418 ? 28.927 20.321 -50.558 1.00 94.94 418 GLU A O 1
ATOM 2753 N N . SER A 1 419 ? 30.860 19.446 -51.207 1.00 94.44 419 SER A N 1
ATOM 2754 C CA . SER A 1 419 ? 31.039 20.432 -52.288 1.00 94.44 419 SER A CA 1
ATOM 2755 C C . SER A 1 419 ? 30.203 20.133 -53.543 1.00 94.44 419 SER A C 1
ATOM 2757 O O . SER A 1 419 ? 29.890 21.043 -54.323 1.00 94.44 419 SER A O 1
ATOM 2759 N N . ALA A 1 420 ? 29.874 18.855 -53.763 1.00 95.94 420 ALA A N 1
ATOM 2760 C CA . ALA A 1 420 ? 29.189 18.350 -54.949 1.00 95.94 420 ALA A CA 1
ATOM 2761 C C . ALA A 1 420 ? 27.670 18.240 -54.763 1.00 95.94 420 ALA A C 1
ATOM 2763 O O . ALA A 1 420 ? 26.938 18.299 -55.752 1.00 95.94 420 ALA A O 1
ATOM 2764 N N . ILE A 1 421 ? 27.192 18.125 -53.526 1.00 96.31 421 ILE A N 1
ATOM 2765 C CA . ILE A 1 421 ? 25.778 18.097 -53.153 1.00 96.31 421 ILE A CA 1
ATOM 2766 C C . ILE A 1 421 ? 25.510 19.343 -52.322 1.00 96.31 421 ILE A C 1
ATOM 2768 O O . ILE A 1 421 ? 26.182 19.584 -51.334 1.00 96.31 421 ILE A O 1
ATOM 2772 N N . THR A 1 422 ? 24.560 20.170 -52.745 1.00 90.25 422 THR A N 1
ATOM 2773 C CA . THR A 1 422 ? 24.333 21.489 -52.131 1.00 90.25 422 THR A CA 1
ATOM 2774 C C . THR A 1 422 ? 22.941 21.662 -51.548 1.00 90.25 422 THR A C 1
ATOM 2776 O O . THR A 1 422 ? 22.678 22.690 -50.934 1.00 90.25 422 THR A O 1
ATOM 2779 N N . GLY A 1 423 ? 22.023 20.728 -51.806 1.00 90.31 423 GLY A N 1
ATOM 2780 C CA . GLY A 1 423 ? 20.693 20.770 -51.202 1.00 90.31 423 GLY A CA 1
ATOM 2781 C C . GLY A 1 423 ? 20.618 19.871 -49.987 1.00 90.31 423 GLY A C 1
ATOM 2782 O O . GLY A 1 423 ? 20.959 18.697 -50.083 1.00 90.31 423 GLY A O 1
ATOM 2783 N N . ASP A 1 424 ? 20.119 20.472 -48.921 1.00 90.81 424 ASP A N 1
ATOM 2784 C CA . ASP A 1 424 ? 19.649 19.857 -47.687 1.00 90.81 424 ASP A CA 1
ATOM 2785 C C . ASP A 1 424 ? 18.615 18.743 -47.964 1.00 90.81 424 ASP A C 1
ATOM 2787 O O . ASP A 1 424 ? 17.713 18.904 -48.807 1.00 90.81 424 ASP A O 1
ATOM 2791 N N . LEU A 1 425 ? 18.769 17.595 -47.306 1.00 91.69 425 LEU A N 1
ATOM 2792 C CA . LEU A 1 425 ? 17.812 16.498 -47.314 1.00 91.69 425 LEU A CA 1
ATOM 2793 C C . LEU A 1 425 ? 16.889 16.583 -46.098 1.00 91.69 425 LEU A C 1
ATOM 2795 O O . LEU A 1 425 ? 17.282 17.000 -45.026 1.00 91.69 425 LEU A O 1
ATOM 2799 N N . PRO A 1 426 ? 15.658 16.055 -46.192 1.00 89.88 426 PRO A N 1
ATOM 2800 C CA . PRO A 1 426 ? 14.770 16.049 -45.039 1.00 89.88 426 PRO A CA 1
ATOM 2801 C C . PRO A 1 426 ? 15.372 15.318 -43.829 1.00 89.88 426 PRO A C 1
ATOM 2803 O O . PRO A 1 426 ? 15.695 14.128 -43.935 1.00 89.88 426 PRO A O 1
ATOM 2806 N N . ASP A 1 427 ? 15.424 15.996 -42.685 1.00 90.12 427 ASP A N 1
ATOM 2807 C CA . ASP A 1 427 ? 15.683 15.420 -41.365 1.00 90.12 427 ASP A CA 1
ATOM 2808 C C . ASP A 1 427 ? 14.887 14.131 -41.135 1.00 90.12 427 ASP A C 1
ATOM 2810 O O . ASP A 1 427 ? 13.679 14.061 -41.398 1.00 90.12 427 ASP A O 1
ATOM 2814 N N . VAL A 1 428 ? 15.538 13.111 -40.572 1.00 89.75 428 VAL A N 1
ATOM 2815 C CA . VAL A 1 428 ? 14.869 11.863 -40.189 1.00 89.75 428 VAL A CA 1
ATOM 2816 C C . VAL A 1 428 ? 15.145 11.509 -38.735 1.00 89.75 428 VAL A C 1
ATOM 2818 O O . VAL A 1 428 ? 16.283 11.470 -38.273 1.00 89.75 428 VAL A O 1
ATOM 2821 N N . SER A 1 429 ? 14.080 11.217 -37.987 1.00 87.75 429 SER A N 1
ATOM 2822 C CA . SER A 1 429 ? 14.214 10.723 -36.617 1.00 87.75 429 SER A CA 1
ATOM 2823 C C . SER A 1 429 ? 14.655 9.262 -36.623 1.00 87.75 429 SER A C 1
ATOM 2825 O O . SER A 1 429 ? 13.997 8.398 -37.202 1.00 87.75 429 SER A O 1
ATOM 2827 N N . VAL A 1 430 ? 15.751 8.971 -35.928 1.00 86.44 430 VAL A N 1
ATOM 2828 C CA . VAL A 1 430 ? 16.318 7.627 -35.822 1.00 86.44 430 VAL A CA 1
ATOM 2829 C C . VAL A 1 430 ? 16.344 7.154 -34.372 1.00 86.44 430 VAL A C 1
ATOM 2831 O O . VAL A 1 430 ? 16.584 7.922 -33.440 1.00 86.44 430 VAL A O 1
ATOM 2834 N N . ASN A 1 431 ? 16.109 5.858 -34.189 1.00 86.00 431 ASN A N 1
ATOM 2835 C CA . ASN A 1 431 ? 16.372 5.126 -32.954 1.00 86.00 431 ASN A CA 1
ATOM 2836 C C . ASN A 1 431 ? 16.879 3.735 -33.340 1.00 86.00 431 ASN A C 1
ATOM 2838 O O . ASN A 1 431 ? 16.102 2.819 -33.614 1.00 86.00 431 ASN A O 1
ATOM 2842 N N . VAL A 1 432 ? 18.196 3.620 -33.455 1.00 84.25 432 VAL A N 1
ATOM 2843 C CA . VAL A 1 432 ? 18.895 2.493 -34.062 1.00 84.25 432 VAL A CA 1
ATOM 2844 C C . VAL A 1 432 ? 19.773 1.839 -33.005 1.00 84.25 432 VAL A C 1
ATOM 2846 O O . VAL A 1 432 ? 20.590 2.491 -32.353 1.00 84.25 432 VAL A O 1
ATOM 2849 N N . ALA A 1 433 ? 19.596 0.531 -32.819 1.00 82.69 433 ALA A N 1
ATOM 2850 C CA . ALA A 1 433 ? 20.388 -0.241 -31.871 1.00 82.69 433 ALA A CA 1
ATOM 2851 C C . ALA A 1 433 ? 21.869 -0.293 -32.284 1.00 82.69 433 ALA A C 1
ATOM 2853 O O . ALA A 1 433 ? 22.210 -0.149 -33.458 1.00 82.69 433 ALA A O 1
ATOM 2854 N N . ALA A 1 434 ? 22.752 -0.540 -31.315 1.00 81.94 434 ALA A N 1
ATOM 2855 C CA . ALA A 1 434 ? 24.162 -0.782 -31.602 1.00 81.94 434 ALA A CA 1
ATOM 2856 C C . ALA A 1 434 ? 24.303 -1.960 -32.577 1.00 81.94 434 ALA A C 1
ATOM 2858 O O . ALA A 1 434 ? 23.618 -2.973 -32.425 1.00 81.94 434 ALA A O 1
ATOM 2859 N N . GLY A 1 435 ? 25.171 -1.827 -33.578 1.00 84.38 435 GLY A N 1
ATOM 2860 C CA . GLY A 1 435 ? 25.404 -2.889 -34.554 1.00 84.38 435 GLY A CA 1
ATOM 2861 C C . GLY A 1 435 ? 24.310 -3.106 -35.600 1.00 84.38 435 GLY A C 1
ATOM 2862 O O . GLY A 1 435 ? 24.436 -4.028 -36.403 1.00 84.38 435 GLY A O 1
ATOM 2863 N N . ALA A 1 436 ? 23.247 -2.297 -35.630 1.00 86.69 436 ALA A N 1
ATOM 2864 C CA . ALA A 1 436 ? 22.144 -2.491 -36.576 1.00 86.69 436 ALA A CA 1
ATOM 2865 C C . ALA A 1 436 ? 22.583 -2.393 -38.047 1.00 86.69 436 ALA A C 1
ATOM 2867 O O . ALA A 1 436 ? 22.006 -3.063 -38.899 1.00 86.69 436 ALA A O 1
ATOM 2868 N N . CYS A 1 437 ? 23.627 -1.612 -38.332 1.00 86.44 437 CYS A N 1
ATOM 2869 C CA . CYS A 1 437 ? 24.234 -1.511 -39.657 1.00 86.44 437 CYS A CA 1
ATOM 2870 C C . CYS A 1 437 ? 25.276 -2.598 -39.960 1.00 86.44 437 CYS A C 1
ATOM 2872 O O . CYS A 1 437 ? 26.002 -2.509 -40.945 1.00 86.44 437 CYS A O 1
ATOM 2874 N N . GLY A 1 438 ? 25.383 -3.628 -39.116 1.00 84.00 438 GLY A N 1
ATOM 2875 C CA . GLY A 1 438 ? 26.347 -4.713 -39.292 1.00 84.00 438 GLY A CA 1
ATOM 2876 C C . GLY A 1 438 ? 27.801 -4.316 -39.019 1.00 84.00 438 GLY A C 1
ATOM 2877 O O . GLY A 1 438 ? 28.694 -5.084 -39.361 1.00 84.00 438 GLY A O 1
ATOM 2878 N N . VAL A 1 439 ? 28.045 -3.147 -38.422 1.00 82.50 439 VAL A N 1
ATOM 2879 C CA . VAL A 1 439 ? 29.369 -2.663 -37.982 1.00 82.50 439 VAL A CA 1
ATOM 2880 C C . VAL A 1 439 ? 29.325 -2.293 -36.506 1.00 82.50 439 VAL A C 1
ATOM 2882 O O . VAL A 1 439 ? 28.245 -2.012 -35.993 1.00 82.50 439 VAL A O 1
ATOM 2885 N N . GLY A 1 440 ? 30.462 -2.253 -35.811 1.00 81.50 440 GLY A N 1
ATOM 2886 C CA . GLY A 1 440 ? 30.567 -2.017 -34.361 1.00 81.50 440 GLY A CA 1
ATOM 2887 C C . GLY A 1 440 ? 30.142 -0.632 -33.839 1.00 81.50 440 GLY A C 1
ATOM 2888 O O . GLY A 1 440 ? 30.630 -0.200 -32.795 1.00 81.50 440 GLY A O 1
ATOM 2889 N N . HIS A 1 441 ? 29.258 0.086 -34.536 1.00 82.00 441 HIS A N 1
ATOM 2890 C CA . HIS A 1 441 ? 28.766 1.393 -34.116 1.00 82.00 441 HIS A CA 1
ATOM 2891 C C . HIS A 1 441 ? 27.907 1.302 -32.846 1.00 82.00 441 HIS A C 1
ATOM 2893 O O . HIS A 1 441 ? 27.163 0.341 -32.618 1.00 82.00 441 HIS A O 1
ATOM 2899 N N . SER A 1 442 ? 27.980 2.346 -32.020 1.00 79.31 442 SER A N 1
ATOM 2900 C CA . SER A 1 442 ? 27.111 2.482 -30.849 1.00 79.31 442 SER A CA 1
ATOM 2901 C C . SER A 1 442 ? 25.659 2.720 -31.259 1.00 79.31 442 SER A C 1
ATOM 2903 O O . SER A 1 442 ? 25.380 3.161 -32.374 1.00 79.31 442 SER A O 1
ATOM 2905 N N . ALA A 1 443 ? 24.726 2.451 -30.343 1.00 81.44 443 ALA A N 1
ATOM 2906 C CA . ALA A 1 443 ? 23.333 2.820 -30.552 1.00 81.44 443 ALA A CA 1
ATOM 2907 C C . ALA A 1 443 ? 23.225 4.329 -30.829 1.00 81.44 443 ALA A C 1
ATOM 2909 O O . ALA A 1 443 ? 23.935 5.135 -30.216 1.00 81.44 443 ALA A O 1
ATOM 2910 N N . LEU A 1 444 ? 22.345 4.679 -31.761 1.00 83.00 444 LEU A N 1
ATOM 2911 C CA . LEU A 1 444 ? 22.154 6.028 -32.267 1.00 83.00 444 LEU A CA 1
ATOM 2912 C C . LEU A 1 444 ? 20.690 6.421 -32.094 1.00 83.00 444 LEU A C 1
ATOM 2914 O O . LEU A 1 444 ? 19.800 5.714 -32.562 1.00 83.00 444 LEU A O 1
ATOM 2918 N N . SER A 1 445 ? 20.430 7.546 -31.435 1.00 83.88 445 SER A N 1
ATOM 2919 C CA . SER A 1 445 ? 19.079 8.089 -31.316 1.00 83.88 445 SER A CA 1
ATOM 2920 C C . SER A 1 445 ? 19.118 9.599 -31.446 1.00 83.88 445 SER A C 1
ATOM 2922 O O . SER A 1 445 ? 19.941 10.251 -30.808 1.00 83.88 445 SER A O 1
ATOM 2924 N N . GLY A 1 446 ? 18.198 10.152 -32.227 1.00 82.19 446 GLY A N 1
ATOM 2925 C CA . GLY A 1 446 ? 18.126 11.588 -32.467 1.00 82.19 446 GLY A CA 1
ATOM 2926 C C . GLY A 1 446 ? 17.546 11.898 -33.836 1.00 82.19 446 GLY A C 1
ATOM 2927 O O . GLY A 1 446 ? 16.841 11.074 -34.414 1.00 82.19 446 GLY A O 1
ATOM 2928 N N . VAL A 1 447 ? 17.848 13.090 -34.331 1.00 87.19 447 VAL A N 1
ATOM 2929 C CA . VAL A 1 447 ? 17.526 13.512 -35.692 1.00 87.19 447 VAL A CA 1
ATOM 2930 C C . VAL A 1 447 ? 18.809 13.430 -36.500 1.00 87.19 447 VAL A C 1
ATOM 2932 O O . VAL A 1 447 ? 19.807 14.018 -36.097 1.00 87.19 447 VAL A O 1
ATOM 2935 N N . VAL A 1 448 ? 18.780 12.645 -37.572 1.00 89.25 448 VAL A N 1
ATOM 2936 C CA . VAL A 1 448 ? 19.828 12.637 -38.591 1.00 89.25 448 VAL A CA 1
ATOM 2937 C C . VAL A 1 448 ? 19.497 13.743 -39.571 1.00 89.25 448 VAL A C 1
ATOM 2939 O O . VAL A 1 448 ? 18.455 13.666 -40.232 1.00 89.25 448 VAL A O 1
ATOM 2942 N N . ASP A 1 449 ? 20.381 14.729 -39.625 1.00 89.56 449 ASP A N 1
ATOM 2943 C CA . ASP A 1 449 ? 20.500 15.613 -40.771 1.00 89.56 449 ASP A CA 1
ATOM 2944 C C . ASP A 1 449 ? 21.296 14.883 -41.865 1.00 89.56 449 ASP A C 1
ATOM 2946 O O . ASP A 1 449 ? 22.181 14.084 -41.561 1.00 89.56 449 ASP A O 1
ATOM 2950 N N . ASP A 1 450 ? 20.843 14.992 -43.110 1.00 92.06 450 ASP A N 1
ATOM 2951 C CA . ASP A 1 450 ? 21.407 14.326 -44.292 1.00 92.06 450 ASP A CA 1
ATOM 2952 C C . ASP A 1 450 ? 21.864 12.857 -44.150 1.00 92.06 450 ASP A C 1
ATOM 2954 O O . ASP A 1 450 ? 21.048 11.953 -44.390 1.00 92.06 450 ASP A O 1
ATOM 2958 N N . VAL A 1 451 ? 23.142 12.564 -43.870 1.00 94.88 451 VAL A N 1
ATOM 2959 C CA . VAL A 1 451 ? 23.656 11.180 -43.827 1.00 94.88 451 VAL A CA 1
ATOM 2960 C C . VAL A 1 451 ? 24.695 10.959 -42.728 1.00 94.88 451 VAL A C 1
ATOM 2962 O O . VAL A 1 451 ? 25.764 11.558 -42.731 1.00 94.88 451 VAL A O 1
ATOM 2965 N N . VAL A 1 452 ? 24.471 9.951 -41.881 1.00 94.56 452 VAL A N 1
ATOM 2966 C CA . VAL A 1 452 ? 25.497 9.426 -40.964 1.00 94.56 452 VAL A CA 1
ATOM 2967 C C . VAL A 1 452 ? 26.271 8.291 -41.622 1.00 94.56 452 VAL A C 1
ATOM 2969 O O . VAL A 1 452 ? 25.688 7.303 -42.074 1.00 94.56 452 VAL A O 1
ATOM 2972 N N . LEU A 1 453 ? 27.595 8.388 -41.615 1.00 94.12 453 LEU A N 1
ATOM 2973 C CA . LEU A 1 453 ? 28.530 7.400 -42.138 1.00 94.12 453 LEU A CA 1
ATOM 2974 C C . LEU A 1 453 ? 29.186 6.624 -40.994 1.00 94.12 453 LEU A C 1
ATOM 2976 O O . LEU A 1 453 ? 30.035 7.150 -40.272 1.00 94.12 453 LEU A O 1
ATOM 2980 N N . PHE A 1 454 ? 28.844 5.346 -40.853 1.00 92.38 454 PHE A N 1
ATOM 2981 C CA . PHE A 1 454 ? 29.558 4.445 -39.955 1.00 92.38 454 PHE A CA 1
ATOM 2982 C C . PHE A 1 454 ? 30.794 3.883 -40.652 1.00 92.38 454 PHE A C 1
ATOM 2984 O O . PHE A 1 454 ? 30.672 3.167 -41.645 1.00 92.38 454 PHE A O 1
ATOM 2991 N N . VAL A 1 455 ? 31.978 4.181 -40.119 1.00 90.62 455 VAL A N 1
ATOM 2992 C CA . VAL A 1 455 ? 33.251 3.733 -40.700 1.00 90.62 455 VAL A CA 1
ATOM 2993 C C . VAL A 1 455 ? 33.894 2.698 -39.791 1.00 90.62 455 VAL A C 1
ATOM 2995 O O . VAL A 1 455 ? 34.153 2.980 -38.623 1.00 90.62 455 VAL A O 1
ATOM 2998 N N . GLU A 1 456 ? 34.183 1.515 -40.319 1.00 89.00 456 GLU A N 1
ATOM 2999 C CA . GLU A 1 456 ? 34.859 0.437 -39.596 1.00 89.00 456 GLU A CA 1
ATOM 3000 C C . GLU A 1 456 ? 36.125 0.008 -40.347 1.00 89.00 456 GLU A C 1
ATOM 3002 O O . GLU A 1 456 ? 36.103 -0.206 -41.557 1.00 89.00 456 GLU A O 1
ATOM 3007 N N . ILE A 1 457 ? 37.241 -0.110 -39.626 1.00 86.00 457 ILE A N 1
ATOM 3008 C CA . ILE A 1 457 ? 38.509 -0.621 -40.161 1.00 86.00 457 ILE A CA 1
ATOM 3009 C C . ILE A 1 457 ? 38.700 -2.013 -39.571 1.00 86.00 457 ILE A C 1
ATOM 3011 O O . ILE A 1 457 ? 38.770 -2.158 -38.349 1.00 86.00 457 ILE A O 1
ATOM 3015 N N . LEU A 1 458 ? 38.741 -3.030 -40.425 1.00 82.50 458 LEU A N 1
ATOM 3016 C CA . LEU A 1 458 ? 38.831 -4.431 -40.018 1.00 82.50 458 LEU A CA 1
ATOM 3017 C C . LEU A 1 458 ? 39.700 -5.221 -40.996 1.00 82.50 458 LEU A C 1
ATOM 3019 O O . LEU A 1 458 ? 39.896 -4.800 -42.128 1.00 82.50 458 LEU A O 1
ATOM 3023 N N . ALA A 1 459 ? 40.191 -6.387 -40.583 1.00 80.88 459 ALA A N 1
ATOM 3024 C CA . ALA A 1 459 ? 40.821 -7.321 -41.511 1.00 80.88 459 ALA A CA 1
ATOM 3025 C C . ALA A 1 459 ? 39.752 -7.934 -42.434 1.00 80.88 459 ALA A C 1
ATOM 3027 O O . ALA A 1 459 ? 38.832 -8.591 -41.935 1.00 80.88 459 ALA A O 1
ATOM 3028 N N . ILE A 1 460 ? 39.872 -7.729 -43.750 1.00 77.25 460 ILE A N 1
ATOM 3029 C CA . ILE A 1 460 ? 38.921 -8.259 -44.742 1.00 77.25 460 ILE A CA 1
ATOM 3030 C C . ILE A 1 460 ? 39.519 -9.487 -45.431 1.00 77.25 460 ILE A C 1
ATOM 3032 O O . ILE A 1 460 ? 39.054 -10.604 -45.187 1.00 77.25 460 ILE A O 1
ATOM 3036 N N . ASP A 1 461 ? 40.561 -9.314 -46.242 1.00 73.62 461 ASP A N 1
ATOM 3037 C CA . ASP A 1 461 ? 41.208 -10.416 -46.966 1.00 73.62 461 ASP A CA 1
ATOM 3038 C C . ASP A 1 461 ? 42.740 -10.307 -47.065 1.00 73.62 461 ASP A C 1
ATOM 3040 O O . ASP A 1 461 ? 43.396 -11.248 -47.529 1.00 73.62 461 ASP A O 1
ATOM 3044 N N . GLY A 1 462 ? 43.330 -9.255 -46.495 1.00 76.31 462 GLY A N 1
ATOM 3045 C CA . GLY A 1 462 ? 44.776 -9.062 -46.440 1.00 76.31 462 GLY A CA 1
ATOM 3046 C C . GLY A 1 462 ? 45.271 -8.163 -47.573 1.00 76.31 462 GLY A C 1
ATOM 3047 O O . GLY A 1 462 ? 44.500 -7.532 -48.270 1.00 76.31 462 GLY A O 1
ATOM 3048 N N . VAL A 1 463 ? 46.590 -8.065 -47.755 1.00 74.88 463 VAL A N 1
ATOM 3049 C CA . VAL A 1 463 ? 47.162 -7.057 -48.667 1.00 74.88 463 VAL A CA 1
ATOM 3050 C C . VAL A 1 463 ? 46.803 -7.333 -50.133 1.00 74.88 463 VAL A C 1
ATOM 3052 O O . VAL A 1 463 ? 47.187 -8.376 -50.672 1.00 74.88 463 VAL A O 1
ATOM 3055 N N . GLY A 1 464 ? 46.199 -6.351 -50.805 1.00 66.06 464 GLY A N 1
ATOM 3056 C CA . GLY A 1 464 ? 45.986 -6.331 -52.255 1.00 66.06 464 GLY A CA 1
ATOM 3057 C C . GLY A 1 464 ? 44.724 -7.046 -52.748 1.00 66.06 464 GLY A C 1
ATOM 3058 O O . GLY A 1 464 ? 44.656 -7.354 -53.942 1.00 66.06 464 GLY A O 1
ATOM 3059 N N . GLY A 1 465 ? 43.778 -7.332 -51.849 1.00 73.88 465 GLY A N 1
ATOM 3060 C CA . GLY A 1 465 ? 42.441 -7.847 -52.152 1.00 73.88 465 GLY A CA 1
ATOM 3061 C C . GLY A 1 465 ? 41.385 -6.735 -52.189 1.00 73.88 465 GLY A C 1
ATOM 3062 O O . GLY A 1 465 ? 41.535 -5.761 -52.931 1.00 73.88 465 GLY A O 1
ATOM 3063 N N . THR A 1 466 ? 40.299 -6.881 -51.427 1.00 77.31 466 THR A N 1
ATOM 3064 C CA . THR A 1 466 ? 39.259 -5.850 -51.284 1.00 77.31 466 THR A CA 1
ATOM 3065 C C . THR A 1 466 ? 39.811 -4.630 -50.535 1.00 77.31 466 THR A C 1
ATOM 3067 O O . THR A 1 466 ? 40.050 -4.681 -49.335 1.00 77.31 466 THR A O 1
ATOM 3070 N N . LEU A 1 467 ? 39.921 -3.487 -51.219 1.00 78.12 467 LEU A N 1
ATOM 3071 C CA . LEU A 1 467 ? 40.383 -2.233 -50.602 1.00 78.12 467 LEU A CA 1
ATOM 3072 C C . LEU A 1 467 ? 39.353 -1.610 -49.643 1.00 78.12 467 LEU A C 1
ATOM 3074 O O . LEU A 1 467 ? 39.717 -0.982 -48.643 1.00 78.12 467 LEU A O 1
ATOM 3078 N N . GLY A 1 468 ? 38.072 -1.774 -49.959 1.00 80.88 468 GLY A N 1
ATOM 3079 C CA . GLY A 1 468 ? 36.953 -1.207 -49.228 1.00 80.88 468 GLY A CA 1
ATOM 3080 C C . GLY A 1 468 ? 35.626 -1.794 -49.700 1.00 80.88 468 GLY A C 1
ATOM 3081 O O . GLY A 1 468 ? 35.567 -2.499 -50.705 1.00 80.88 468 GLY A O 1
ATOM 3082 N N . SER A 1 469 ? 34.581 -1.585 -48.909 1.00 86.44 469 SER A N 1
ATOM 3083 C CA . SER A 1 469 ? 33.207 -1.803 -49.356 1.00 86.44 469 SER A CA 1
ATOM 3084 C C . SER A 1 469 ? 32.275 -0.837 -48.654 1.00 86.44 469 SER A C 1
ATOM 3086 O O . SER A 1 469 ? 32.432 -0.581 -47.448 1.00 86.44 469 SER A O 1
ATOM 3088 N N . ALA A 1 470 ? 31.270 -0.350 -49.371 1.00 90.75 470 ALA A N 1
ATOM 3089 C CA . ALA A 1 470 ? 30.371 0.640 -48.818 1.00 90.75 470 ALA A CA 1
ATOM 3090 C C . ALA A 1 470 ? 28.976 0.627 -49.430 1.00 90.75 470 ALA A C 1
ATOM 3092 O O . ALA A 1 470 ? 28.699 0.104 -50.506 1.00 90.75 470 ALA A O 1
ATOM 3093 N N . GLY A 1 471 ? 28.039 1.203 -48.687 1.00 92.19 471 GLY A N 1
ATOM 3094 C CA . GLY A 1 471 ? 26.667 1.281 -49.147 1.00 92.19 471 GLY A CA 1
ATOM 3095 C C . GLY A 1 471 ? 25.676 1.746 -48.093 1.00 92.19 471 GLY A C 1
ATOM 3096 O O . GLY A 1 471 ? 26.021 1.971 -46.926 1.00 92.19 471 GLY A O 1
ATOM 3097 N N . PRO A 1 472 ? 24.413 1.916 -48.508 1.00 93.44 472 PRO A N 1
ATOM 3098 C CA . PRO A 1 472 ? 23.346 2.335 -47.621 1.00 93.44 472 PRO A CA 1
ATOM 3099 C C . PRO A 1 472 ? 23.013 1.233 -46.611 1.00 93.44 472 PRO A C 1
ATOM 3101 O O . PRO A 1 472 ? 22.781 0.083 -46.972 1.00 93.44 472 PRO A O 1
ATOM 3104 N N . CYS A 1 473 ? 22.909 1.616 -45.344 1.00 92.31 473 CYS A N 1
ATOM 3105 C CA . CYS A 1 473 ? 22.383 0.789 -44.261 1.00 92.31 473 CYS A CA 1
ATOM 3106 C C . CYS A 1 473 ? 20.921 1.138 -43.933 1.00 92.31 473 CYS A C 1
ATOM 3108 O O . CYS A 1 473 ? 20.106 0.257 -43.662 1.00 92.31 473 CYS A O 1
ATOM 3110 N N . GLY A 1 474 ? 20.579 2.426 -43.962 1.00 93.69 474 GLY A N 1
ATOM 3111 C CA . GLY A 1 474 ? 19.253 2.937 -43.639 1.00 93.69 474 GLY A CA 1
ATOM 3112 C C . GLY A 1 474 ? 18.835 4.011 -44.632 1.00 93.69 474 GLY A C 1
ATOM 3113 O O . GLY A 1 474 ? 19.590 4.949 -44.890 1.00 93.69 474 GLY A O 1
ATOM 3114 N N . VAL A 1 475 ? 17.634 3.884 -45.190 1.00 93.94 475 VAL A N 1
ATOM 3115 C CA . VAL A 1 475 ? 17.072 4.839 -46.158 1.00 93.94 475 VAL A CA 1
ATOM 3116 C C . VAL A 1 475 ? 15.856 5.553 -45.588 1.00 93.94 475 VAL A C 1
ATOM 3118 O O . VAL A 1 475 ? 15.107 4.985 -44.789 1.00 93.94 475 VAL A O 1
ATOM 3121 N N . ARG A 1 476 ? 15.633 6.793 -46.029 1.00 92.75 476 ARG A N 1
ATOM 3122 C CA . ARG A 1 476 ? 14.422 7.557 -45.705 1.00 92.75 476 ARG A CA 1
ATOM 3123 C C . ARG A 1 476 ? 13.167 6.821 -46.199 1.00 92.75 476 ARG A C 1
ATOM 3125 O O . ARG A 1 476 ? 13.206 6.096 -47.201 1.00 92.75 476 ARG A O 1
ATOM 3132 N N . GLY A 1 477 ? 12.048 7.007 -45.495 1.00 84.75 477 GLY A N 1
ATOM 3133 C CA . GLY A 1 477 ? 10.766 6.373 -45.815 1.00 84.75 477 GLY A CA 1
ATOM 3134 C C . GLY A 1 477 ? 10.346 6.538 -47.286 1.00 84.75 477 GLY A C 1
ATOM 3135 O O . GLY A 1 477 ? 10.701 7.513 -47.947 1.00 84.75 477 GLY A O 1
ATOM 3136 N N . GLY A 1 478 ? 9.613 5.556 -47.822 1.00 73.75 478 GLY A N 1
ATOM 3137 C CA . GLY A 1 478 ? 9.180 5.551 -49.228 1.00 73.75 478 GLY A CA 1
ATOM 3138 C C . GLY A 1 478 ? 10.263 5.166 -50.248 1.00 73.75 478 GLY A C 1
ATOM 3139 O O . GLY A 1 478 ? 10.068 5.389 -51.439 1.00 73.75 478 GLY A O 1
ATOM 3140 N N . GLY A 1 479 ? 11.385 4.582 -49.804 1.00 66.62 479 GLY A N 1
ATOM 3141 C CA . GLY A 1 479 ? 12.517 4.232 -50.676 1.00 66.62 479 GLY A CA 1
ATOM 3142 C C . GLY A 1 479 ? 13.398 5.433 -51.032 1.00 66.62 479 GLY A C 1
ATOM 3143 O O . GLY A 1 479 ? 14.011 5.447 -52.099 1.00 66.62 479 GLY A O 1
ATOM 3144 N N . GLY A 1 480 ? 13.421 6.447 -50.159 1.00 84.31 480 GLY A N 1
ATOM 3145 C CA . GLY A 1 480 ? 14.132 7.709 -50.344 1.00 84.31 480 GLY A CA 1
ATOM 3146 C C . GLY A 1 480 ? 15.656 7.587 -50.270 1.00 84.31 480 GLY A C 1
ATOM 3147 O O . GLY A 1 480 ? 16.229 6.500 -50.324 1.00 84.31 480 GLY A O 1
ATOM 3148 N N . LEU A 1 481 ? 16.340 8.726 -50.201 1.00 93.69 481 LEU A N 1
ATOM 3149 C CA . LEU A 1 481 ? 17.803 8.794 -50.142 1.00 93.69 481 LEU A CA 1
ATOM 3150 C C . LEU A 1 481 ? 18.360 8.204 -48.835 1.00 93.69 481 LEU A C 1
ATOM 3152 O O . LEU A 1 481 ? 17.648 8.098 -47.829 1.00 93.69 481 LEU A O 1
ATOM 3156 N N . THR A 1 482 ? 19.627 7.794 -48.869 1.00 95.62 482 THR A N 1
ATOM 3157 C CA . THR A 1 482 ? 20.344 7.218 -47.723 1.00 95.62 482 THR A CA 1
ATOM 3158 C C . THR A 1 482 ? 20.363 8.198 -46.558 1.00 95.62 482 THR A C 1
ATOM 3160 O O . THR A 1 482 ? 20.608 9.372 -46.781 1.00 95.62 482 THR A O 1
ATOM 3163 N N . ALA A 1 483 ? 20.103 7.722 -45.341 1.00 94.94 483 ALA A N 1
ATOM 3164 C CA . ALA A 1 483 ? 20.297 8.478 -44.099 1.00 94.94 483 ALA A CA 1
ATOM 3165 C C . ALA A 1 483 ? 21.373 7.852 -43.206 1.00 94.94 483 ALA A C 1
ATOM 3167 O O . ALA A 1 483 ? 22.019 8.545 -42.435 1.00 94.94 483 ALA A O 1
ATOM 3168 N N . LEU A 1 484 ? 21.577 6.537 -43.306 1.00 95.00 484 LEU A N 1
ATOM 3169 C CA . LEU A 1 484 ? 22.627 5.821 -42.589 1.00 95.00 484 LEU A CA 1
ATOM 3170 C C . LEU A 1 484 ? 23.421 5.001 -43.599 1.00 95.00 484 LEU A C 1
ATOM 3172 O O . LEU A 1 484 ? 22.841 4.203 -44.338 1.00 95.00 484 LEU A O 1
ATOM 3176 N N . GLY A 1 485 ? 24.732 5.181 -43.622 1.00 94.62 485 GLY A N 1
ATOM 3177 C CA . GLY A 1 485 ? 25.667 4.511 -44.513 1.00 94.62 485 GLY A CA 1
ATOM 3178 C C . GLY A 1 485 ? 26.735 3.741 -43.760 1.00 94.62 485 GLY A C 1
ATOM 3179 O O . GLY A 1 485 ? 27.014 4.023 -42.596 1.00 94.62 485 GLY A O 1
ATOM 3180 N N . VAL A 1 486 ? 27.339 2.770 -44.434 1.00 93.75 486 VAL A N 1
ATOM 3181 C CA . VAL A 1 486 ? 28.464 1.996 -43.908 1.00 93.75 486 VAL A CA 1
ATOM 3182 C C . VAL A 1 486 ? 29.622 2.068 -44.882 1.00 93.75 486 VAL A C 1
ATOM 3184 O O . VAL A 1 486 ? 29.413 1.934 -46.083 1.00 93.75 486 VAL A O 1
ATOM 3187 N N . ILE A 1 487 ? 30.825 2.229 -44.338 1.00 92.06 487 ILE A N 1
ATOM 3188 C CA . ILE A 1 487 ? 32.098 2.098 -45.041 1.00 92.06 487 ILE A CA 1
ATOM 3189 C C . ILE A 1 487 ? 32.962 1.122 -44.244 1.00 92.06 487 ILE A C 1
ATOM 3191 O O . ILE A 1 487 ? 33.174 1.305 -43.042 1.00 92.06 487 ILE A O 1
ATOM 3195 N N . ARG A 1 488 ? 33.470 0.088 -44.908 1.00 89.44 488 ARG A N 1
ATOM 3196 C CA . ARG A 1 488 ? 34.434 -0.864 -44.351 1.00 89.44 488 ARG A CA 1
ATOM 3197 C C . ARG A 1 488 ? 35.730 -0.771 -45.129 1.00 89.44 488 ARG A C 1
ATOM 3199 O O . ARG A 1 488 ? 35.699 -0.889 -46.346 1.00 89.44 488 ARG A O 1
ATOM 3206 N N . LEU A 1 489 ? 36.847 -0.591 -44.436 1.00 87.69 489 LEU A N 1
ATOM 3207 C CA . LEU A 1 489 ? 38.181 -0.555 -45.043 1.00 87.69 489 LEU A CA 1
ATOM 3208 C C . LEU A 1 489 ? 39.003 -1.756 -44.578 1.00 87.69 489 LEU A C 1
ATOM 3210 O O . LEU A 1 489 ? 38.949 -2.088 -43.388 1.00 87.69 489 LEU A O 1
ATOM 3214 N N . ASP A 1 490 ? 39.794 -2.352 -45.478 1.00 84.31 490 ASP A N 1
ATOM 3215 C CA . ASP A 1 490 ? 40.741 -3.400 -45.080 1.00 84.31 490 ASP A CA 1
ATOM 3216 C C . ASP A 1 490 ? 41.944 -2.788 -44.352 1.00 84.31 490 ASP A C 1
ATOM 3218 O O . ASP A 1 490 ? 42.755 -2.049 -44.920 1.00 84.31 490 ASP A O 1
ATOM 3222 N N . GLU A 1 491 ? 42.082 -3.134 -43.074 1.00 82.81 491 GLU A N 1
ATOM 3223 C CA . GLU A 1 491 ? 43.206 -2.758 -42.220 1.00 82.81 491 GLU A CA 1
ATOM 3224 C C . GLU A 1 491 ? 44.574 -3.049 -42.869 1.00 82.81 491 GLU A C 1
ATOM 3226 O O . GLU A 1 491 ? 45.523 -2.278 -42.681 1.00 82.81 491 GLU A O 1
ATOM 3231 N N . ALA A 1 492 ? 44.684 -4.126 -43.656 1.00 79.19 492 ALA A N 1
ATOM 3232 C CA . ALA A 1 492 ? 45.924 -4.533 -44.311 1.00 79.19 492 ALA A CA 1
ATOM 3233 C C . ALA A 1 492 ? 46.386 -3.554 -45.408 1.00 79.19 492 ALA A C 1
ATOM 3235 O O . ALA A 1 492 ? 47.595 -3.399 -45.618 1.00 79.19 492 ALA A O 1
ATOM 3236 N N . ASP A 1 493 ? 45.450 -2.857 -46.057 1.00 79.31 493 ASP A N 1
ATOM 3237 C CA . ASP A 1 493 ? 45.718 -1.987 -47.207 1.00 79.31 493 ASP A CA 1
ATOM 3238 C C . ASP A 1 493 ? 45.687 -0.493 -46.868 1.00 79.31 493 ASP A C 1
ATOM 3240 O O . ASP A 1 493 ? 46.353 0.305 -47.537 1.00 79.31 493 ASP A O 1
ATOM 3244 N N . VAL A 1 494 ? 45.012 -0.101 -45.781 1.00 81.06 494 VAL A N 1
ATOM 3245 C CA . VAL A 1 494 ? 44.866 1.305 -45.359 1.00 81.06 494 VAL A CA 1
ATOM 3246 C C . VAL A 1 494 ? 46.213 2.034 -45.265 1.00 81.06 494 VAL A C 1
ATOM 3248 O O . VAL A 1 494 ? 46.355 3.138 -45.792 1.00 81.06 494 VAL A O 1
ATOM 3251 N N . ASN A 1 495 ? 47.241 1.428 -44.662 1.00 78.38 495 ASN A N 1
ATOM 3252 C CA . ASN A 1 495 ? 48.561 2.069 -44.538 1.00 78.38 495 ASN A CA 1
ATOM 3253 C C . ASN A 1 495 ? 49.256 2.272 -45.896 1.00 78.38 495 ASN A C 1
ATOM 3255 O O . ASN A 1 495 ? 49.911 3.294 -46.117 1.00 78.38 495 ASN A O 1
ATOM 3259 N N . THR A 1 496 ? 49.094 1.321 -46.816 1.00 79.94 496 THR A N 1
ATOM 3260 C CA . THR A 1 496 ? 49.650 1.388 -48.174 1.00 79.94 496 THR A CA 1
ATOM 3261 C C . THR A 1 496 ? 48.921 2.444 -49.007 1.00 79.94 496 THR A C 1
ATOM 3263 O O . THR A 1 496 ? 49.555 3.214 -49.731 1.00 79.94 496 THR A O 1
ATOM 3266 N N . LEU A 1 497 ? 47.598 2.545 -48.860 1.00 82.06 497 LEU A N 1
ATOM 3267 C CA . LEU A 1 497 ? 46.770 3.559 -49.514 1.00 82.06 497 LEU A CA 1
ATOM 3268 C C . LEU A 1 497 ? 47.096 4.974 -49.027 1.00 82.06 497 LEU A C 1
ATOM 3270 O O . LEU A 1 497 ? 47.200 5.890 -49.845 1.00 82.06 497 LEU A O 1
ATOM 3274 N N . VAL A 1 498 ? 47.324 5.153 -47.720 1.00 82.44 498 VAL A N 1
ATOM 3275 C CA . VAL A 1 498 ? 47.812 6.422 -47.153 1.00 82.44 498 VAL A CA 1
ATOM 3276 C C . VAL A 1 498 ? 49.180 6.774 -47.734 1.00 82.44 498 VAL A C 1
ATOM 3278 O O . VAL A 1 498 ? 49.373 7.893 -48.205 1.00 82.44 498 VAL A O 1
ATOM 3281 N N . GLY A 1 499 ? 50.124 5.826 -47.727 1.00 77.50 499 GLY A N 1
ATOM 3282 C CA . GLY A 1 499 ? 51.492 6.050 -48.202 1.00 77.50 499 GLY A CA 1
ATOM 3283 C C . GLY A 1 499 ? 51.579 6.432 -49.683 1.00 77.50 499 GLY A C 1
ATOM 3284 O O . GLY A 1 499 ? 52.447 7.216 -50.060 1.00 77.50 499 GLY A O 1
ATOM 3285 N N . ASN A 1 500 ? 50.653 5.927 -50.500 1.00 76.81 500 ASN A N 1
ATOM 3286 C CA . ASN A 1 500 ? 50.583 6.204 -51.935 1.00 76.81 500 ASN A CA 1
ATOM 3287 C C . ASN A 1 500 ? 49.631 7.359 -52.299 1.00 76.81 500 ASN A C 1
ATOM 3289 O O . ASN A 1 500 ? 49.504 7.681 -53.476 1.00 76.81 500 ASN A O 1
ATOM 3293 N N . GLY A 1 501 ? 48.970 7.985 -51.318 1.00 79.00 501 GLY A N 1
ATOM 3294 C CA . GLY A 1 501 ? 48.075 9.127 -51.533 1.00 79.00 501 GLY A CA 1
ATOM 3295 C C . GLY A 1 501 ? 46.710 8.791 -52.147 1.00 79.00 501 GLY A C 1
ATOM 3296 O O . GLY A 1 501 ? 46.011 9.707 -52.563 1.00 79.00 501 GLY A O 1
ATOM 3297 N N . HIS A 1 502 ? 46.317 7.514 -52.181 1.00 86.06 502 HIS A N 1
ATOM 3298 C CA . HIS A 1 502 ? 45.085 7.047 -52.833 1.00 86.06 502 HIS A CA 1
ATOM 3299 C C . HIS A 1 502 ? 43.948 6.705 -51.859 1.00 86.06 502 HIS A C 1
ATOM 3301 O O . HIS A 1 502 ? 42.836 6.442 -52.301 1.00 86.06 502 HIS A O 1
ATOM 3307 N N . LEU A 1 503 ? 44.179 6.742 -50.538 1.00 88.25 503 LEU A N 1
ATOM 3308 C CA . LEU A 1 503 ? 43.110 6.478 -49.562 1.00 88.25 503 LEU A CA 1
ATOM 3309 C C . LEU A 1 503 ? 41.922 7.441 -49.727 1.00 88.25 503 LEU A C 1
ATOM 3311 O O . LEU A 1 503 ? 40.776 7.029 -49.589 1.00 88.25 503 LEU A O 1
ATOM 3315 N N . THR A 1 504 ? 42.184 8.714 -50.029 1.00 91.12 504 THR A N 1
ATOM 3316 C CA . THR A 1 504 ? 41.115 9.695 -50.252 1.00 91.12 504 THR A CA 1
ATOM 3317 C C . THR A 1 504 ? 40.290 9.357 -51.494 1.00 91.12 504 THR A C 1
ATOM 3319 O O . THR A 1 504 ? 39.073 9.480 -51.434 1.00 91.12 504 THR A O 1
ATOM 3322 N N . ASP A 1 505 ? 40.917 8.890 -52.581 1.00 90.44 505 ASP A N 1
ATOM 3323 C CA . ASP A 1 505 ? 40.205 8.466 -53.798 1.00 90.44 505 ASP A CA 1
ATOM 3324 C C . ASP A 1 505 ? 39.251 7.307 -53.479 1.00 90.44 505 ASP A C 1
ATOM 3326 O O . ASP A 1 505 ? 38.066 7.382 -53.795 1.00 90.44 505 ASP A O 1
ATOM 3330 N N . VAL A 1 506 ? 39.752 6.284 -52.772 1.00 90.25 506 VAL A N 1
ATOM 3331 C CA . VAL A 1 506 ? 38.944 5.145 -52.306 1.00 90.25 506 VAL A CA 1
ATOM 3332 C C . VAL A 1 506 ? 37.782 5.644 -51.450 1.00 90.25 506 VAL A C 1
ATOM 3334 O O . VAL A 1 506 ? 36.636 5.344 -51.734 1.00 90.25 506 VAL A O 1
ATOM 3337 N N . LEU A 1 507 ? 38.026 6.494 -50.453 1.00 92.88 507 LEU A N 1
ATOM 3338 C CA . LEU A 1 507 ? 36.958 6.993 -49.582 1.00 92.88 507 LEU A CA 1
ATOM 3339 C C . LEU A 1 507 ? 35.902 7.834 -50.311 1.00 92.88 507 LEU A C 1
ATOM 3341 O O . LEU A 1 507 ? 34.723 7.746 -49.976 1.00 92.88 507 LEU A O 1
ATOM 3345 N N . ILE A 1 508 ? 36.292 8.644 -51.301 1.00 94.44 508 ILE A N 1
ATOM 3346 C CA . ILE A 1 508 ? 35.323 9.368 -52.134 1.00 94.44 508 ILE A CA 1
ATOM 3347 C C . ILE A 1 508 ? 34.480 8.358 -52.921 1.00 94.44 508 ILE A C 1
ATOM 3349 O O . ILE A 1 508 ? 33.260 8.509 -52.972 1.00 94.44 508 ILE A O 1
ATOM 3353 N N . HIS A 1 509 ? 35.104 7.323 -53.480 1.00 93.50 509 HIS A N 1
ATOM 3354 C CA . HIS A 1 509 ? 34.413 6.247 -54.182 1.00 93.50 509 HIS A CA 1
ATOM 3355 C C . HIS A 1 509 ? 33.401 5.520 -53.275 1.00 93.50 509 HIS A C 1
ATOM 3357 O O . HIS A 1 509 ? 32.211 5.473 -53.590 1.00 93.50 509 HIS A O 1
ATOM 3363 N N . GLU A 1 510 ? 33.842 5.071 -52.098 1.00 93.75 510 GLU A N 1
ATOM 3364 C CA . GLU A 1 510 ? 33.012 4.372 -51.109 1.00 93.75 510 GLU A CA 1
ATOM 3365 C C . GLU A 1 510 ? 31.803 5.216 -50.664 1.00 93.75 510 GLU A C 1
ATOM 3367 O O . GLU A 1 510 ? 30.664 4.745 -50.617 1.00 93.75 510 GLU A O 1
ATOM 3372 N N . ILE A 1 511 ? 32.010 6.508 -50.380 1.00 96.12 511 ILE A N 1
ATOM 3373 C CA . ILE A 1 511 ? 30.902 7.411 -50.038 1.00 96.12 511 ILE A CA 1
ATOM 3374 C C . ILE A 1 511 ? 29.929 7.548 -51.223 1.00 96.12 511 ILE A C 1
ATOM 3376 O O . ILE A 1 511 ? 28.718 7.614 -51.014 1.00 96.12 511 ILE A O 1
ATOM 3380 N N . GLY A 1 512 ? 30.414 7.516 -52.467 1.00 95.44 512 GLY A N 1
ATOM 3381 C CA . GLY A 1 512 ? 29.562 7.482 -53.658 1.00 95.44 512 GLY A CA 1
ATOM 3382 C C . GLY A 1 512 ? 28.586 6.300 -53.647 1.00 95.44 512 GLY A C 1
ATOM 3383 O O . GLY A 1 512 ? 27.392 6.481 -53.916 1.00 95.44 512 GLY A O 1
ATOM 3384 N N . HIS A 1 513 ? 29.057 5.113 -53.256 1.00 94.31 513 HIS A N 1
ATOM 3385 C CA . HIS A 1 513 ? 28.214 3.929 -53.084 1.00 94.31 513 HIS A CA 1
ATOM 3386 C C . HIS A 1 513 ? 27.215 4.061 -51.934 1.00 94.31 513 HIS A C 1
ATOM 3388 O O . HIS A 1 513 ? 26.050 3.673 -52.093 1.00 94.31 513 HIS A O 1
ATOM 3394 N N . VAL A 1 514 ? 27.604 4.680 -50.815 1.00 95.75 514 VAL A N 1
ATOM 3395 C CA . VAL A 1 514 ? 26.672 5.024 -49.726 1.00 95.75 514 VAL A CA 1
ATOM 3396 C C . VAL A 1 514 ? 25.539 5.925 -50.218 1.00 95.75 514 VAL A C 1
ATOM 3398 O O . VAL A 1 514 ? 24.373 5.698 -49.884 1.00 95.75 514 VAL A O 1
ATOM 3401 N N . LEU A 1 515 ? 25.867 6.932 -51.026 1.00 96.38 515 LEU A N 1
ATOM 3402 C CA . LEU A 1 515 ? 24.914 7.912 -51.550 1.00 96.38 515 LEU A CA 1
ATOM 3403 C C . LEU A 1 515 ? 24.003 7.351 -52.650 1.00 96.38 515 LEU A C 1
ATOM 3405 O O . LEU A 1 515 ? 23.005 7.974 -53.003 1.00 96.38 515 LEU A O 1
ATOM 3409 N N . GLY A 1 516 ? 24.297 6.164 -53.180 1.00 93.69 516 GLY A N 1
ATOM 3410 C CA . GLY A 1 516 ? 23.419 5.489 -54.134 1.00 93.69 516 GLY A CA 1
ATOM 3411 C C . GLY A 1 516 ? 24.006 5.261 -55.520 1.00 93.69 516 GLY A C 1
ATOM 3412 O O . GLY A 1 516 ? 23.340 4.633 -56.352 1.00 93.69 516 GLY A O 1
ATOM 3413 N N . LEU A 1 517 ? 25.211 5.767 -55.808 1.00 94.62 517 LEU A N 1
ATOM 3414 C CA . LEU A 1 517 ? 25.879 5.472 -57.074 1.00 94.62 517 LEU A CA 1
ATOM 3415 C C . LEU A 1 517 ? 26.169 3.974 -57.129 1.00 94.62 517 LEU A C 1
ATOM 3417 O O . LEU A 1 517 ? 26.687 3.404 -56.177 1.00 94.62 517 LEU A O 1
ATOM 3421 N N . GLY A 1 518 ? 25.740 3.307 -58.194 1.00 91.44 518 GLY A N 1
ATOM 3422 C CA . GLY A 1 518 ? 25.800 1.852 -58.322 1.00 91.44 518 GLY A CA 1
ATOM 3423 C C . GLY A 1 518 ? 24.753 1.108 -57.495 1.00 91.44 518 GLY A C 1
ATOM 3424 O O . GLY A 1 518 ? 23.973 0.325 -58.034 1.00 91.44 518 GLY A O 1
ATOM 3425 N N . THR A 1 519 ? 24.671 1.396 -56.196 1.00 91.19 519 THR A N 1
ATOM 3426 C CA . THR A 1 519 ? 23.847 0.658 -55.225 1.00 91.19 519 THR A CA 1
ATOM 3427 C C . THR A 1 519 ? 22.339 0.853 -55.435 1.00 91.19 519 THR A C 1
ATOM 3429 O O . THR A 1 519 ? 21.554 -0.078 -55.226 1.00 91.19 519 THR A O 1
ATOM 3432 N N . PHE A 1 520 ? 21.904 2.023 -55.921 1.00 92.12 520 PHE A N 1
ATOM 3433 C CA . PHE A 1 520 ? 20.496 2.301 -56.244 1.00 92.12 520 PHE A CA 1
ATOM 3434 C C . PHE A 1 520 ? 20.160 2.258 -57.734 1.00 92.12 520 PHE A C 1
ATOM 3436 O O . PHE A 1 520 ? 18.989 2.332 -58.107 1.00 92.12 520 PHE A O 1
ATOM 3443 N N . TRP A 1 521 ? 21.154 2.118 -58.607 1.00 93.56 521 TRP A N 1
ATOM 3444 C CA . TRP A 1 521 ? 20.967 2.246 -60.049 1.00 93.56 521 TRP A CA 1
ATOM 3445 C C . TRP A 1 521 ? 19.988 1.223 -60.629 1.00 93.56 521 TRP A C 1
ATOM 3447 O O . TRP A 1 521 ? 19.016 1.596 -61.288 1.00 93.56 521 TRP A O 1
ATOM 3457 N N . VAL A 1 522 ? 20.210 -0.065 -60.359 1.00 91.12 522 VAL A N 1
ATOM 3458 C CA . VAL A 1 522 ? 19.341 -1.142 -60.857 1.00 91.12 522 VAL A CA 1
ATOM 3459 C C . VAL A 1 522 ? 17.996 -1.133 -60.132 1.00 91.12 522 VAL A C 1
ATOM 3461 O O . VAL A 1 522 ? 16.947 -1.197 -60.770 1.00 91.12 522 VAL A O 1
ATOM 3464 N N . SER A 1 523 ? 18.010 -1.007 -58.802 1.00 89.19 523 SER A N 1
ATOM 3465 C CA . SER A 1 523 ? 16.801 -1.090 -57.971 1.00 89.19 523 SER A CA 1
ATOM 3466 C C . SER A 1 523 ? 15.816 0.059 -58.210 1.00 89.19 523 SER A C 1
ATOM 3468 O O . SER A 1 523 ? 14.614 -0.132 -58.028 1.00 89.19 523 SER A O 1
ATOM 3470 N N . ARG A 1 524 ? 16.295 1.220 -58.675 1.00 90.94 524 ARG A N 1
ATOM 3471 C CA . ARG A 1 524 ? 15.462 2.377 -59.047 1.00 90.94 524 ARG A CA 1
ATOM 3472 C C . ARG A 1 524 ? 15.248 2.531 -60.555 1.00 90.94 524 ARG A C 1
ATOM 3474 O O . ARG A 1 524 ? 14.671 3.519 -60.993 1.00 90.94 524 ARG A O 1
ATOM 3481 N N . GLY A 1 525 ? 15.662 1.542 -61.351 1.00 92.81 525 GLY A N 1
ATOM 3482 C CA . GLY A 1 525 ? 15.373 1.493 -62.786 1.00 92.81 525 GLY A CA 1
ATOM 3483 C C . GLY A 1 525 ? 16.180 2.473 -63.640 1.00 92.81 525 GLY A C 1
ATOM 3484 O O . GLY A 1 525 ? 15.756 2.799 -64.745 1.00 92.81 525 GLY A O 1
ATOM 3485 N N . HIS A 1 526 ? 17.338 2.933 -63.163 1.00 95.44 526 HIS A N 1
ATOM 3486 C CA . HIS A 1 526 ? 18.215 3.821 -63.928 1.00 95.44 526 HIS A CA 1
ATOM 3487 C C . HIS A 1 526 ? 19.098 3.070 -64.938 1.00 95.44 526 HIS A C 1
ATOM 3489 O O . HIS A 1 526 ? 19.640 3.694 -65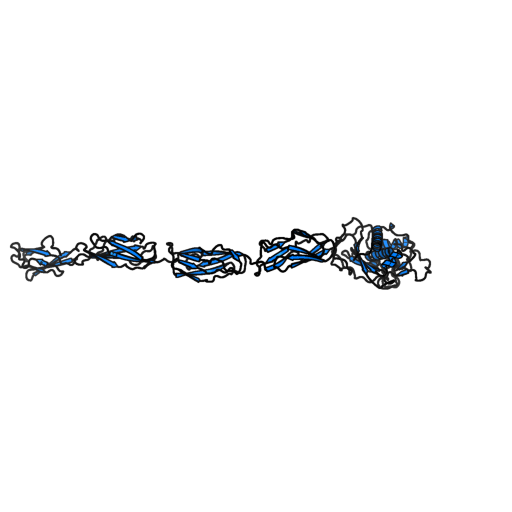.854 1.00 95.44 526 HIS A O 1
ATOM 3495 N N . VAL A 1 527 ? 19.228 1.742 -64.812 1.00 95.88 527 VAL A N 1
ATOM 3496 C CA . VAL A 1 527 ? 20.037 0.894 -65.705 1.00 95.88 527 VAL A CA 1
ATOM 3497 C C . VAL A 1 527 ? 19.150 0.005 -66.566 1.00 95.88 527 VAL A C 1
ATOM 3499 O O . VAL A 1 527 ? 18.345 -0.777 -66.063 1.00 95.88 527 VAL A O 1
ATOM 3502 N N . SER A 1 528 ? 19.346 0.088 -67.879 1.00 95.69 528 SER A N 1
ATOM 3503 C CA . SER A 1 528 ? 18.766 -0.832 -68.854 1.00 95.69 528 SER A CA 1
ATOM 3504 C C . SER A 1 528 ? 19.772 -1.927 -69.192 1.00 95.69 528 SER A C 1
ATOM 3506 O O . SER A 1 528 ? 20.950 -1.648 -69.398 1.00 95.69 528 SER A O 1
ATOM 3508 N N . GLY A 1 529 ? 19.305 -3.174 -69.290 1.00 93.19 529 GLY A N 1
ATOM 3509 C CA . GLY A 1 529 ? 20.157 -4.318 -69.631 1.00 93.19 529 GLY A CA 1
ATOM 3510 C C . GLY A 1 529 ? 21.010 -4.855 -68.476 1.00 93.19 529 GLY A C 1
ATOM 3511 O O . GLY A 1 529 ? 21.961 -5.586 -68.747 1.00 93.19 529 GLY A O 1
ATOM 3512 N N . ALA A 1 530 ? 20.669 -4.520 -67.224 1.00 91.94 530 ALA A N 1
ATOM 3513 C CA . ALA A 1 530 ? 21.342 -5.027 -66.024 1.00 91.94 530 ALA A CA 1
ATOM 3514 C C . ALA A 1 530 ? 21.454 -6.564 -66.038 1.00 91.94 530 ALA A C 1
ATOM 3516 O O . ALA A 1 530 ? 20.527 -7.266 -66.455 1.00 91.94 530 ALA A O 1
ATOM 3517 N N . GLY A 1 531 ? 22.607 -7.093 -65.630 1.00 88.00 531 GLY A N 1
ATOM 3518 C CA . GLY A 1 531 ? 22.953 -8.515 -65.694 1.00 88.00 531 GLY A CA 1
ATOM 3519 C C . GLY A 1 531 ? 23.272 -9.032 -67.104 1.00 88.00 531 GLY A C 1
ATOM 3520 O O . GLY A 1 531 ? 23.725 -10.170 -67.257 1.00 88.00 531 GLY A O 1
ATOM 3521 N N . GLY A 1 532 ? 23.060 -8.215 -68.136 1.00 89.88 532 GLY A N 1
ATOM 3522 C CA . GLY A 1 532 ? 23.300 -8.540 -69.535 1.00 89.88 532 GLY A CA 1
ATOM 3523 C C . GLY A 1 532 ? 24.743 -8.317 -69.988 1.00 89.88 532 GLY A C 1
ATOM 3524 O O . GLY A 1 532 ? 25.656 -8.083 -69.202 1.00 89.88 532 GLY A O 1
ATOM 3525 N N . ALA A 1 533 ? 24.948 -8.416 -71.302 1.00 90.12 533 ALA A N 1
ATOM 3526 C CA . ALA A 1 533 ? 26.254 -8.204 -71.926 1.00 90.12 533 ALA A CA 1
ATOM 3527 C C . ALA A 1 533 ? 26.588 -6.720 -72.158 1.00 90.12 533 ALA A C 1
ATOM 3529 O O . ALA A 1 533 ? 27.747 -6.411 -72.408 1.00 90.12 533 ALA A O 1
ATOM 3530 N N . ASP A 1 534 ? 25.603 -5.818 -72.110 1.00 91.69 534 ASP A N 1
ATOM 3531 C CA . ASP A 1 534 ? 25.806 -4.388 -72.375 1.00 91.69 534 ASP A CA 1
ATOM 3532 C C . ASP A 1 534 ? 24.838 -3.494 -71.567 1.00 91.69 534 ASP A C 1
ATOM 3534 O O . ASP A 1 534 ? 23.949 -2.866 -72.142 1.00 91.69 534 ASP A O 1
ATOM 3538 N N . PRO A 1 535 ? 24.944 -3.477 -70.225 1.00 95.00 535 PRO A N 1
ATOM 3539 C CA . PRO A 1 535 ? 24.171 -2.581 -69.379 1.00 95.00 535 PRO A CA 1
ATOM 3540 C C . PRO A 1 535 ? 24.555 -1.113 -69.621 1.00 95.00 535 PRO A C 1
ATOM 3542 O O . PRO A 1 535 ? 25.731 -0.774 -69.801 1.00 95.00 535 PRO A O 1
ATOM 3545 N N . VAL A 1 536 ? 23.550 -0.234 -69.601 1.00 96.38 536 VAL A N 1
ATOM 3546 C CA . VAL A 1 536 ? 23.702 1.218 -69.784 1.00 96.38 536 VAL A CA 1
ATOM 3547 C C . VAL A 1 536 ? 22.834 1.992 -68.797 1.00 96.38 536 VAL A C 1
ATOM 3549 O O . VAL A 1 536 ? 21.689 1.623 -68.530 1.00 96.38 536 VAL A O 1
ATOM 3552 N N . TYR A 1 537 ? 23.365 3.093 -68.278 1.00 97.50 537 TYR A N 1
ATOM 3553 C CA . TYR A 1 537 ? 22.648 4.041 -67.438 1.00 97.50 537 TYR A CA 1
ATOM 3554 C C . TYR A 1 537 ? 21.902 5.046 -68.312 1.00 97.50 537 TYR A C 1
ATOM 3556 O O . TYR A 1 537 ? 22.480 5.669 -69.206 1.00 97.50 537 TYR A O 1
ATOM 3564 N N . THR A 1 538 ? 20.609 5.201 -68.054 1.00 96.94 538 THR A N 1
ATOM 3565 C CA . THR A 1 538 ? 19.651 5.799 -69.000 1.00 96.94 538 THR A CA 1
ATOM 3566 C C . THR A 1 538 ? 19.083 7.142 -68.550 1.00 96.94 538 THR A C 1
ATOM 3568 O O . THR A 1 538 ? 18.334 7.769 -69.300 1.00 96.94 538 THR A O 1
ATOM 3571 N N . SER A 1 539 ? 19.426 7.604 -67.347 1.00 97.31 539 SER A N 1
ATOM 3572 C CA . SER A 1 539 ? 18.788 8.790 -66.767 1.00 97.31 539 SER A CA 1
ATOM 3573 C C . SER A 1 539 ? 19.372 10.091 -67.307 1.00 97.31 539 SER A C 1
ATOM 3575 O O . SER A 1 539 ? 20.526 10.167 -67.734 1.00 97.31 539 SER A O 1
ATOM 3577 N N . ALA A 1 540 ? 18.513 11.107 -67.368 1.00 96.25 540 ALA A N 1
ATOM 3578 C CA . ALA A 1 540 ? 18.705 12.251 -68.244 1.00 96.25 540 ALA A CA 1
ATOM 3579 C C . ALA A 1 540 ? 19.919 13.112 -67.873 1.00 96.25 540 ALA A C 1
ATOM 3581 O O . ALA A 1 540 ? 20.620 13.568 -68.780 1.00 96.25 540 ALA A O 1
ATOM 3582 N N . GLN A 1 541 ? 20.180 13.348 -66.583 1.00 97.38 541 GLN A N 1
ATOM 3583 C CA . GLN A 1 541 ? 21.252 14.256 -66.174 1.00 97.38 541 GLN A CA 1
ATOM 3584 C C . GLN A 1 541 ? 22.628 13.642 -66.436 1.00 97.38 541 GLN A C 1
ATOM 3586 O O . GLN A 1 541 ? 23.473 14.295 -67.055 1.00 97.38 541 GLN A O 1
ATOM 3591 N N . ALA A 1 542 ? 22.850 12.386 -66.038 1.00 96.81 542 ALA A N 1
ATOM 3592 C CA . ALA A 1 542 ? 24.118 11.697 -66.271 1.00 96.81 542 ALA A CA 1
ATOM 3593 C C . ALA A 1 542 ? 24.398 11.494 -67.767 1.00 96.81 542 ALA A C 1
ATOM 3595 O O . ALA A 1 542 ? 25.521 11.721 -68.222 1.00 96.81 542 ALA A O 1
ATOM 3596 N N . VAL A 1 543 ? 23.376 11.145 -68.561 1.00 96.62 543 VAL A N 1
ATOM 3597 C CA . VAL A 1 543 ? 23.512 11.010 -70.022 1.00 96.62 543 VAL A CA 1
ATOM 3598 C C . VAL A 1 543 ? 23.865 12.353 -70.670 1.00 96.62 543 VAL A C 1
ATOM 3600 O O . VAL A 1 543 ? 24.757 12.404 -71.518 1.00 96.62 543 VAL A O 1
ATOM 3603 N N . ALA A 1 544 ? 23.227 13.451 -70.254 1.00 95.94 544 ALA A N 1
ATOM 3604 C CA . ALA A 1 544 ? 23.560 14.785 -70.752 1.00 95.94 544 ALA A CA 1
ATOM 3605 C C . ALA A 1 544 ? 24.985 15.209 -70.357 1.00 95.94 544 ALA A C 1
ATOM 3607 O O . ALA A 1 544 ? 25.709 15.778 -71.177 1.00 95.94 544 ALA A O 1
ATOM 3608 N N . ALA A 1 545 ? 25.418 14.899 -69.130 1.00 95.88 545 ALA A N 1
ATOM 3609 C CA . ALA A 1 545 ? 26.783 15.152 -68.679 1.00 95.88 545 ALA A CA 1
ATOM 3610 C C . ALA A 1 545 ? 27.807 14.347 -69.495 1.00 95.88 545 ALA A C 1
ATOM 3612 O O . ALA A 1 545 ? 28.792 14.916 -69.957 1.00 95.88 545 ALA A O 1
ATOM 3613 N N . TYR A 1 546 ? 27.552 13.061 -69.751 1.00 95.19 546 TYR A N 1
ATOM 3614 C CA . TYR A 1 546 ? 28.416 12.214 -70.578 1.00 95.19 546 TYR A CA 1
ATOM 3615 C C . TYR A 1 546 ? 28.582 12.775 -71.998 1.00 95.19 546 TYR A C 1
ATOM 3617 O O . TYR A 1 546 ? 29.705 12.898 -72.491 1.00 95.19 546 TYR A O 1
ATOM 3625 N N . GLN A 1 547 ? 27.483 13.211 -72.620 1.00 93.69 547 GLN A N 1
ATOM 3626 C CA . GLN A 1 547 ? 27.501 13.841 -73.944 1.00 93.69 547 GLN A CA 1
ATOM 3627 C C . GLN A 1 547 ? 28.261 15.174 -73.952 1.00 93.69 547 GLN A C 1
ATOM 3629 O O . GLN A 1 547 ? 29.033 15.441 -74.874 1.00 93.69 547 GLN A O 1
ATOM 3634 N N . ALA A 1 548 ? 28.093 16.002 -72.915 1.00 92.44 548 ALA A N 1
ATOM 3635 C CA . ALA A 1 548 ? 28.799 17.278 -72.785 1.00 92.44 548 ALA A CA 1
ATOM 3636 C C . ALA A 1 548 ? 30.325 17.110 -72.663 1.00 92.44 548 ALA A C 1
ATOM 3638 O O . ALA A 1 548 ? 31.074 18.005 -73.054 1.00 92.44 548 ALA A O 1
ATOM 3639 N N . LEU A 1 549 ? 30.786 15.959 -72.166 1.00 92.31 549 LEU A N 1
ATOM 3640 C CA . LEU A 1 549 ? 32.205 15.601 -72.072 1.00 92.31 549 LEU A CA 1
ATOM 3641 C C . LEU A 1 549 ? 32.742 14.909 -73.339 1.00 92.31 549 LEU A C 1
ATOM 3643 O O . LEU A 1 549 ? 33.860 14.393 -73.330 1.00 92.31 549 LEU A O 1
ATOM 3647 N N . GLY A 1 550 ? 31.962 14.892 -74.427 1.00 89.94 550 GLY A N 1
ATOM 3648 C CA . GLY A 1 550 ? 32.333 14.284 -75.709 1.00 89.94 550 GLY A CA 1
ATOM 3649 C C . GLY A 1 550 ? 32.069 12.779 -75.803 1.00 89.94 550 GLY A C 1
ATOM 3650 O O . GLY A 1 550 ? 32.481 12.154 -76.782 1.00 89.94 550 GLY A O 1
ATOM 3651 N N . GLY A 1 551 ? 31.391 12.195 -74.811 1.00 89.81 551 GLY A N 1
ATOM 3652 C CA . GLY A 1 551 ? 30.998 10.792 -74.802 1.00 89.81 551 GLY A CA 1
ATOM 3653 C C . GLY A 1 551 ? 29.837 10.504 -75.753 1.00 89.81 551 GLY A C 1
ATOM 3654 O O . GLY A 1 551 ? 28.917 11.306 -75.915 1.00 89.81 551 GLY A O 1
ATOM 3655 N N . SER A 1 552 ? 29.867 9.337 -76.393 1.00 88.62 552 SER A N 1
ATOM 3656 C CA . SER A 1 552 ? 28.781 8.858 -77.249 1.00 88.62 552 SER A CA 1
ATOM 3657 C C . SER A 1 552 ? 28.737 7.339 -77.213 1.00 88.62 552 SER A C 1
ATOM 3659 O O . SER A 1 552 ? 29.682 6.674 -77.638 1.00 88.62 552 SER A O 1
ATOM 3661 N N . TYR A 1 553 ? 27.637 6.794 -76.697 1.00 90.88 553 TYR A N 1
ATOM 3662 C CA . TYR A 1 553 ? 27.409 5.359 -76.621 1.00 90.88 553 TYR A CA 1
ATOM 3663 C C . TYR A 1 553 ? 25.915 5.049 -76.806 1.00 90.88 553 TYR A C 1
ATOM 3665 O O . TYR A 1 553 ? 25.070 5.808 -76.315 1.00 90.88 553 TYR A O 1
ATOM 3673 N N . PRO A 1 554 ? 25.546 3.981 -77.538 1.00 89.88 554 PRO A N 1
ATOM 3674 C CA . PRO A 1 554 ? 24.145 3.621 -77.728 1.00 89.88 554 PRO A CA 1
ATOM 3675 C C . PRO A 1 554 ? 23.421 3.376 -76.399 1.00 89.88 554 PRO A C 1
ATOM 3677 O O . PRO A 1 554 ? 23.861 2.580 -75.581 1.00 89.88 554 PRO A O 1
ATOM 3680 N N . GLY A 1 555 ? 22.279 4.034 -76.197 1.00 86.69 555 GLY A N 1
ATOM 3681 C CA . GLY A 1 555 ? 21.392 3.771 -75.059 1.00 86.69 555 GLY A CA 1
ATOM 3682 C C . GLY A 1 555 ? 21.718 4.512 -73.759 1.00 86.69 555 GLY A C 1
ATOM 3683 O O . GLY A 1 555 ? 20.855 4.540 -72.888 1.00 86.69 555 GLY A O 1
ATOM 3684 N N . GLY A 1 556 ? 22.879 5.163 -73.629 1.00 93.62 556 GLY A N 1
ATOM 3685 C CA . GLY A 1 556 ? 23.205 5.972 -72.451 1.00 93.62 556 GLY A CA 1
ATOM 3686 C C . GLY A 1 556 ? 24.676 5.907 -72.056 1.00 93.62 556 GLY A C 1
ATOM 3687 O O . GLY A 1 556 ? 25.541 5.749 -72.914 1.00 93.62 556 GLY A O 1
ATOM 3688 N N . VAL A 1 557 ? 24.964 6.045 -70.761 1.00 96.25 557 VAL A N 1
ATOM 3689 C CA . VAL A 1 557 ? 26.330 5.916 -70.229 1.00 96.25 557 VAL A CA 1
ATOM 3690 C C . VAL A 1 557 ? 26.645 4.429 -70.006 1.00 96.25 557 VAL A C 1
ATOM 3692 O O . VAL A 1 557 ? 25.857 3.755 -69.344 1.00 96.25 557 VAL A O 1
ATOM 3695 N N . PRO A 1 558 ? 27.754 3.881 -70.532 1.00 95.06 558 PRO A N 1
ATOM 3696 C CA . PRO A 1 558 ? 28.116 2.476 -70.333 1.00 95.06 558 PRO A CA 1
ATOM 3697 C C . PRO A 1 558 ? 28.311 2.112 -68.863 1.00 95.06 558 PRO A C 1
ATOM 3699 O O . PRO A 1 558 ? 29.111 2.732 -68.162 1.00 95.06 558 PRO A O 1
ATOM 3702 N N . VAL A 1 559 ? 27.637 1.051 -68.431 1.00 94.62 559 VAL A N 1
ATOM 3703 C CA . VAL A 1 559 ? 27.801 0.453 -67.102 1.00 94.62 559 VAL A CA 1
ATOM 3704 C C . VAL A 1 559 ? 28.661 -0.808 -67.224 1.00 94.62 559 VAL A C 1
ATOM 3706 O O . VAL A 1 559 ? 28.707 -1.450 -68.285 1.00 94.62 559 VAL A O 1
ATOM 3709 N N . GLU A 1 560 ? 29.410 -1.120 -66.170 1.00 92.00 560 GLU A N 1
ATOM 3710 C CA . GLU A 1 560 ? 30.341 -2.242 -66.130 1.00 92.00 560 GLU A CA 1
ATOM 3711 C C . GLU A 1 560 ? 29.611 -3.577 -66.324 1.00 92.00 560 GLU A C 1
ATOM 3713 O O . GLU A 1 560 ? 28.614 -3.878 -65.666 1.00 92.00 560 GLU A O 1
ATOM 3718 N N . ASN A 1 561 ? 30.102 -4.369 -67.274 1.00 88.62 561 ASN A N 1
ATOM 3719 C CA . ASN A 1 561 ? 29.504 -5.632 -67.704 1.00 88.62 561 ASN A CA 1
ATOM 3720 C C . ASN A 1 561 ? 30.387 -6.839 -67.357 1.00 88.62 561 ASN A C 1
ATOM 3722 O O . ASN A 1 561 ? 30.014 -7.985 -67.618 1.00 88.62 561 ASN A O 1
ATOM 3726 N N . THR A 1 562 ? 31.555 -6.599 -66.772 1.00 82.62 562 THR A N 1
ATOM 3727 C CA . THR A 1 562 ? 32.487 -7.605 -66.268 1.00 82.62 562 THR A CA 1
ATOM 3728 C C . THR A 1 562 ? 32.602 -7.523 -64.741 1.00 82.62 562 THR A C 1
ATOM 3730 O O . THR A 1 562 ? 31.890 -6.751 -64.106 1.00 82.62 562 THR A O 1
ATOM 3733 N N . GLY A 1 563 ? 33.421 -8.384 -64.132 1.00 75.50 563 GLY A N 1
ATOM 3734 C CA . GLY A 1 563 ? 33.564 -8.457 -62.674 1.00 75.50 563 GLY A CA 1
ATOM 3735 C C . GLY A 1 563 ? 32.486 -9.286 -61.960 1.00 75.50 563 GLY A C 1
ATOM 3736 O O . GLY A 1 563 ? 31.583 -9.857 -62.586 1.00 75.50 563 GLY A O 1
ATOM 3737 N N . GLY A 1 564 ? 32.640 -9.409 -60.638 1.00 71.00 564 GLY A N 1
ATOM 3738 C CA . GLY A 1 564 ? 31.754 -10.167 -59.748 1.00 71.00 564 GLY A CA 1
ATOM 3739 C C . GLY A 1 564 ? 30.506 -9.396 -59.301 1.00 71.00 564 GLY A C 1
ATOM 3740 O O . GLY A 1 564 ? 30.224 -8.294 -59.776 1.00 71.00 564 GLY A O 1
ATOM 3741 N N . ALA A 1 565 ? 29.749 -9.989 -58.370 1.00 60.84 565 ALA A N 1
ATOM 3742 C CA . ALA A 1 565 ? 28.664 -9.295 -57.676 1.00 60.84 565 ALA A CA 1
ATOM 3743 C C . ALA A 1 565 ? 29.265 -8.165 -56.825 1.00 60.84 565 ALA A C 1
ATOM 3745 O O . ALA A 1 565 ? 30.059 -8.459 -55.941 1.00 60.84 565 ALA A O 1
ATOM 3746 N N . GLY A 1 566 ? 28.914 -6.913 -57.131 1.00 67.44 566 GLY A N 1
ATOM 3747 C CA . GLY A 1 566 ? 29.520 -5.716 -56.533 1.00 67.44 566 GLY A CA 1
ATOM 3748 C C . GLY A 1 566 ? 30.240 -4.834 -57.557 1.00 67.44 566 GLY A C 1
ATOM 3749 O O . GLY A 1 566 ? 30.136 -3.618 -57.491 1.00 67.44 566 GLY A O 1
ATOM 3750 N N . THR A 1 567 ? 30.865 -5.427 -58.579 1.00 76.06 567 THR A N 1
ATOM 3751 C CA . THR A 1 567 ? 31.539 -4.675 -59.654 1.00 76.06 567 THR A CA 1
ATOM 3752 C C . THR A 1 567 ? 30.617 -4.471 -60.857 1.00 76.06 567 THR A C 1
ATOM 3754 O O . THR A 1 567 ? 30.412 -3.345 -61.316 1.00 76.06 567 THR A O 1
ATOM 3757 N N . ARG A 1 568 ? 29.999 -5.558 -61.339 1.00 85.56 568 ARG A N 1
ATOM 3758 C CA . ARG A 1 568 ? 29.049 -5.527 -62.459 1.00 85.56 568 ARG A CA 1
ATOM 3759 C C . ARG A 1 568 ? 27.797 -4.729 -62.086 1.00 85.56 568 ARG A C 1
ATOM 3761 O O . ARG A 1 568 ? 27.287 -4.867 -60.980 1.00 85.56 568 ARG A O 1
ATOM 3768 N N . ASP A 1 569 ? 27.270 -3.954 -63.035 1.00 89.38 569 ASP A N 1
ATOM 3769 C CA . ASP A 1 569 ? 26.052 -3.132 -62.912 1.00 89.38 569 ASP A CA 1
ATOM 3770 C C . ASP A 1 569 ? 26.113 -1.982 -61.880 1.00 89.38 569 ASP A C 1
ATOM 3772 O O . ASP A 1 569 ? 25.211 -1.142 -61.854 1.00 89.38 569 ASP A O 1
ATOM 3776 N N . ALA A 1 570 ? 27.171 -1.916 -61.066 1.00 89.06 570 ALA A N 1
ATOM 3777 C CA . ALA A 1 570 ? 27.352 -0.937 -59.994 1.00 89.06 570 ALA A CA 1
ATOM 3778 C C . ALA A 1 570 ? 28.375 0.165 -60.327 1.00 89.06 570 ALA A C 1
ATOM 3780 O O . ALA A 1 570 ? 28.405 1.196 -59.662 1.00 89.06 570 ALA A O 1
ATOM 3781 N N . HIS A 1 571 ? 29.174 -0.024 -61.375 1.00 93.12 571 HIS A N 1
ATOM 3782 C CA . HIS A 1 571 ? 30.232 0.903 -61.770 1.00 93.12 571 HIS A CA 1
ATOM 3783 C C . HIS A 1 571 ? 30.044 1.412 -63.189 1.00 93.12 571 HIS A C 1
ATOM 3785 O O . HIS A 1 571 ? 29.421 0.759 -64.035 1.00 93.12 571 HIS A O 1
ATOM 3791 N N . TRP A 1 572 ? 30.647 2.557 -63.491 1.00 94.38 572 TRP A N 1
ATOM 3792 C CA . TRP A 1 572 ? 30.869 2.924 -64.883 1.00 94.38 572 TRP A CA 1
ATOM 3793 C C . TRP A 1 572 ? 31.805 1.928 -65.559 1.00 94.38 572 TRP A C 1
ATOM 3795 O O . TRP A 1 572 ? 32.712 1.386 -64.929 1.00 94.38 572 TRP A O 1
ATOM 3805 N N . ARG A 1 573 ? 31.606 1.695 -66.862 1.00 91.56 573 ARG A N 1
ATOM 3806 C CA . ARG A 1 573 ? 32.448 0.748 -67.596 1.00 91.56 573 ARG A CA 1
ATOM 3807 C C . ARG A 1 573 ? 33.863 1.286 -67.758 1.00 91.56 573 ARG A C 1
ATOM 3809 O O . ARG A 1 573 ? 34.089 2.205 -68.550 1.00 91.56 573 ARG A O 1
ATOM 3816 N N . GLU A 1 574 ? 34.820 0.640 -67.108 1.00 86.75 574 GLU A N 1
ATOM 3817 C CA . GLU A 1 574 ? 36.238 1.027 -67.109 1.00 86.75 574 GLU A CA 1
ATOM 3818 C C . GLU A 1 574 ? 36.815 1.070 -68.524 1.00 86.75 574 GLU A C 1
ATOM 3820 O O . GLU A 1 574 ? 37.529 1.997 -68.900 1.00 86.75 574 GLU A O 1
ATOM 3825 N N . SER A 1 575 ? 36.448 0.100 -69.368 1.00 86.06 575 SER A N 1
ATOM 3826 C CA . SER A 1 575 ? 36.953 0.026 -70.743 1.00 86.06 575 SER A CA 1
ATOM 3827 C C . SER A 1 575 ? 36.544 1.220 -71.616 1.00 86.06 575 SER A C 1
ATOM 3829 O O . SER A 1 575 ? 37.062 1.363 -72.723 1.00 86.06 575 SER A O 1
ATOM 3831 N N . ILE A 1 576 ? 35.586 2.037 -71.162 1.00 88.25 576 ILE A N 1
ATOM 3832 C CA . ILE A 1 576 ? 35.091 3.215 -71.879 1.00 88.25 576 ILE A CA 1
ATOM 3833 C C . ILE A 1 576 ? 35.392 4.508 -71.119 1.00 88.25 576 ILE A C 1
ATOM 3835 O O . ILE A 1 576 ? 35.822 5.474 -71.745 1.00 88.25 576 ILE A O 1
ATOM 3839 N N . LEU A 1 577 ? 35.169 4.540 -69.803 1.00 90.00 577 LEU A N 1
ATOM 3840 C CA . LEU A 1 577 ? 35.352 5.739 -68.984 1.00 90.00 577 LEU A CA 1
ATOM 3841 C C . LEU A 1 577 ? 36.758 5.849 -68.367 1.00 90.00 577 LEU A C 1
ATOM 3843 O O . LEU A 1 577 ? 37.111 6.913 -67.871 1.00 90.00 577 LEU A O 1
ATOM 3847 N N . GLY A 1 578 ? 37.603 4.821 -68.471 1.00 87.88 578 GLY A N 1
ATOM 3848 C CA . GLY A 1 578 ? 39.001 4.883 -68.045 1.00 87.88 578 GLY A CA 1
ATOM 3849 C C . GLY A 1 578 ? 39.134 5.315 -66.588 1.00 87.88 578 GLY A C 1
ATOM 3850 O O . GLY A 1 578 ? 38.541 4.717 -65.713 1.00 87.88 578 GLY A O 1
ATOM 3851 N N . THR A 1 579 ? 39.874 6.390 -66.322 1.00 89.00 579 THR A N 1
ATOM 3852 C CA . THR A 1 579 ? 40.216 6.815 -64.954 1.00 89.00 579 THR A CA 1
ATOM 3853 C C . THR A 1 579 ? 39.080 7.488 -64.175 1.00 89.00 579 THR A C 1
ATOM 3855 O O . THR A 1 579 ? 39.353 8.164 -63.189 1.00 89.00 579 THR A O 1
ATOM 3858 N N . GLU A 1 580 ? 37.829 7.421 -64.625 1.00 92.88 580 GLU A N 1
ATOM 3859 C CA . GLU A 1 580 ? 36.717 8.014 -63.874 1.00 92.88 580 GLU A CA 1
ATOM 3860 C C . GLU A 1 580 ? 36.582 7.339 -62.500 1.00 92.88 580 GLU A C 1
ATOM 3862 O O . GLU A 1 580 ? 36.669 6.119 -62.402 1.00 92.88 580 GLU A O 1
ATOM 3867 N N . LEU A 1 581 ? 36.405 8.127 -61.437 1.00 92.38 581 LEU A N 1
ATOM 3868 C CA . LEU A 1 581 ? 36.519 7.637 -60.064 1.00 92.38 581 LEU A CA 1
ATOM 3869 C C . LEU A 1 581 ? 35.530 6.523 -59.683 1.00 92.38 581 LEU A C 1
ATOM 3871 O O . LEU A 1 581 ? 35.896 5.654 -58.907 1.00 92.38 581 LEU A O 1
ATOM 3875 N N . MET A 1 582 ? 34.302 6.532 -60.204 1.00 92.94 582 MET A N 1
ATOM 3876 C CA . MET A 1 582 ? 33.248 5.536 -59.943 1.00 92.94 582 MET A CA 1
ATOM 3877 C C . MET A 1 582 ? 33.273 4.370 -60.950 1.00 92.94 582 MET A C 1
ATOM 3879 O O . MET A 1 582 ? 32.265 3.694 -61.183 1.00 92.94 582 MET A O 1
ATOM 3883 N N . THR A 1 583 ? 34.415 4.141 -61.596 1.00 90.31 583 THR A N 1
ATOM 3884 C CA . THR A 1 583 ? 34.740 2.850 -62.217 1.00 90.31 583 THR A CA 1
ATOM 3885 C C . THR A 1 583 ? 35.226 1.871 -61.150 1.00 90.31 583 THR A C 1
ATOM 3887 O O . THR A 1 583 ? 35.629 2.278 -60.066 1.00 90.31 583 THR A O 1
ATOM 3890 N N . GLY A 1 584 ? 35.215 0.569 -61.441 1.00 82.88 584 GLY A N 1
ATOM 3891 C CA . GLY A 1 584 ? 35.632 -0.462 -60.480 1.00 82.88 584 GLY A CA 1
ATOM 3892 C C . GLY A 1 584 ? 37.143 -0.536 -60.211 1.00 82.88 584 GLY A C 1
ATOM 3893 O O . GLY A 1 584 ? 37.605 -1.564 -59.723 1.00 82.88 584 GLY A O 1
ATOM 3894 N N . TRP A 1 585 ? 37.943 0.475 -60.579 1.00 83.19 585 TRP A N 1
ATOM 3895 C CA . TRP A 1 585 ? 39.404 0.435 -60.454 1.00 83.19 585 TRP A CA 1
ATOM 3896 C C . TRP A 1 585 ? 40.010 1.774 -60.027 1.00 83.19 585 TRP A C 1
ATOM 3898 O O . TRP A 1 585 ? 39.774 2.815 -60.634 1.00 83.19 585 TRP A O 1
ATOM 3908 N N . VAL A 1 586 ? 40.934 1.724 -59.062 1.00 82.06 586 VAL A N 1
ATOM 3909 C CA . VAL A 1 586 ? 41.834 2.848 -58.761 1.00 82.06 586 VAL A CA 1
ATOM 3910 C C . VAL A 1 586 ? 43.058 2.765 -59.666 1.00 82.06 586 VAL A C 1
ATOM 3912 O O . VAL A 1 586 ? 43.811 1.783 -59.646 1.00 82.06 586 VAL A O 1
ATOM 3915 N N . ASN A 1 587 ? 43.290 3.813 -60.456 1.00 82.25 587 ASN A N 1
ATOM 3916 C CA . ASN A 1 587 ? 44.427 3.898 -61.367 1.00 82.25 587 ASN A CA 1
ATOM 3917 C C . ASN A 1 587 ? 45.627 4.556 -60.660 1.00 82.25 587 ASN A C 1
ATOM 3919 O O . ASN A 1 587 ? 45.644 5.766 -60.433 1.00 82.25 587 ASN A O 1
ATOM 3923 N N . TYR A 1 588 ? 46.655 3.767 -60.327 1.00 74.94 588 TYR A N 1
ATOM 3924 C CA . TYR A 1 588 ? 47.851 4.261 -59.637 1.00 74.94 588 TYR A CA 1
ATOM 3925 C C . TYR A 1 588 ? 48.736 5.096 -60.563 1.00 74.94 588 TYR A C 1
ATOM 3927 O O . TYR A 1 588 ? 48.975 4.749 -61.722 1.00 74.94 588 TYR A O 1
ATOM 3935 N N . GLY A 1 589 ? 49.272 6.198 -60.031 1.00 71.25 589 GLY A N 1
ATOM 3936 C CA . GLY A 1 589 ? 50.126 7.116 -60.795 1.00 71.25 589 GLY A CA 1
ATOM 3937 C C . GLY A 1 589 ? 49.377 7.945 -61.847 1.00 71.25 589 GLY A C 1
ATOM 3938 O O . GLY A 1 589 ? 50.011 8.627 -62.653 1.00 71.25 589 GLY A O 1
ATOM 3939 N N . GLN A 1 590 ? 48.044 7.895 -61.835 1.00 78.56 590 GLN A N 1
ATOM 3940 C CA . GLN A 1 590 ? 47.141 8.734 -62.617 1.00 78.56 590 GLN A CA 1
ATOM 3941 C C . GLN A 1 590 ? 46.150 9.412 -61.662 1.00 78.56 590 GLN A C 1
ATOM 3943 O O . GLN A 1 590 ? 46.013 9.017 -60.507 1.00 78.56 590 GLN A O 1
ATOM 3948 N N . THR A 1 591 ? 45.488 10.468 -62.125 1.00 83.88 591 THR A N 1
ATOM 3949 C CA . THR A 1 591 ? 44.398 11.097 -61.370 1.00 83.88 591 THR A CA 1
ATOM 3950 C C . THR A 1 591 ? 43.110 10.317 -61.596 1.00 83.88 591 THR A C 1
ATOM 3952 O O . THR A 1 591 ? 42.800 10.028 -62.752 1.00 83.88 591 THR A O 1
ATOM 3955 N N . ASN A 1 592 ? 42.346 10.060 -60.533 1.00 88.81 592 ASN A N 1
ATOM 3956 C CA . ASN A 1 592 ? 41.017 9.446 -60.596 1.00 88.81 592 ASN A CA 1
ATOM 3957 C C . ASN A 1 592 ? 39.935 10.537 -60.417 1.00 88.81 592 ASN A C 1
ATOM 3959 O O . ASN A 1 592 ? 39.498 10.776 -59.293 1.00 88.81 592 ASN A O 1
ATOM 3963 N N . PRO A 1 593 ? 39.563 11.303 -61.464 1.00 93.06 593 PRO A N 1
ATOM 3964 C CA . PRO A 1 593 ? 38.633 12.423 -61.329 1.00 93.06 593 PRO A CA 1
ATOM 3965 C C . PRO A 1 593 ? 37.219 11.981 -60.944 1.00 93.06 593 PRO A C 1
ATOM 3967 O O . PRO A 1 593 ? 36.631 11.120 -61.606 1.00 93.06 593 PRO A O 1
ATOM 3970 N N . LEU A 1 594 ? 36.624 12.669 -59.963 1.00 95.38 594 LEU A N 1
ATOM 3971 C CA . LEU A 1 594 ? 35.181 12.626 -59.742 1.00 95.38 594 LEU A CA 1
ATOM 3972 C C . LEU A 1 594 ? 34.507 13.437 -60.853 1.00 95.38 594 LEU A C 1
ATOM 3974 O O . LEU A 1 594 ? 34.505 14.674 -60.838 1.00 95.38 594 LEU A O 1
ATOM 3978 N N . SER A 1 595 ? 33.970 12.750 -61.859 1.00 96.12 595 SER A N 1
ATOM 3979 C CA . SER A 1 595 ? 33.485 13.424 -63.059 1.00 96.12 595 SER A CA 1
ATOM 3980 C C . SER A 1 595 ? 32.118 14.078 -62.877 1.00 96.12 595 SER A C 1
ATOM 3982 O O . SER A 1 595 ? 31.320 13.762 -61.990 1.00 96.12 595 SER A O 1
ATOM 3984 N N . ARG A 1 596 ? 31.791 14.948 -63.838 1.00 96.50 596 ARG A N 1
ATOM 3985 C CA . ARG A 1 596 ? 30.458 15.547 -63.967 1.00 96.50 596 ARG A CA 1
ATOM 3986 C C . ARG A 1 596 ? 29.363 14.497 -64.188 1.00 96.50 596 ARG A C 1
ATOM 3988 O O . ARG A 1 596 ? 28.209 14.793 -63.904 1.00 96.50 596 ARG A O 1
ATOM 3995 N N . ILE A 1 597 ? 29.708 13.304 -64.683 1.00 97.12 597 ILE A N 1
ATOM 3996 C CA . ILE A 1 597 ? 28.770 12.197 -64.923 1.00 97.12 597 ILE A CA 1
ATOM 3997 C C . ILE A 1 597 ? 28.311 11.617 -63.584 1.00 97.12 597 ILE A C 1
ATOM 3999 O O . ILE A 1 597 ? 27.110 11.529 -63.343 1.00 97.12 597 ILE A O 1
ATOM 4003 N N . SER A 1 598 ? 29.257 11.303 -62.697 1.00 97.25 598 SER A N 1
ATOM 4004 C CA . SER A 1 598 ? 28.985 10.750 -61.364 1.00 97.25 598 SER A CA 1
ATOM 4005 C C . SER A 1 598 ? 28.187 11.721 -60.493 1.00 97.25 598 SER A C 1
ATOM 4007 O O . SER A 1 598 ? 27.187 11.332 -59.893 1.00 97.25 598 SER A O 1
ATOM 4009 N N . ILE A 1 599 ? 28.539 13.012 -60.506 1.00 97.94 599 ILE A N 1
ATOM 4010 C CA . ILE A 1 599 ? 27.765 14.037 -59.785 1.00 97.94 599 ILE A CA 1
ATOM 4011 C C . ILE A 1 599 ? 26.356 14.187 -60.389 1.00 97.94 599 ILE A C 1
ATOM 4013 O O . ILE A 1 599 ? 25.377 14.286 -59.656 1.00 97.94 599 ILE A O 1
ATOM 4017 N N . ALA A 1 600 ? 26.209 14.161 -61.718 1.00 97.69 600 ALA A N 1
ATOM 4018 C CA . ALA A 1 600 ? 24.893 14.238 -62.358 1.00 97.69 600 ALA A CA 1
ATOM 4019 C C . ALA A 1 600 ? 24.008 13.012 -62.072 1.00 97.69 600 ALA A C 1
ATOM 4021 O O . ALA A 1 600 ? 22.796 13.162 -61.929 1.00 97.69 600 ALA A O 1
ATOM 4022 N N . ALA A 1 601 ? 24.597 11.823 -61.924 1.00 97.75 601 ALA A N 1
ATOM 4023 C CA . ALA A 1 601 ? 23.870 10.611 -61.553 1.00 97.75 601 ALA A CA 1
ATOM 4024 C C . ALA A 1 601 ? 23.271 10.688 -60.134 1.00 97.75 601 ALA A C 1
ATOM 4026 O O . ALA A 1 601 ? 22.200 10.134 -59.898 1.00 97.75 601 ALA A O 1
ATOM 4027 N N . LEU A 1 602 ? 23.888 11.427 -59.203 1.00 97.44 602 LEU A N 1
ATOM 4028 C CA . LEU A 1 602 ? 23.250 11.759 -57.920 1.00 97.44 602 LEU A CA 1
ATOM 4029 C C . LEU A 1 602 ? 22.043 12.693 -58.107 1.00 97.44 602 LEU A C 1
ATOM 4031 O O . LEU A 1 602 ? 21.017 12.522 -57.449 1.00 97.44 602 LEU A O 1
ATOM 4035 N N . GLY A 1 603 ? 22.128 13.635 -59.049 1.00 96.31 603 GLY A N 1
ATOM 4036 C CA . GLY A 1 603 ? 20.995 14.472 -59.450 1.00 96.31 603 GLY A CA 1
ATOM 4037 C C . GLY A 1 603 ? 19.807 13.653 -59.961 1.00 96.31 603 GLY A C 1
ATOM 4038 O O . GLY A 1 603 ? 18.662 13.926 -59.603 1.00 96.31 603 GLY A O 1
ATOM 4039 N N . ASP A 1 604 ? 20.075 12.609 -60.749 1.00 96.81 604 ASP A N 1
ATOM 4040 C CA . ASP A 1 604 ? 19.058 11.658 -61.217 1.00 96.81 604 ASP A CA 1
ATOM 4041 C C . ASP A 1 604 ? 18.452 10.814 -60.073 1.00 96.81 604 ASP A C 1
ATOM 4043 O O . ASP A 1 604 ? 17.290 10.415 -60.160 1.00 96.81 604 ASP A O 1
ATOM 4047 N N . LEU A 1 605 ? 19.200 10.577 -58.984 1.00 94.75 605 LEU A N 1
ATOM 4048 C CA . LEU A 1 605 ? 18.720 9.881 -57.779 1.00 94.75 605 LEU A CA 1
ATOM 4049 C C . LEU A 1 605 ? 17.864 10.764 -56.855 1.00 94.75 605 LEU A C 1
ATOM 4051 O O . LEU A 1 605 ? 17.164 10.226 -55.991 1.00 94.75 605 LEU A O 1
ATOM 4055 N N . GLY A 1 606 ? 17.898 12.088 -57.042 1.00 93.69 606 GLY A N 1
ATOM 4056 C CA . GLY A 1 606 ? 17.104 13.063 -56.289 1.00 93.69 606 GLY A CA 1
ATOM 4057 C C . GLY A 1 606 ? 17.905 14.032 -55.414 1.00 93.69 606 GLY A C 1
ATOM 4058 O O . GLY A 1 606 ? 17.294 14.833 -54.711 1.00 93.69 606 GLY A O 1
ATOM 4059 N N . TYR A 1 607 ? 19.240 13.994 -55.449 1.00 95.94 607 TYR A N 1
ATOM 4060 C CA . TYR A 1 607 ? 20.072 14.990 -54.767 1.00 95.94 607 TYR A CA 1
ATOM 4061 C C . TYR A 1 607 ? 20.065 16.323 -55.525 1.00 95.94 607 TYR A C 1
ATOM 4063 O O . TYR A 1 607 ? 20.017 16.362 -56.755 1.00 95.94 607 TYR A O 1
ATOM 4071 N N . THR A 1 608 ? 20.191 17.441 -54.809 1.00 95.50 608 THR A N 1
ATOM 4072 C CA . THR A 1 608 ? 20.481 18.731 -55.454 1.00 95.50 608 THR A CA 1
ATOM 4073 C C . THR A 1 608 ? 21.990 18.890 -55.570 1.00 95.50 608 THR A C 1
ATOM 4075 O O . THR A 1 608 ? 22.677 19.016 -54.558 1.00 95.50 608 THR A O 1
ATOM 4078 N N . VAL A 1 609 ? 22.509 18.890 -56.798 1.00 96.75 609 VAL A N 1
ATOM 4079 C CA . VAL A 1 609 ? 23.951 18.778 -57.057 1.00 96.75 609 VAL A CA 1
ATOM 4080 C C . VAL A 1 609 ? 24.567 20.022 -57.697 1.00 96.75 609 VAL A C 1
ATOM 4082 O O . VAL A 1 609 ? 23.956 20.703 -58.522 1.00 96.75 609 VAL A O 1
ATOM 4085 N N . ASN A 1 610 ? 25.835 20.272 -57.378 1.00 96.06 610 ASN A N 1
ATOM 4086 C CA . ASN A 1 610 ? 26.685 21.277 -57.999 1.00 96.06 610 ASN A CA 1
ATOM 4087 C C . ASN A 1 610 ? 27.628 20.626 -59.019 1.00 96.06 610 ASN A C 1
ATOM 4089 O O . ASN A 1 610 ? 28.751 20.229 -58.713 1.00 96.06 610 ASN A O 1
ATOM 4093 N N . LEU A 1 611 ? 27.204 20.586 -60.283 1.00 94.62 611 LEU A N 1
ATOM 4094 C CA . LEU A 1 611 ? 28.004 20.001 -61.366 1.00 94.62 611 LEU A CA 1
ATOM 4095 C C . LEU A 1 611 ? 29.349 20.711 -61.617 1.00 94.62 611 LEU A C 1
ATOM 4097 O O . LEU A 1 611 ? 30.215 20.149 -62.287 1.00 94.62 611 LEU A O 1
ATOM 4101 N N . ASN A 1 612 ? 29.539 21.941 -61.130 1.00 94.94 612 ASN A N 1
ATOM 4102 C CA . ASN A 1 612 ? 30.813 22.657 -61.260 1.00 94.94 612 ASN A CA 1
ATOM 4103 C C . ASN A 1 612 ? 31.848 22.215 -60.221 1.00 94.94 612 ASN A C 1
ATOM 4105 O O . ASN A 1 612 ? 33.008 22.592 -60.345 1.00 94.94 612 ASN A O 1
ATOM 4109 N N . ALA A 1 613 ? 31.444 21.411 -59.236 1.00 94.19 613 ALA A N 1
ATOM 4110 C CA . ALA A 1 613 ? 32.373 20.743 -58.340 1.00 94.19 613 ALA A CA 1
ATOM 4111 C C . ALA A 1 613 ? 33.122 19.592 -59.032 1.00 94.19 613 ALA A C 1
ATOM 4113 O O . ALA A 1 613 ? 34.106 19.119 -58.480 1.00 94.19 613 ALA A O 1
ATOM 4114 N N . ALA A 1 614 ? 32.692 19.134 -60.212 1.00 95.00 614 ALA A N 1
ATOM 4115 C CA . ALA A 1 614 ? 33.348 18.052 -60.946 1.00 95.00 614 ALA A CA 1
ATOM 4116 C C . ALA A 1 614 ? 34.817 18.353 -61.273 1.00 95.00 614 ALA A C 1
ATOM 4118 O O . ALA A 1 614 ? 35.163 19.476 -61.647 1.00 95.00 614 ALA A O 1
ATOM 4119 N N . ASP A 1 615 ? 35.654 17.321 -61.221 1.00 94.75 615 ASP A N 1
ATOM 4120 C CA . ASP A 1 615 ? 37.016 17.397 -61.737 1.00 94.75 615 ASP A CA 1
ATOM 4121 C C . ASP A 1 615 ? 37.021 17.424 -63.271 1.00 94.75 615 ASP A C 1
ATOM 4123 O O . ASP A 1 615 ? 36.080 16.988 -63.946 1.00 94.75 615 ASP A O 1
ATOM 4127 N N . GLY A 1 616 ? 38.111 17.938 -63.843 1.00 90.44 616 GLY A N 1
ATOM 4128 C CA . GLY A 1 616 ? 38.325 17.898 -65.285 1.00 90.44 616 GLY A CA 1
ATOM 4129 C C . GLY A 1 616 ? 38.414 16.453 -65.778 1.00 90.44 616 GLY A C 1
ATOM 4130 O O . GLY A 1 616 ? 39.335 15.728 -65.415 1.00 90.44 616 GLY A O 1
ATOM 4131 N N . PHE A 1 617 ? 37.477 16.050 -66.633 1.00 91.00 617 PHE A N 1
ATOM 4132 C CA . PHE A 1 617 ? 37.410 14.712 -67.216 1.00 91.00 617 PHE A CA 1
ATOM 4133 C C . PHE A 1 617 ? 36.912 14.797 -68.664 1.00 91.00 617 PHE A C 1
ATOM 4135 O O . PHE A 1 617 ? 36.090 15.654 -68.982 1.00 91.00 617 PHE A O 1
ATOM 4142 N N . ALA A 1 618 ? 37.397 13.922 -69.546 1.00 86.50 618 ALA A N 1
ATOM 4143 C CA . ALA A 1 618 ? 36.949 13.829 -70.935 1.00 86.50 618 ALA A CA 1
ATOM 4144 C C . ALA A 1 618 ? 36.455 12.407 -71.214 1.00 86.50 618 ALA A C 1
ATOM 4146 O O . ALA A 1 618 ? 37.173 11.444 -70.969 1.00 86.50 618 ALA A O 1
ATOM 4147 N N . ALA A 1 619 ? 35.246 12.282 -71.763 1.00 77.88 619 ALA A N 1
ATOM 4148 C CA . ALA A 1 619 ? 34.573 11.001 -71.979 1.00 77.88 619 ALA A CA 1
ATOM 4149 C C . ALA A 1 619 ? 34.777 10.437 -73.401 1.00 77.88 619 ALA A C 1
ATOM 4151 O O . ALA A 1 619 ? 34.002 9.608 -73.881 1.00 77.88 619 ALA A O 1
ATOM 4152 N N . THR A 1 620 ? 35.801 10.917 -74.106 1.00 66.94 620 THR A N 1
ATOM 4153 C CA . THR A 1 620 ? 36.189 10.423 -75.430 1.00 66.94 620 THR A CA 1
ATOM 4154 C C . THR A 1 620 ? 36.891 9.076 -75.296 1.00 66.94 620 THR A C 1
ATOM 4156 O O . THR A 1 620 ? 37.731 8.932 -74.412 1.00 66.94 620 THR A O 1
ATOM 4159 N N . ALA A 1 621 ? 36.581 8.125 -76.187 1.00 54.59 621 ALA A N 1
ATOM 4160 C CA . ALA A 1 621 ? 37.145 6.772 -76.182 1.00 54.59 621 ALA A CA 1
ATOM 4161 C C . ALA A 1 621 ? 38.654 6.764 -75.852 1.00 54.59 621 ALA A C 1
ATOM 4163 O O . ALA A 1 621 ? 39.401 7.542 -76.460 1.00 54.59 621 ALA A O 1
ATOM 4164 N N . PRO A 1 622 ? 39.115 5.917 -74.911 1.00 51.75 622 PRO A N 1
ATOM 4165 C CA . PRO A 1 622 ? 40.488 5.983 -74.443 1.00 51.75 622 PRO A CA 1
ATOM 4166 C C . PRO A 1 622 ? 41.452 5.710 -75.600 1.00 51.75 622 PRO A C 1
ATOM 4168 O O . PRO A 1 622 ? 41.283 4.757 -76.366 1.00 51.75 622 PRO A O 1
ATOM 4171 N N . ALA A 1 623 ? 42.505 6.524 -75.714 1.00 40.00 623 ALA A N 1
ATOM 4172 C CA . ALA A 1 623 ? 43.711 6.061 -76.387 1.00 40.00 623 ALA A CA 1
ATOM 4173 C C . ALA A 1 623 ? 44.126 4.768 -75.676 1.00 40.00 623 ALA A C 1
ATOM 4175 O O . ALA A 1 623 ? 44.220 4.764 -74.449 1.00 40.00 623 ALA A O 1
ATOM 4176 N N . ALA A 1 624 ? 44.283 3.676 -76.430 1.00 37.34 624 ALA A N 1
ATOM 4177 C CA . ALA A 1 624 ? 44.576 2.351 -75.896 1.00 37.34 624 ALA A CA 1
ATOM 4178 C C . ALA A 1 624 ? 45.597 2.439 -74.753 1.00 37.34 624 ALA A C 1
ATOM 4180 O O . ALA A 1 624 ? 46.747 2.822 -74.973 1.00 37.34 624 ALA A O 1
ATOM 4181 N N . VAL A 1 625 ? 45.171 2.107 -73.532 1.00 41.91 625 VAL A N 1
ATOM 4182 C CA . VAL A 1 625 ? 46.069 2.033 -72.381 1.00 41.91 625 VAL A CA 1
ATOM 4183 C C . VAL A 1 625 ? 46.921 0.782 -72.577 1.00 41.91 625 VAL A C 1
ATOM 4185 O O . VAL A 1 625 ? 46.590 -0.310 -72.128 1.00 41.91 625 VAL A O 1
ATOM 4188 N N . SER A 1 626 ? 48.015 0.919 -73.324 1.00 36.88 626 SER A N 1
ATOM 4189 C CA . SER A 1 626 ? 49.076 -0.080 -73.386 1.00 36.88 626 SER A CA 1
ATOM 4190 C C . SER A 1 626 ? 49.904 0.031 -72.105 1.00 36.88 626 SER A C 1
ATOM 4192 O O . SER A 1 626 ? 50.949 0.680 -72.078 1.00 36.88 626 SER A O 1
ATOM 4194 N N . GLY A 1 627 ? 49.409 -0.551 -71.017 1.00 37.31 627 GLY A N 1
ATOM 4195 C CA . GLY A 1 627 ? 50.102 -0.601 -69.736 1.00 37.31 627 GLY A CA 1
ATOM 4196 C C . GLY A 1 627 ? 49.822 -1.925 -69.043 1.00 37.31 627 GLY A C 1
ATOM 4197 O O . GLY A 1 627 ? 48.671 -2.331 -68.938 1.00 37.31 627 GLY A O 1
ATOM 4198 N N . SER A 1 628 ? 50.888 -2.605 -68.616 1.00 39.09 628 SER A N 1
ATOM 4199 C CA . SER A 1 628 ? 50.860 -3.810 -67.777 1.00 39.09 628 SER A CA 1
ATOM 4200 C C . SER A 1 628 ? 49.809 -3.706 -66.667 1.00 39.09 628 SER A C 1
ATOM 4202 O O . SER A 1 628 ? 49.665 -2.645 -66.061 1.00 39.09 628 SER A O 1
ATOM 4204 N N . SER A 1 629 ? 49.162 -4.821 -66.326 1.00 46.16 629 SER A N 1
ATOM 4205 C CA . SER A 1 629 ? 48.224 -5.006 -65.203 1.00 46.16 629 SER A CA 1
ATOM 4206 C C . SER A 1 629 ? 48.835 -4.767 -63.804 1.00 46.16 629 SER A C 1
ATOM 4208 O O . SER A 1 629 ? 48.349 -5.297 -62.816 1.00 46.16 629 SER A O 1
ATOM 4210 N N . SER A 1 630 ? 49.932 -4.012 -63.707 1.00 50.12 630 SER A N 1
ATOM 4211 C CA . SER A 1 630 ? 50.707 -3.752 -62.487 1.00 50.12 630 SER A CA 1
ATOM 4212 C C . SER A 1 630 ? 50.488 -2.345 -61.909 1.00 50.12 630 SER A C 1
ATOM 4214 O O . SER A 1 630 ? 51.193 -1.975 -60.979 1.00 50.12 630 SER A O 1
ATOM 4216 N N . GLY A 1 631 ? 49.568 -1.549 -62.470 1.00 60.19 631 GLY A N 1
ATOM 4217 C CA . GLY A 1 631 ? 49.303 -0.161 -62.051 1.00 60.19 631 GLY A CA 1
ATOM 4218 C C . GLY A 1 631 ? 47.838 0.155 -61.729 1.00 60.19 631 GLY A C 1
ATOM 4219 O O . GLY A 1 631 ? 47.467 1.324 -61.708 1.00 60.19 631 GLY A O 1
ATOM 4220 N N . ARG A 1 632 ? 46.987 -0.858 -61.534 1.00 69.94 632 ARG A N 1
ATOM 4221 C CA . ARG A 1 632 ? 45.565 -0.699 -61.190 1.00 69.94 632 ARG A CA 1
ATOM 4222 C C . ARG A 1 632 ? 45.208 -1.674 -60.078 1.00 69.94 632 ARG A C 1
ATOM 4224 O O . ARG A 1 632 ? 45.659 -2.816 -60.143 1.00 69.94 632 ARG A O 1
ATOM 4231 N N . LEU A 1 633 ? 44.412 -1.235 -59.109 1.00 72.44 633 LEU A N 1
ATOM 4232 C CA . LEU A 1 633 ? 43.800 -2.118 -58.112 1.00 72.44 633 LEU A CA 1
ATOM 4233 C C . LEU A 1 633 ? 42.284 -2.082 -58.282 1.00 72.44 633 LEU A C 1
ATOM 4235 O O . LEU A 1 633 ? 41.715 -1.016 -58.506 1.00 72.44 633 LEU A O 1
ATOM 4239 N N . GLU A 1 634 ? 41.666 -3.257 -58.238 1.00 73.69 634 GLU A N 1
ATOM 4240 C CA . GLU A 1 634 ? 40.217 -3.414 -58.350 1.00 73.69 634 GLU A CA 1
ATOM 4241 C C . GLU A 1 634 ? 39.547 -3.010 -57.031 1.00 73.69 634 GLU A C 1
ATOM 4243 O O . GLU A 1 634 ? 39.987 -3.409 -55.953 1.00 73.69 634 GLU A O 1
ATOM 4248 N N . LEU A 1 635 ? 38.488 -2.212 -57.130 1.00 74.44 635 LEU A N 1
ATOM 4249 C CA . LEU A 1 635 ? 37.579 -1.898 -56.035 1.00 74.44 635 LEU A CA 1
ATOM 4250 C C . LEU A 1 635 ? 36.518 -2.999 -56.013 1.00 74.44 635 LEU A C 1
ATOM 4252 O O . LEU A 1 635 ? 35.600 -3.041 -56.835 1.00 74.44 635 LEU A O 1
ATOM 4256 N N . VAL A 1 636 ? 36.734 -3.982 -55.140 1.00 69.44 636 VAL A N 1
ATOM 4257 C CA . VAL A 1 636 ? 35.859 -5.150 -55.021 1.00 69.44 636 VAL A CA 1
ATOM 4258 C C . VAL A 1 636 ? 34.846 -4.910 -53.909 1.00 69.44 636 VAL A C 1
ATOM 4260 O O . VAL A 1 636 ? 35.121 -5.194 -52.744 1.00 69.44 636 VAL A O 1
ATOM 4263 N N . GLU A 1 637 ? 33.651 -4.466 -54.290 1.00 71.50 637 GLU A N 1
ATOM 4264 C CA . GLU A 1 637 ? 32.530 -4.290 -53.368 1.00 71.50 637 GLU A CA 1
ATOM 4265 C C . GLU A 1 637 ? 32.038 -5.631 -52.808 1.00 71.50 637 GLU A C 1
ATOM 4267 O O . GLU A 1 637 ? 31.588 -6.519 -53.539 1.00 71.50 637 GLU A O 1
ATOM 4272 N N . GLN A 1 638 ? 32.064 -5.772 -51.484 1.00 72.44 638 GLN A N 1
ATOM 4273 C CA . GLN A 1 638 ? 31.427 -6.898 -50.806 1.00 72.44 638 GLN A CA 1
ATOM 4274 C C . GLN A 1 638 ? 29.910 -6.666 -50.721 1.00 72.44 638 GLN A C 1
ATOM 4276 O O . GLN A 1 638 ? 29.477 -5.559 -50.397 1.00 72.44 638 GLN A O 1
ATOM 4281 N N . PRO A 1 639 ? 29.066 -7.694 -50.935 1.00 67.38 639 PRO A N 1
ATOM 4282 C CA . PRO A 1 639 ? 27.623 -7.539 -50.797 1.00 67.38 639 PRO A CA 1
ATOM 4283 C C . PRO A 1 639 ? 27.239 -7.080 -49.384 1.00 67.38 639 PRO A C 1
ATOM 4285 O O . PRO A 1 639 ? 27.399 -7.822 -48.410 1.00 67.38 639 PRO A O 1
ATOM 4288 N N . LEU A 1 640 ? 26.684 -5.873 -49.271 1.00 70.44 640 LEU A N 1
ATOM 4289 C CA . LEU A 1 640 ? 26.078 -5.393 -48.032 1.00 70.44 640 LEU A CA 1
ATOM 4290 C C . LEU A 1 640 ? 24.615 -5.859 -47.925 1.00 70.44 640 LEU A C 1
ATOM 4292 O O . LEU A 1 640 ? 23.943 -6.050 -48.945 1.00 70.44 640 LEU A O 1
ATOM 4296 N N . PRO A 1 641 ? 24.088 -6.060 -46.701 1.00 76.44 641 PRO A N 1
ATOM 4297 C CA . PRO A 1 641 ? 22.663 -6.289 -46.501 1.00 76.44 641 PRO A CA 1
ATOM 4298 C C . PRO A 1 641 ? 21.831 -5.164 -47.124 1.00 76.44 641 PRO A C 1
ATOM 4300 O O . PRO A 1 641 ? 22.242 -4.007 -47.122 1.00 76.44 641 PRO A O 1
ATOM 4303 N N . ALA A 1 642 ? 20.637 -5.493 -47.620 1.00 82.00 642 ALA A N 1
ATOM 4304 C CA . ALA A 1 642 ? 19.716 -4.472 -48.108 1.00 82.00 642 ALA A CA 1
ATOM 4305 C C . ALA A 1 642 ? 19.396 -3.460 -46.987 1.00 82.00 642 ALA A C 1
ATOM 4307 O O . ALA A 1 642 ? 19.158 -3.889 -45.850 1.00 82.00 642 ALA A O 1
ATOM 4308 N N . PRO A 1 643 ? 19.350 -2.148 -47.288 1.00 88.75 643 PRO A N 1
ATOM 4309 C CA . PRO A 1 643 ? 19.100 -1.143 -46.270 1.00 88.75 643 PRO A CA 1
ATOM 4310 C C . PRO A 1 643 ? 17.700 -1.286 -45.677 1.00 88.75 643 PRO A C 1
ATOM 4312 O O . PRO A 1 643 ? 16.729 -1.562 -46.389 1.00 88.75 643 PRO A O 1
ATOM 4315 N N . PHE A 1 644 ? 17.575 -1.044 -44.374 1.00 91.19 644 PHE A N 1
ATOM 4316 C CA . PHE A 1 644 ? 16.266 -0.942 -43.737 1.00 91.19 644 PHE A CA 1
ATOM 4317 C C . PHE A 1 644 ? 15.640 0.435 -43.984 1.00 91.19 644 PHE A C 1
ATOM 4319 O O . PHE A 1 644 ? 16.323 1.432 -44.220 1.00 91.19 644 PHE A O 1
ATOM 4326 N N . VAL A 1 645 ? 14.312 0.494 -43.924 1.00 89.94 645 VAL A N 1
ATOM 4327 C CA . VAL A 1 645 ? 13.559 1.737 -44.123 1.00 89.94 645 VAL A CA 1
ATOM 4328 C C . VAL A 1 645 ? 13.325 2.405 -42.772 1.00 89.94 645 VAL A C 1
ATOM 4330 O O . VAL A 1 645 ? 12.761 1.789 -41.866 1.00 89.94 645 VAL A O 1
ATOM 4333 N N . LEU A 1 646 ? 13.752 3.658 -42.642 1.00 86.31 646 LEU A N 1
ATOM 4334 C CA . LEU A 1 646 ? 13.502 4.480 -41.463 1.00 86.31 646 LEU A CA 1
ATOM 4335 C C . LEU A 1 646 ? 12.058 5.007 -41.463 1.00 86.31 646 LEU A C 1
ATOM 4337 O O . LEU A 1 646 ? 11.502 5.284 -42.533 1.00 86.31 646 LEU A O 1
ATOM 4341 N N . PRO A 1 647 ? 11.432 5.134 -40.281 1.00 73.88 647 PRO A N 1
ATOM 4342 C CA . PRO A 1 647 ? 10.111 5.737 -40.165 1.00 73.88 647 PRO A CA 1
ATOM 4343 C C . PRO A 1 647 ? 10.135 7.201 -40.630 1.00 73.88 647 PRO A C 1
ATOM 4345 O O . PRO A 1 647 ? 11.156 7.876 -40.514 1.00 73.88 647 PRO A O 1
ATOM 4348 N N . HIS A 1 648 ? 9.006 7.650 -41.182 1.00 58.97 648 HIS A N 1
ATOM 4349 C CA . HIS A 1 648 ? 8.773 9.053 -41.531 1.00 58.97 648 HIS A CA 1
ATOM 4350 C C . HIS A 1 648 ? 8.639 9.937 -40.296 1.00 58.97 648 HIS A C 1
ATOM 4352 O O . HIS A 1 648 ? 8.038 9.460 -39.301 1.00 58.97 648 HIS A O 1
#